Protein AF-0000000078681965 (afdb_homodimer)

Nearest PDB structures (foldseek):
  4avm-assembly1_A-2  TM=8.938E-01  e=7.110E-19  Homo sapiens
  2fic-assembly3_B  TM=9.681E-01  e=6.060E-16  Homo sapiens
  4atm-assembly1_A-2  TM=8.888E-01  e=4.213E-16  Homo sapiens
  2fic-assembly2_A  TM=9.671E-01  e=3.029E-15  Homo sapiens
  4i1q-assembly1_B  TM=8.632E-01  e=1.320E-15  Homo sapiens

InterPro domains:
  IPR003005 Amphiphysin [PTHR46514] (12-300)
  IPR004148 BAR domain [PF03114] (22-240)
  IPR004148 BAR domain [PS51021] (32-248)
  IPR004148 BAR domain [SM00721] (20-241)
  IPR027267 AH/BAR domain superfamily [G3DSA:1.20.1270.60] (13-249)
  IPR027267 AH/BAR domain superfamily [SSF103657] (34-245)

Solvent-accessible surface area (backbone atoms only — not comparable to full-atom values): 34224 Å² total; per-residue (Å²): 137,82,78,77,82,72,79,67,72,75,76,79,51,75,64,58,54,50,52,48,51,52,46,49,53,52,45,48,58,48,47,59,61,57,70,54,64,91,61,78,66,75,71,52,62,66,51,53,51,43,48,53,51,47,54,52,48,51,53,44,46,48,49,40,46,52,32,46,51,48,30,52,51,26,51,50,46,33,39,52,28,50,38,50,32,45,46,43,50,56,72,59,52,54,89,86,47,66,50,55,68,58,49,53,50,46,39,55,50,51,44,50,54,45,48,52,52,54,54,48,43,46,63,58,22,47,48,46,48,48,43,57,54,65,46,48,62,60,52,51,49,52,54,50,49,37,54,52,32,44,51,50,22,51,52,31,47,52,52,34,50,52,49,72,68,38,90,76,75,51,71,69,60,46,53,53,33,47,52,51,22,53,52,30,41,52,56,24,50,52,48,47,54,49,46,64,58,48,43,57,54,56,58,59,43,47,58,13,39,51,34,50,30,51,34,46,44,27,50,51,48,29,52,49,24,48,53,48,23,57,51,28,50,55,54,30,48,40,28,50,52,37,38,66,77,38,73,83,46,72,58,71,71,62,60,88,67,69,81,66,75,61,83,71,72,80,71,72,78,74,65,66,66,70,58,68,83,67,66,85,63,84,73,83,64,85,82,76,83,80,77,83,71,88,76,74,80,76,82,85,72,93,78,135,137,84,77,78,83,72,79,73,70,78,75,80,56,76,65,60,58,53,53,48,52,50,48,49,54,54,46,49,57,48,48,59,59,59,70,53,64,90,59,80,67,77,72,53,62,67,51,54,51,43,48,53,52,47,54,52,48,49,54,45,46,49,50,41,47,52,31,47,52,49,30,52,52,27,51,50,47,33,38,52,26,50,36,50,31,44,44,43,50,57,72,59,50,57,90,86,46,65,48,56,70,58,50,54,50,46,39,55,49,53,45,50,52,43,49,51,52,52,54,49,43,47,64,56,23,49,48,46,47,48,44,57,52,64,46,50,63,60,53,49,49,53,54,50,50,38,55,52,33,44,50,51,22,50,52,32,46,53,54,33,51,52,47,72,68,38,90,76,76,52,71,70,62,46,52,52,32,48,53,52,22,53,51,30,42,49,56,26,50,51,49,48,54,49,46,65,58,45,42,57,55,57,58,57,44,46,58,15,39,53,34,49,29,50,33,46,45,27,50,51,48,28,51,49,24,48,52,48,24,58,50,28,50,54,55,30,49,40,29,50,52,37,38,66,75,39,74,85,47,72,59,71,71,62,60,88,67,67,80,68,76,61,83,70,74,82,72,74,79,75,71,64,75,71,59,70,85,67,62,86,68,78,74,79,75,78,75,87,74,83,72,78,76,84,71,75,82,69,94,91,76,97,77,139

Foldseek 3Di:
DDPPPPPPPPPPDPVVVVVVVVVVVVVVVVVVVVPPPVPCPVPPVLVVVLVVLLVVLLVVLVVVLVVLVVVLVVLVVVLVVVLVVLVVCLVVDDPPFPCSVVSVVLSVVSSVLSVVLSVQLCVQANVLSVVLSVCSVVLVVLVVVLVVLVVQLVVLVVVLVCQVPDPDHDPVVNVVSVVSNVVSVVVNVVSVVVNSVVSVVSSVCSVVSVCRNVVSNVVSVVVSVVVVVVSVVSVVVSVVSRCVVPVPDDDDPPPPPPVPPPPPPPPPPCVPPVPDVPDPPPPPPDDDDDDDDPDDDDPDDDDD/DDDPPPPPPPPPDPVVVVVVVVVVVVVVVVVVVVPPPVPCPVPPVLVVVLVVLLVVLLVVLVVVLVVLVVVLVVLVVVLVVVLVVLVVCLVVDDPPFPCSVVSVVLSVVSSVLSVVLSVQLCVQANVLSVVLSVCSVVLVVLVVVLVVLVVQLVVLVVVLVCQVPDPDHDPVVNVVSVVSNVVSVVVNVVSVVVSSVVSVVSSVCSVVSVCRNVVSNVVSVVVSVVVVVVSVVSVVVSVVSRCVVPVPDDDDPPPPPPVPPPPPPPPPPCVPPVPDVPDPPVPPDPDDDDPDDPDDDDDDDDDD

Sequence (608 aa):
PLRPNMSDSPRRSSGDFAKKVQRQLSRGKEKVLQKLGKTVETRDSQFDHCLQQFLDQQTDGNRLYKDMRNYISAVRDMREASRRLLQSLFDAYDPGWVGEEDLGAIVEGEDLLWNDYEVKLLDQAVRTMESYVSQFPDVREKISKRGRKLVDYDSSRHHLEALQTAKKRDDVKIRKAEEEMNAAKCVYENINSELKEELPIFYDDRVGCYSSVFSSMSNLQNIFFKEMHTFTQDFQNVMKELQLQHPEKVFSVKGPHRYGSLKRRTLTSPRAWKTSFSEFHWSYNPRSSQRSSFRSPEKPGHSTPLRPNMSDSPRRSSGDFAKKVQRQLSRGKEKVLQKLGKTVETRDSQFDHCLQQFLDQQTDGNRLYKDMRNYISAVRDMREASRRLLQSLFDAYDPGWVGEEDLGAIVEGEDLLWNDYEVKLLDQAVRTMESYVSQFPDVREKISKRGRKLVDYDSSRHHLEALQTAKKRDDVKIRKAEEEMNAAKCVYENINSELKEELPIFYDDRVGCYSSVFSSMSNLQNIFFKEMHTFTQDFQNVMKELQLQHPEKVFSVKGPHRYGSLKRRTLTSPRAWKTSFSEFHWSYNPRSSQRSSFRSPEKPGHST

Radius of gyration: 47.15 Å; Cα contacts (8 Å, |Δi|>4): 386; chains: 2; bounding box: 94×149×107 Å

Organism: Tetraodon nigroviridis (NCBI:txid99883)

pLDDT: mean 75.45, std 30.0, range [18.5, 98.62]

Secondary structure (DSSP, 8-state):
-------------THHHHHHHHHHHHHHHHHHHHHS-S------HHHHHHHHHHHHHHHHHHHHHHHHHHHHHHHHHHHHHHHHHHHHHHHH--TTSTTHHHHHHHHHHHHHHHHHHHHHHIIIIIHHHHHHHTTHHHHHHHHHHHHHHHHHHHHHHHHHHHHHSSSS--HHHHHHHHHHHHHHHHHHHHHHHHHHHHHHHHHHHHHHHHHHHHHHHHHHHHHHHHHHHHHHHHHHHHHHHHHHH-TT-PPP---S--TT-S---------GGGGTTT--------------------------/-------------THHHHHHHHHHHHHHHHHHHHHS-S------HHHHHHHHHHHHHHHHHHHHHHHHHHHHHHHHHHHHHHHHHHHHHHHH--TTSTTHHHHHHHHHHHHHHHHHHHHHHIIIIIHHHHHHHTTHHHHHHHHHHHHHHHHHHHHHHHHHHHHHSSSS--HHHHHHHHHHHHHHHHHHHHHHHHHHHHHHHHHHHHHHHHHHHHHHHHHHHHHHHHHHHHHHHHHHHHHHHHHHH-TT-------S--TT-S---------GGGSSTT--------------------------

Structure (mmCIF, N/CA/C/O backbone):
data_AF-0000000078681965-model_v1
#
loop_
_entity.id
_entity.type
_entity.pdbx_description
1 polymer 'Bridging integrator 2a'
#
loop_
_atom_site.group_PDB
_atom_site.id
_atom_site.type_symbol
_atom_site.label_atom_id
_atom_site.label_alt_id
_atom_site.label_comp_id
_atom_site.label_asym_id
_atom_site.label_entity_id
_atom_site.label_seq_id
_atom_site.pdbx_PDB_ins_code
_atom_site.Cartn_x
_atom_site.Cartn_y
_atom_site.Cartn_z
_atom_site.occupancy
_atom_site.B_iso_or_equiv
_atom_site.auth_seq_id
_atom_site.auth_comp_id
_atom_site.auth_asym_id
_atom_site.auth_atom_id
_atom_site.pdbx_PDB_model_num
ATOM 1 N N . PRO A 1 1 ? 57.219 -12.266 40.938 1 25.48 1 PRO A N 1
ATOM 2 C CA . PRO A 1 1 ? 56.938 -10.828 40.969 1 25.48 1 PRO A CA 1
ATOM 3 C C . PRO A 1 1 ? 56.125 -10.344 39.781 1 25.48 1 PRO A C 1
ATOM 5 O O . PRO A 1 1 ? 56.531 -10.578 38.625 1 25.48 1 PRO A O 1
ATOM 8 N N . LEU A 1 2 ? 54.75 -10.344 39.906 1 24.33 2 LEU A N 1
ATOM 9 C CA . LEU A 1 2 ? 53.562 -10.312 39.094 1 24.33 2 LEU A CA 1
ATOM 10 C C . LEU A 1 2 ? 53.375 -8.953 38.438 1 24.33 2 LEU A C 1
ATOM 12 O O . LEU A 1 2 ? 53.469 -7.918 39.094 1 24.33 2 LEU A O 1
ATOM 16 N N . ARG A 1 3 ? 53.906 -8.859 37.156 1 30.25 3 ARG A N 1
ATOM 17 C CA . ARG A 1 3 ? 54.062 -7.668 36.344 1 30.25 3 ARG A CA 1
ATOM 18 C C . ARG A 1 3 ? 52.75 -6.914 36.188 1 30.25 3 ARG A C 1
ATOM 20 O O . ARG A 1 3 ? 51.75 -7.492 35.812 1 30.25 3 ARG A O 1
ATOM 27 N N . PRO A 1 4 ? 52.531 -5.867 37.094 1 30.7 4 PRO A N 1
ATOM 28 C CA . PRO A 1 4 ? 51.281 -5.133 37.25 1 30.7 4 PRO A CA 1
ATOM 29 C C . PRO A 1 4 ? 50.781 -4.484 35.938 1 30.7 4 PRO A C 1
ATOM 31 O O . PRO A 1 4 ? 51.594 -3.953 35.188 1 30.7 4 PRO A O 1
ATOM 34 N N . ASN A 1 5 ? 49.969 -5.219 35.219 1 31.27 5 ASN A N 1
ATOM 35 C CA . ASN A 1 5 ? 49.344 -4.848 33.938 1 31.27 5 ASN A CA 1
ATOM 36 C C . ASN A 1 5 ? 48.688 -3.467 34.031 1 31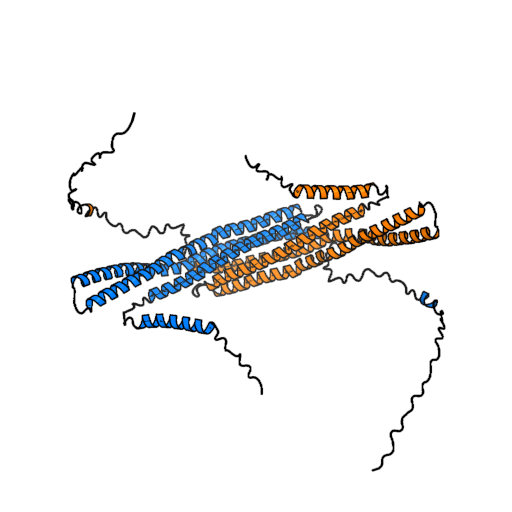.27 5 ASN A C 1
ATOM 38 O O . ASN A 1 5 ? 47.75 -3.256 34.812 1 31.27 5 ASN A O 1
ATOM 42 N N . MET A 1 6 ? 49.5 -2.42 33.844 1 29.38 6 MET A N 1
ATOM 43 C CA . MET A 1 6 ? 49.281 -0.983 34.031 1 29.38 6 MET A CA 1
ATOM 44 C C . MET A 1 6 ? 48.156 -0.486 33.125 1 29.38 6 MET A C 1
ATOM 46 O O . MET A 1 6 ? 47.812 0.702 33.156 1 29.38 6 MET A O 1
ATOM 50 N N . SER A 1 7 ? 47.75 -1.218 32.031 1 32.09 7 SER A N 1
ATOM 51 C CA . SER A 1 7 ? 47.344 -0.403 30.906 1 32.09 7 SER A CA 1
ATOM 52 C C . SER A 1 7 ? 45.938 0.152 31.125 1 32.09 7 SER A C 1
ATOM 54 O O . SER A 1 7 ? 44.969 -0.303 30.5 1 32.09 7 SER A O 1
ATOM 56 N N . ASP A 1 8 ? 45.438 0.248 32.344 1 28.81 8 ASP A N 1
ATOM 57 C CA . ASP A 1 8 ? 44.031 0.562 32.5 1 28.81 8 ASP A CA 1
ATOM 58 C C . ASP A 1 8 ? 43.75 2.023 32.156 1 28.81 8 ASP A C 1
ATOM 60 O O . ASP A 1 8 ? 43.562 2.857 33.031 1 28.81 8 ASP A O 1
ATOM 64 N N . SER A 1 9 ? 44.562 2.617 31.203 1 31.2 9 SER A N 1
ATOM 65 C CA . SER A 1 9 ? 44.281 4.051 31.156 1 31.2 9 SER A CA 1
ATOM 66 C C . SER A 1 9 ? 42.812 4.324 30.797 1 31.2 9 SER A C 1
ATOM 68 O O . SER A 1 9 ? 42.312 3.791 29.797 1 31.2 9 SER A O 1
ATOM 70 N N . PRO A 1 10 ? 42 4.707 31.812 1 31.67 10 PRO A N 1
ATOM 71 C CA . PRO A 1 10 ? 40.562 4.977 31.703 1 31.67 10 PRO A CA 1
ATOM 72 C C . PRO A 1 10 ? 40.219 5.926 30.562 1 31.67 10 PRO A C 1
ATOM 74 O O . PRO A 1 10 ? 40.875 6.953 30.391 1 31.67 10 PRO A O 1
ATOM 77 N N . ARG A 1 11 ? 39.906 5.344 29.359 1 32.06 11 ARG A N 1
ATOM 78 C CA . ARG A 1 11 ? 39.375 6.016 28.172 1 32.06 11 ARG A CA 1
ATOM 79 C C . ARG A 1 11 ? 38.312 7.039 28.562 1 32.06 11 ARG A C 1
ATOM 81 O O . ARG A 1 11 ? 37.219 6.668 29 1 32.06 11 ARG A O 1
ATOM 88 N N . ARG A 1 12 ? 38.844 8.148 29.234 1 32.44 12 ARG A N 1
ATOM 89 C CA . ARG A 1 12 ? 38 9.297 29.547 1 32.44 12 ARG A CA 1
ATOM 90 C C . ARG A 1 12 ? 37.094 9.656 28.359 1 32.44 12 ARG A C 1
ATOM 92 O O . ARG A 1 12 ? 37.594 10.078 27.312 1 32.44 12 ARG A O 1
ATOM 99 N N . SER A 1 13 ? 36.094 8.844 28.141 1 32.34 13 SER A N 1
ATOM 100 C CA . SER A 1 13 ? 35.188 8.859 27 1 32.34 13 SER A CA 1
ATOM 101 C C . SER A 1 13 ? 34.656 10.266 26.719 1 32.34 13 SER A C 1
ATOM 103 O O . SER A 1 13 ? 34.562 11.086 27.625 1 32.34 13 SER A O 1
ATOM 105 N N . SER A 1 14 ? 34.688 10.602 25.375 1 42.19 14 SER A N 1
ATOM 106 C CA . SER A 1 14 ? 34.25 11.773 24.641 1 42.19 14 SER A CA 1
ATOM 107 C C . SER A 1 14 ? 32.875 12.227 25.109 1 42.19 14 SER A C 1
ATOM 109 O O . SER A 1 14 ? 32.406 13.312 24.75 1 42.19 14 SER A O 1
ATOM 111 N N . GLY A 1 15 ? 32.25 11.344 25.906 1 39.66 15 GLY A N 1
ATOM 112 C CA . GLY A 1 15 ? 30.922 11.664 26.422 1 39.66 15 GLY A CA 1
ATOM 113 C C . GLY A 1 15 ? 30.953 12.711 27.516 1 39.66 15 GLY A C 1
ATOM 114 O O . GLY A 1 15 ? 29.953 13.391 27.766 1 39.66 15 GLY A O 1
ATOM 115 N N . ASP A 1 16 ? 32.094 12.641 28.344 1 41.84 16 ASP A N 1
ATOM 116 C CA . ASP A 1 16 ? 32.125 13.562 29.469 1 41.84 16 ASP A CA 1
ATOM 117 C C . ASP A 1 16 ? 32.406 14.992 29.016 1 41.84 16 ASP A C 1
ATOM 119 O O . ASP A 1 16 ? 31.953 15.945 29.641 1 41.84 16 ASP A O 1
ATOM 123 N N . PHE A 1 17 ? 33.188 15.039 27.922 1 43 17 PHE A N 1
ATOM 124 C CA . PHE A 1 17 ? 33.562 16.375 27.453 1 43 17 PHE A CA 1
ATOM 125 C C . PHE A 1 17 ? 32.344 17.062 26.844 1 43 17 PHE A C 1
ATOM 127 O O . PHE A 1 17 ? 32.156 18.266 27.047 1 43 17 PHE A O 1
ATOM 134 N N . ALA A 1 18 ? 31.453 16.312 26.172 1 42.94 18 ALA A N 1
ATOM 135 C CA . ALA A 1 18 ? 30.281 16.922 25.562 1 42.94 18 ALA A CA 1
ATOM 136 C C . ALA A 1 18 ? 29.266 17.359 26.609 1 42.94 18 ALA A C 1
ATOM 138 O O . ALA A 1 18 ? 28.641 18.422 26.5 1 42.94 18 ALA A O 1
ATOM 139 N N . LYS A 1 19 ? 29.234 16.625 27.625 1 44.34 19 LYS A N 1
ATOM 140 C CA . LYS A 1 19 ? 28.328 17.016 28.703 1 44.34 19 LYS A CA 1
ATOM 141 C C . LYS A 1 19 ? 28.828 18.266 29.406 1 44.34 19 LYS A C 1
ATOM 143 O O . LYS A 1 19 ? 28.031 19.125 29.797 1 44.34 19 LYS A O 1
ATOM 148 N N . LYS A 1 20 ? 30.188 18.375 29.438 1 40.75 20 LYS A N 1
ATOM 149 C CA . LYS A 1 20 ? 30.734 19.562 30.094 1 40.75 20 LYS A CA 1
ATOM 150 C C . LYS A 1 20 ? 30.547 20.812 29.219 1 40.75 20 LYS A C 1
ATOM 152 O O . LYS A 1 20 ? 30.219 21.891 29.719 1 40.75 20 LYS A O 1
ATOM 157 N N . VAL A 1 21 ? 30.812 20.422 27.891 1 44.56 21 VAL A N 1
ATOM 158 C CA . VAL A 1 21 ? 30.688 21.562 26.984 1 44.56 21 VAL A CA 1
ATOM 159 C C . VAL A 1 21 ? 29.219 22 26.906 1 44.56 21 VAL A C 1
ATOM 161 O O . VAL A 1 21 ? 28.922 23.188 26.875 1 44.56 21 VAL A O 1
ATOM 164 N N . GLN A 1 22 ? 28.297 21.031 27 1 41.53 22 GLN A N 1
ATOM 165 C CA . GLN A 1 22 ? 26.875 21.391 26.969 1 41.53 22 GLN A CA 1
ATOM 166 C C . GLN A 1 22 ? 26.453 22.094 28.25 1 41.53 22 GLN A C 1
ATOM 168 O O . GLN A 1 22 ? 25.672 23.047 28.219 1 41.53 22 GLN A O 1
ATOM 173 N N . ARG A 1 23 ? 27 21.719 29.359 1 44.41 23 ARG A N 1
ATOM 174 C CA . ARG A 1 23 ? 26.719 22.391 30.625 1 44.41 23 ARG A CA 1
ATOM 175 C C . ARG A 1 23 ? 27.375 23.766 30.656 1 44.41 23 ARG A C 1
ATOM 177 O O . ARG A 1 23 ? 26.781 24.719 31.172 1 44.41 23 ARG A O 1
ATOM 184 N N . GLN A 1 24 ? 28.609 23.828 30.109 1 39.84 24 GLN A N 1
ATOM 185 C CA . GLN A 1 24 ? 29.281 25.125 30.156 1 39.84 24 GLN A CA 1
ATOM 186 C C . GLN A 1 24 ? 28.594 26.141 29.234 1 39.84 24 GLN A C 1
ATOM 188 O O . GLN A 1 24 ? 28.484 27.312 29.578 1 39.84 24 GLN A O 1
ATOM 193 N N . LEU A 1 25 ? 28.125 25.578 28.031 1 42.25 25 LEU A N 1
ATOM 194 C CA . LEU A 1 25 ? 27.391 26.5 27.156 1 42.25 25 LEU A CA 1
ATOM 195 C C . LEU A 1 25 ? 26.047 26.859 27.75 1 42.25 25 LEU A C 1
ATOM 197 O O . LEU A 1 25 ? 25.594 28 27.641 1 42.25 25 LEU A O 1
ATOM 201 N N . SER A 1 26 ? 25.406 25.922 28.547 1 42.16 26 SER A N 1
ATOM 202 C CA . SER A 1 26 ? 24.172 26.234 29.25 1 42.16 26 SER A CA 1
ATOM 203 C C . SER A 1 26 ? 24.438 27.203 30.406 1 42.16 26 SER A C 1
ATOM 205 O O . SER A 1 26 ? 23.625 28.078 30.688 1 42.16 26 SER A O 1
ATOM 207 N N . ARG A 1 27 ? 25.562 27.047 31.062 1 39.94 27 ARG A N 1
ATOM 208 C CA . ARG A 1 27 ? 25.891 27.938 32.156 1 39.94 27 ARG A CA 1
ATOM 209 C C . ARG A 1 27 ? 26.297 29.328 31.656 1 39.94 27 ARG A C 1
ATOM 211 O O . ARG A 1 27 ? 26.016 30.328 32.312 1 39.94 27 ARG A O 1
ATOM 218 N N . GLY A 1 28 ? 27.031 29.344 30.578 1 37.34 28 GLY A N 1
ATOM 219 C CA . GLY A 1 28 ? 27.453 30.641 30.062 1 37.34 28 GLY A CA 1
ATOM 220 C C . GLY A 1 28 ? 26.297 31.5 29.578 1 37.34 28 GLY A C 1
ATOM 221 O O . GLY A 1 28 ? 26.297 32.719 29.75 1 37.34 28 GLY A O 1
ATOM 222 N N . LYS A 1 29 ? 25.281 30.844 28.844 1 37.91 29 LYS A N 1
ATOM 223 C CA . LYS A 1 29 ? 24.078 31.609 28.516 1 37.91 29 LYS A CA 1
ATOM 224 C C . LYS A 1 29 ? 23.328 32.031 29.766 1 37.91 29 LYS A C 1
ATOM 226 O O . LYS A 1 29 ? 22.781 33.125 29.828 1 37.91 29 LYS A O 1
ATOM 231 N N . GLU A 1 30 ? 23.359 31.25 30.812 1 38.62 30 GLU A N 1
ATOM 232 C CA . GLU A 1 30 ? 22.703 31.641 32.062 1 38.62 30 GLU A CA 1
ATOM 233 C C . GLU A 1 30 ? 23.453 32.781 32.719 1 38.62 30 GLU A C 1
ATOM 235 O O . GLU A 1 30 ? 22.828 33.688 33.281 1 38.62 30 GLU A O 1
ATOM 240 N N . LYS A 1 31 ? 24.781 32.75 32.75 1 36.09 31 LYS A N 1
ATOM 241 C CA . LYS A 1 31 ? 25.516 33.781 33.469 1 36.09 31 LYS A CA 1
ATOM 242 C C . LYS A 1 31 ? 25.422 35.125 32.75 1 36.09 31 LYS A C 1
ATOM 244 O O . LYS A 1 31 ? 25.312 36.188 33.375 1 36.09 31 LYS A O 1
ATOM 249 N N . VAL A 1 32 ? 25.609 35.125 31.391 1 37.16 32 VAL A N 1
ATOM 250 C CA . VAL A 1 32 ? 25.438 36.406 30.703 1 37.16 32 VAL A CA 1
ATOM 251 C C . VAL A 1 32 ? 24 36.906 30.906 1 37.16 32 VAL A C 1
ATOM 253 O O . VAL A 1 32 ? 23.781 38.094 31.078 1 37.16 32 VAL A O 1
ATOM 256 N N . LEU A 1 33 ? 22.969 36 30.953 1 36.25 33 LEU A N 1
ATOM 257 C CA . LEU A 1 33 ? 21.641 36.469 31.312 1 36.25 33 LEU A CA 1
ATOM 258 C C . LEU A 1 33 ? 21.594 36.906 32.781 1 36.25 33 LEU A C 1
ATOM 260 O O . LEU A 1 33 ? 20.844 37.844 33.125 1 36.25 33 LEU A O 1
ATOM 264 N N . GLN A 1 34 ? 22.375 36.406 33.656 1 38 34 GLN A N 1
ATOM 265 C CA . GLN A 1 34 ? 22.312 36.812 35.031 1 38 34 GLN A CA 1
ATOM 266 C C . GLN A 1 34 ? 22.938 38.188 35.25 1 38 34 GLN A C 1
ATOM 268 O O . GLN A 1 34 ? 22.469 38.969 36.062 1 38 34 GLN A O 1
ATOM 273 N N . LYS A 1 35 ? 24.125 38.531 34.844 1 36.38 35 LYS A N 1
ATOM 274 C CA . LYS A 1 35 ? 24.766 39.812 35.156 1 36.38 35 LYS A CA 1
ATOM 275 C C . LYS A 1 35 ? 24.094 40.938 34.375 1 36.38 35 LYS A C 1
ATOM 277 O O . LYS A 1 35 ? 24.469 42.125 34.531 1 36.38 35 LYS A O 1
ATOM 282 N N . LEU A 1 36 ? 23.625 40.844 33.125 1 35.41 36 LEU A N 1
ATOM 283 C CA . LEU A 1 36 ? 22.781 41.969 32.688 1 35.41 36 LEU A CA 1
ATOM 284 C C . LEU A 1 36 ? 21.688 42.219 33.719 1 35.41 36 LEU A C 1
ATOM 286 O O . LEU A 1 36 ? 21 41.312 34.156 1 35.41 36 LEU A O 1
ATOM 290 N N . GLY A 1 37 ? 21.75 43.406 34.5 1 33.81 37 GLY A N 1
ATOM 291 C CA . GLY A 1 37 ? 20.906 43.938 35.562 1 33.81 37 GLY A CA 1
ATOM 292 C C . GLY A 1 37 ? 19.469 43.469 35.5 1 33.81 37 GLY A C 1
ATOM 293 O O . GLY A 1 37 ? 19.047 42.906 34.469 1 33.81 37 GLY A O 1
ATOM 294 N N . LYS A 1 38 ? 18.641 43.594 36.688 1 39.06 38 LYS A N 1
ATOM 295 C CA . LYS A 1 38 ? 17.172 43.562 36.75 1 39.06 38 LYS A CA 1
ATOM 296 C C . LYS A 1 38 ? 16.562 44.125 35.5 1 39.06 38 LYS A C 1
ATOM 298 O O . LYS A 1 38 ? 16.125 45.281 35.469 1 39.06 38 LYS A O 1
ATOM 303 N N . THR A 1 39 ? 17.266 44.406 34.5 1 37.97 39 THR A N 1
ATOM 304 C CA . THR A 1 39 ? 16.469 44.938 33.406 1 37.97 39 THR A CA 1
ATOM 305 C C . THR A 1 39 ? 15.164 44.156 33.25 1 37.97 39 THR A C 1
ATOM 307 O O . THR A 1 39 ? 15.141 42.938 33.344 1 37.97 39 THR A O 1
ATOM 310 N N . VAL A 1 40 ? 13.961 44.75 33.531 1 39.66 40 VAL A N 1
ATOM 311 C CA . VAL A 1 40 ? 12.586 44.375 33.25 1 39.66 40 VAL A CA 1
ATOM 312 C C . VAL A 1 40 ? 12.555 43.469 32 1 39.66 40 VAL A C 1
ATOM 314 O O . VAL A 1 40 ? 12.766 43.938 30.891 1 39.66 40 VAL A O 1
ATOM 317 N N . GLU A 1 41 ? 13.383 42.656 31.844 1 45.34 41 GLU A N 1
ATOM 318 C CA . GLU A 1 41 ? 13.078 41.719 30.766 1 45.34 41 GLU A CA 1
ATOM 319 C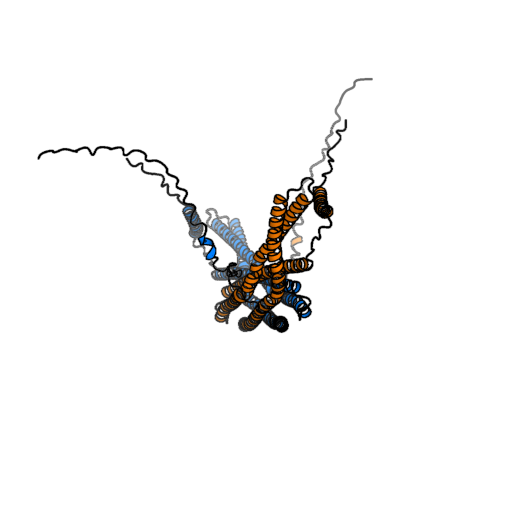 C . GLU A 1 41 ? 11.57 41.469 30.672 1 45.34 41 GLU A C 1
ATOM 321 O O . GLU A 1 41 ? 10.969 40.906 31.594 1 45.34 41 GLU A O 1
ATOM 326 N N . THR A 1 42 ? 10.75 42.406 30.312 1 48.41 42 THR A N 1
ATOM 327 C CA . THR A 1 42 ? 9.328 42.281 30.016 1 48.41 42 THR A CA 1
ATOM 328 C C . THR A 1 42 ? 9.031 40.875 29.438 1 48.41 42 THR A C 1
ATOM 330 O O . THR A 1 42 ? 9.422 40.594 28.297 1 48.41 42 THR A O 1
ATOM 333 N N . ARG A 1 43 ? 9.312 39.938 30.266 1 58.22 43 ARG A N 1
ATOM 334 C CA . ARG A 1 43 ? 8.836 38.625 29.859 1 58.22 43 ARG A CA 1
ATOM 335 C C . ARG A 1 43 ? 7.418 38.719 29.312 1 58.22 43 ARG A C 1
ATOM 337 O O . ARG A 1 43 ? 6.496 39.156 30 1 58.22 43 ARG A O 1
ATOM 344 N N . ASP A 1 44 ? 7.41 38.875 28.047 1 80.88 44 ASP A N 1
ATOM 345 C CA . ASP A 1 44 ? 6.098 38.781 27.406 1 80.88 44 ASP A CA 1
ATOM 346 C C . ASP A 1 44 ? 5.566 37.344 27.469 1 80.88 44 ASP A C 1
ATOM 348 O O . ASP A 1 44 ? 5.734 36.594 26.531 1 80.88 44 ASP A O 1
ATOM 352 N N . SER A 1 45 ? 5.152 36.875 28.703 1 84.75 45 SER A N 1
ATOM 353 C CA . SER A 1 45 ? 4.637 35.562 28.969 1 84.75 45 SER A CA 1
ATOM 354 C C . SER A 1 45 ? 3.596 35.156 27.922 1 84.75 45 SER A C 1
ATOM 356 O O . SER A 1 45 ? 3.508 33.969 27.547 1 84.75 45 SER A O 1
ATOM 358 N N . GLN A 1 46 ? 2.902 36.188 27.484 1 89.81 46 GLN A N 1
ATOM 359 C CA . GLN A 1 46 ? 1.892 35.906 26.469 1 89.81 46 GLN A CA 1
ATOM 360 C C . GLN A 1 46 ? 2.537 35.469 25.156 1 89.81 46 GLN A C 1
ATOM 362 O O . GLN A 1 46 ? 2.111 34.5 24.531 1 89.81 46 GLN A O 1
ATOM 367 N N . PHE A 1 47 ? 3.566 36.156 24.734 1 93.88 47 PHE A N 1
ATOM 368 C CA . PHE A 1 47 ? 4.242 35.812 23.484 1 93.88 47 PHE A CA 1
ATOM 369 C C . PHE A 1 47 ? 4.906 34.438 23.594 1 93.88 47 PHE A C 1
ATOM 371 O O . PHE A 1 47 ? 4.855 33.656 22.656 1 93.88 47 PHE A O 1
ATOM 378 N N . ASP A 1 48 ? 5.523 34.188 24.75 1 92.5 48 ASP A N 1
ATOM 379 C CA . ASP A 1 48 ? 6.195 32.906 24.938 1 92.5 48 ASP A CA 1
ATOM 380 C C . ASP A 1 48 ? 5.215 31.75 24.797 1 92.5 48 ASP A C 1
ATOM 382 O O . ASP A 1 48 ? 5.551 30.719 24.234 1 92.5 48 ASP A O 1
ATOM 386 N N . HIS A 1 49 ? 4.074 31.938 25.359 1 94.56 49 HIS A N 1
ATOM 387 C CA . HIS A 1 49 ? 3.039 30.922 25.25 1 94.56 49 HIS A CA 1
ATOM 388 C C . HIS A 1 49 ? 2.635 30.719 23.781 1 94.56 49 HIS A C 1
ATOM 390 O O . HIS A 1 49 ? 2.535 29.578 23.312 1 94.56 49 HIS A O 1
ATOM 396 N N . CYS A 1 50 ? 2.4 31.781 23.062 1 95.44 50 CYS A N 1
ATOM 397 C CA . CYS A 1 50 ? 2.043 31.719 21.641 1 95.44 50 CYS A CA 1
ATOM 398 C C . CYS A 1 50 ? 3.152 31.062 20.828 1 95.44 50 CYS A C 1
ATOM 400 O O . CYS A 1 50 ? 2.881 30.281 19.922 1 95.44 50 CYS A O 1
ATOM 402 N N . LEU A 1 51 ? 4.355 31.359 21.203 1 95.94 51 LEU A N 1
ATOM 403 C CA . LEU A 1 51 ? 5.504 30.797 20.516 1 95.94 51 LEU A CA 1
ATOM 404 C C . LEU A 1 51 ? 5.551 29.281 20.703 1 95.94 51 LEU A C 1
ATOM 406 O O . LEU A 1 51 ? 5.773 28.531 19.734 1 95.94 51 LEU A O 1
ATOM 410 N N . GLN A 1 52 ? 5.379 28.844 21.906 1 96.38 52 GLN A N 1
ATOM 411 C CA . GLN A 1 52 ? 5.367 27.406 22.172 1 96.38 52 GLN A CA 1
ATOM 412 C C . GLN A 1 52 ? 4.266 26.719 21.391 1 96.38 52 GLN A C 1
ATOM 414 O O . GLN A 1 52 ? 4.484 25.641 20.812 1 96.38 52 GLN A O 1
ATOM 419 N N . GLN A 1 53 ? 3.074 27.297 21.359 1 96.25 53 GLN A N 1
ATOM 420 C CA . GLN A 1 53 ? 1.966 26.75 20.578 1 96.25 53 GLN A CA 1
ATOM 421 C C . GLN A 1 53 ? 2.324 26.656 19.109 1 96.25 53 GLN A C 1
ATOM 423 O O . GLN A 1 53 ? 2.039 25.656 18.453 1 96.25 53 GLN A O 1
ATOM 428 N N . PHE A 1 54 ? 2.939 27.688 18.656 1 97.75 54 PHE A N 1
ATOM 429 C CA . PHE A 1 54 ? 3.342 27.719 17.25 1 97.75 54 PHE A CA 1
ATOM 430 C C . PHE A 1 54 ? 4.332 26.594 16.953 1 97.75 54 PHE A C 1
ATOM 432 O O . PHE A 1 54 ? 4.215 25.906 15.93 1 97.75 54 PHE A O 1
ATOM 439 N N . LEU A 1 55 ? 5.324 26.406 17.797 1 97.62 55 LEU A N 1
ATOM 440 C CA . LEU A 1 55 ? 6.336 25.375 17.562 1 97.62 55 LEU A CA 1
ATOM 441 C C . LEU A 1 55 ? 5.715 23.984 17.562 1 97.62 55 LEU A C 1
ATOM 443 O O . LEU A 1 55 ? 6.039 23.156 16.703 1 97.62 55 LEU A O 1
ATOM 447 N N . ASP A 1 56 ? 4.816 23.734 18.469 1 97.12 56 ASP A N 1
ATOM 448 C CA . ASP A 1 56 ? 4.102 22.469 18.5 1 97.12 56 ASP A CA 1
ATOM 449 C C . ASP A 1 56 ? 3.258 22.266 17.25 1 97.12 56 ASP A C 1
ATOM 451 O O . ASP A 1 56 ? 3.246 21.188 16.656 1 97.12 56 ASP A O 1
ATOM 455 N N . GLN A 1 57 ? 2.545 23.328 16.922 1 97.56 57 GLN A N 1
ATOM 456 C CA . GLN A 1 57 ? 1.701 23.312 15.734 1 97.56 57 GLN A CA 1
ATOM 457 C C . GLN A 1 57 ? 2.518 23 14.484 1 97.56 57 GLN A C 1
ATOM 459 O O . GLN A 1 57 ? 2.1 22.188 13.648 1 97.56 57 GLN A O 1
ATOM 464 N N . GLN A 1 58 ? 3.598 23.656 14.375 1 97.62 58 GLN A N 1
ATOM 465 C CA . GLN A 1 58 ? 4.473 23.453 13.219 1 97.62 58 GLN A CA 1
ATOM 466 C C . GLN A 1 58 ? 4.98 22.016 13.172 1 97.62 58 GLN A C 1
ATOM 468 O O . GLN A 1 58 ? 4.977 21.375 12.109 1 97.62 58 GLN A O 1
ATOM 473 N N . THR A 1 59 ? 5.43 21.484 14.281 1 98.12 59 THR A N 1
ATOM 474 C CA . THR A 1 59 ? 5.93 20.109 14.352 1 98.12 59 THR A CA 1
ATOM 475 C C . THR A 1 59 ? 4.844 19.125 13.969 1 98.12 59 THR A C 1
ATOM 477 O O . THR A 1 59 ? 5.062 18.25 13.125 1 98.12 59 THR A O 1
ATOM 480 N N . ASP A 1 60 ? 3.678 19.25 14.547 1 97.94 60 ASP A N 1
ATOM 481 C CA . ASP A 1 60 ? 2.561 18.359 14.266 1 97.94 60 ASP A CA 1
ATOM 482 C C . ASP A 1 60 ? 2.117 18.469 12.812 1 97.94 60 ASP A C 1
ATOM 484 O O . ASP A 1 60 ? 1.882 17.453 12.148 1 97.94 60 ASP A O 1
ATOM 488 N N . GLY A 1 61 ? 1.987 19.719 12.367 1 97.94 61 GLY A N 1
ATOM 489 C CA . GLY A 1 61 ? 1.572 19.938 10.992 1 97.94 61 GLY A CA 1
ATOM 490 C C . GLY A 1 61 ? 2.502 19.297 9.984 1 97.94 61 GLY A C 1
ATOM 491 O O . GLY A 1 61 ? 2.047 18.625 9.047 1 97.94 61 GLY A O 1
ATOM 492 N N . ASN A 1 62 ? 3.768 19.5 10.18 1 98.12 62 ASN A N 1
ATOM 493 C CA . ASN A 1 62 ? 4.75 18.906 9.273 1 98.12 62 ASN A CA 1
ATOM 494 C C . ASN A 1 62 ? 4.73 17.391 9.336 1 98.12 62 ASN A C 1
ATOM 496 O O . ASN A 1 62 ? 4.867 16.719 8.312 1 98.12 62 ASN A O 1
ATOM 500 N N . ARG A 1 63 ? 4.609 16.844 10.5 1 98.38 63 ARG A N 1
ATOM 501 C CA . ARG A 1 63 ? 4.52 15.406 10.664 1 98.38 63 ARG A CA 1
ATOM 502 C C . ARG A 1 63 ? 3.295 14.844 9.945 1 98.38 63 ARG A C 1
ATOM 504 O O . ARG A 1 63 ? 3.385 13.836 9.25 1 98.38 63 ARG A O 1
ATOM 511 N N . LEU A 1 64 ? 2.166 15.484 10.125 1 98.19 64 LEU A N 1
ATOM 512 C CA . LEU A 1 64 ? 0.93 15.07 9.469 1 98.19 64 LEU A CA 1
ATOM 513 C C . LEU A 1 64 ? 1.089 15.086 7.949 1 98.19 64 LEU A C 1
ATOM 515 O O . LEU A 1 64 ? 0.678 14.141 7.27 1 98.19 64 LEU A O 1
ATOM 519 N N . TYR A 1 65 ? 1.653 16.141 7.496 1 98.12 65 TYR A N 1
ATOM 520 C CA . TYR A 1 65 ? 1.857 16.266 6.055 1 98.12 65 TYR A CA 1
ATOM 521 C C . TYR A 1 65 ? 2.766 15.164 5.531 1 98.12 65 TYR A C 1
ATOM 523 O O . TYR A 1 65 ? 2.463 14.531 4.516 1 98.12 65 TYR A O 1
ATOM 531 N N . LYS A 1 66 ? 3.863 14.969 6.199 1 98.44 66 LYS A N 1
ATOM 532 C CA . LYS A 1 66 ? 4.797 13.906 5.816 1 98.44 66 LYS A CA 1
ATOM 533 C C . LYS A 1 66 ? 4.109 12.547 5.797 1 98.44 66 LYS A C 1
ATOM 535 O O . LYS A 1 66 ? 4.254 11.789 4.84 1 98.44 66 LYS A O 1
ATOM 540 N N . ASP A 1 67 ? 3.422 12.195 6.844 1 98.62 67 ASP A N 1
ATOM 541 C CA . ASP A 1 67 ? 2.752 10.898 6.949 1 98.62 67 ASP A CA 1
ATOM 542 C C . ASP A 1 67 ? 1.637 10.773 5.914 1 98.62 67 ASP A C 1
ATOM 544 O O . ASP A 1 67 ? 1.371 9.68 5.406 1 98.62 67 ASP A O 1
ATOM 548 N N . MET A 1 68 ? 0.964 11.836 5.602 1 98.31 68 MET A N 1
ATOM 549 C CA . MET A 1 68 ? -0.049 11.836 4.551 1 98.31 68 MET A CA 1
ATOM 550 C C . MET A 1 68 ? 0.571 11.508 3.195 1 98.31 68 MET A C 1
ATOM 552 O O . MET A 1 68 ? 0.025 10.703 2.436 1 98.31 68 MET A O 1
ATOM 556 N N . ARG A 1 69 ? 1.667 12.117 2.934 1 98.06 69 ARG A N 1
ATOM 557 C CA . ARG A 1 69 ? 2.363 11.828 1.684 1 98.06 69 ARG A CA 1
ATOM 558 C C . ARG A 1 69 ? 2.795 10.367 1.619 1 98.06 69 ARG A C 1
ATOM 560 O O . ARG A 1 69 ? 2.701 9.734 0.567 1 98.06 69 ARG A O 1
ATOM 567 N N . ASN A 1 70 ? 3.318 9.898 2.717 1 98.31 70 ASN A N 1
ATOM 568 C CA . ASN A 1 70 ? 3.684 8.484 2.791 1 98.31 70 ASN A CA 1
ATOM 569 C C . ASN A 1 70 ? 2.479 7.582 2.557 1 98.31 70 ASN A C 1
ATOM 571 O O . ASN A 1 70 ? 2.596 6.539 1.91 1 98.31 70 ASN A O 1
ATOM 575 N N . TYR A 1 71 ? 1.322 7.93 3.066 1 98.56 71 TYR A N 1
ATOM 576 C CA . TYR A 1 71 ? 0.089 7.18 2.859 1 98.56 71 TYR A CA 1
ATOM 577 C C . TYR A 1 71 ? -0.27 7.121 1.379 1 98.56 71 TYR A C 1
ATOM 579 O O . TYR A 1 71 ? -0.634 6.062 0.864 1 98.56 71 TYR A O 1
ATOM 587 N N . ILE A 1 72 ? -0.136 8.219 0.726 1 98.25 72 ILE A N 1
ATOM 588 C CA . ILE A 1 72 ? -0.455 8.266 -0.697 1 98.25 72 ILE A CA 1
ATOM 589 C C . ILE A 1 72 ? 0.511 7.367 -1.471 1 98.25 72 ILE A C 1
ATOM 591 O O . ILE A 1 72 ? 0.111 6.68 -2.41 1 98.25 72 ILE A O 1
ATOM 595 N N . SER A 1 73 ? 1.774 7.414 -1.118 1 97.94 73 SER A N 1
ATOM 596 C CA . SER A 1 73 ? 2.754 6.531 -1.746 1 97.94 73 SER A CA 1
ATOM 597 C C . SER A 1 73 ? 2.379 5.066 -1.557 1 97.94 73 SER A C 1
ATOM 599 O O . SER A 1 73 ? 2.504 4.262 -2.482 1 97.94 73 SER A O 1
ATOM 601 N N . ALA A 1 74 ? 1.955 4.711 -0.369 1 98.25 74 ALA A N 1
ATOM 602 C CA . ALA A 1 74 ? 1.521 3.346 -0.092 1 98.25 74 ALA A CA 1
ATOM 603 C C . ALA A 1 74 ? 0.31 2.973 -0.942 1 98.25 74 ALA A C 1
ATOM 605 O O . ALA A 1 74 ? 0.191 1.832 -1.397 1 98.25 74 ALA A O 1
ATOM 606 N N . VAL A 1 75 ? -0.61 3.912 -1.12 1 98.25 75 VAL A N 1
ATOM 607 C CA . VAL A 1 75 ? -1.769 3.699 -1.981 1 98.25 75 VAL A CA 1
ATOM 608 C C . VAL A 1 75 ? -1.306 3.365 -3.398 1 98.25 75 VAL A C 1
ATOM 610 O O . VAL A 1 75 ? -1.808 2.424 -4.016 1 98.25 75 VAL A O 1
ATOM 613 N N . ARG A 1 76 ? -0.352 4.086 -3.875 1 97.56 76 ARG A N 1
ATOM 614 C CA . ARG A 1 76 ? 0.185 3.857 -5.211 1 97.56 76 ARG A CA 1
ATOM 615 C C . ARG A 1 76 ? 0.823 2.477 -5.316 1 97.56 76 ARG A C 1
ATOM 617 O O . ARG A 1 76 ? 0.613 1.763 -6.301 1 97.56 76 ARG A O 1
ATOM 624 N N . ASP A 1 77 ? 1.609 2.154 -4.348 1 97.69 77 ASP A N 1
ATOM 625 C CA . ASP A 1 77 ? 2.262 0.849 -4.332 1 97.69 77 ASP A CA 1
ATOM 626 C C . ASP A 1 77 ? 1.232 -0.279 -4.309 1 97.69 77 ASP A C 1
ATOM 628 O O . ASP A 1 77 ? 1.408 -1.302 -4.973 1 97.69 77 ASP A O 1
ATOM 632 N N . MET A 1 78 ? 0.215 -0.103 -3.518 1 97.44 78 MET A N 1
ATOM 633 C CA . MET A 1 78 ? -0.855 -1.093 -3.438 1 97.44 78 MET A CA 1
ATOM 634 C C . MET A 1 78 ? -1.556 -1.247 -4.781 1 97.44 78 MET A C 1
ATOM 636 O O . MET A 1 78 ? -1.852 -2.365 -5.207 1 97.44 78 MET A O 1
ATOM 640 N N . ARG A 1 79 ? -1.84 -0.132 -5.414 1 97.38 79 ARG A N 1
ATOM 641 C CA . ARG A 1 79 ? -2.457 -0.141 -6.738 1 97.38 79 ARG A CA 1
ATOM 642 C C . ARG A 1 79 ? -1.623 -0.948 -7.727 1 97.38 79 ARG A C 1
ATOM 644 O O . ARG A 1 79 ? -2.145 -1.827 -8.414 1 97.38 79 ARG A O 1
ATOM 651 N N . GLU A 1 80 ? -0.344 -0.656 -7.77 1 97.56 80 GLU A N 1
ATOM 652 C CA . GLU A 1 80 ? 0.553 -1.326 -8.703 1 97.56 80 GLU A CA 1
ATOM 653 C C . GLU A 1 80 ? 0.639 -2.822 -8.414 1 97.56 80 GLU A C 1
ATOM 655 O O . GLU A 1 80 ? 0.567 -3.645 -9.328 1 97.56 80 GLU A O 1
ATOM 660 N N . ALA A 1 81 ? 0.817 -3.152 -7.152 1 98.19 81 ALA A N 1
ATOM 661 C CA . ALA A 1 81 ? 0.936 -4.555 -6.762 1 98.19 81 ALA A CA 1
ATOM 662 C C . ALA A 1 81 ? -0.341 -5.324 -7.086 1 98.19 81 ALA A C 1
ATOM 664 O O . ALA A 1 81 ? -0.284 -6.453 -7.582 1 98.19 81 ALA A O 1
ATOM 665 N N . SER A 1 82 ? -1.489 -4.742 -6.73 1 97.25 82 SER A N 1
ATOM 666 C CA . SER A 1 82 ? -2.773 -5.375 -7.012 1 97.25 82 SER A CA 1
ATOM 667 C C . SER A 1 82 ? -2.975 -5.582 -8.508 1 97.25 82 SER A C 1
ATOM 669 O O . SER A 1 82 ? -3.367 -6.664 -8.945 1 97.25 82 SER A O 1
ATOM 671 N N . ARG A 1 83 ? -2.695 -4.594 -9.273 1 96.94 83 ARG A N 1
ATOM 672 C CA . ARG A 1 83 ? -2.83 -4.672 -10.727 1 96.94 83 ARG A CA 1
ATOM 673 C C . ARG A 1 83 ? -1.939 -5.766 -11.305 1 96.94 83 ARG A C 1
ATOM 675 O O . ARG A 1 83 ? -2.379 -6.551 -12.148 1 96.94 83 ARG A O 1
ATOM 682 N N . ARG A 1 84 ? -0.697 -5.805 -10.906 1 97.81 84 ARG A N 1
ATOM 683 C CA . ARG A 1 84 ? 0.252 -6.797 -11.406 1 97.81 84 ARG A CA 1
ATOM 684 C C . ARG A 1 84 ? -0.214 -8.211 -11.086 1 97.81 84 ARG A C 1
ATOM 686 O O . ARG A 1 84 ? -0.114 -9.109 -11.922 1 97.81 84 ARG A O 1
ATOM 693 N N . LEU A 1 85 ? -0.668 -8.406 -9.883 1 98.25 85 LEU A N 1
ATOM 694 C CA . LEU A 1 85 ? -1.133 -9.727 -9.477 1 98.25 85 LEU A CA 1
ATOM 695 C C . LEU A 1 85 ? -2.312 -10.172 -10.336 1 98.25 85 LEU A C 1
ATOM 697 O O . LEU A 1 85 ? -2.32 -11.297 -10.844 1 98.25 85 LEU A O 1
ATOM 701 N N . LEU A 1 86 ? -3.271 -9.305 -10.523 1 97.25 86 LEU A N 1
ATOM 702 C CA . LEU A 1 86 ? -4.441 -9.656 -11.32 1 97.25 86 LEU A CA 1
ATOM 703 C C . LEU A 1 86 ? -4.055 -9.859 -12.781 1 97.25 86 LEU A C 1
ATOM 705 O O . LEU A 1 86 ? -4.602 -10.734 -13.453 1 97.25 86 LEU A O 1
ATOM 709 N N . GLN A 1 87 ? -3.119 -9.047 -13.258 1 97.31 87 GLN A N 1
ATOM 710 C CA . GLN A 1 87 ? -2.631 -9.227 -14.617 1 97.31 87 GLN A CA 1
ATOM 711 C C . GLN A 1 87 ? -1.946 -10.586 -14.781 1 97.31 87 GLN A C 1
ATOM 713 O O . GLN A 1 87 ? -2.115 -11.25 -15.805 1 97.31 87 GLN A O 1
ATOM 718 N N . SER A 1 88 ? -1.123 -10.945 -13.789 1 98.06 88 SER A N 1
ATOM 719 C CA . SER A 1 88 ? -0.471 -12.25 -13.828 1 98.06 88 SER A CA 1
ATOM 720 C C . SER A 1 88 ? -1.496 -13.375 -13.875 1 98.06 88 SER A C 1
ATOM 722 O O . SER A 1 88 ? -1.313 -14.359 -14.602 1 98.06 88 SER A O 1
ATOM 724 N N . LEU A 1 89 ? -2.57 -13.289 -13.078 1 97.69 89 LEU A N 1
ATOM 725 C CA . LEU A 1 89 ? -3.643 -14.281 -13.133 1 97.69 89 LEU A CA 1
ATOM 726 C C . LEU A 1 89 ? -4.289 -14.305 -14.508 1 97.69 89 LEU A C 1
ATOM 728 O O . LEU A 1 89 ? -4.535 -15.375 -15.07 1 97.69 89 LEU A O 1
ATOM 732 N N . PHE A 1 90 ? -4.535 -13.141 -15.055 1 97 90 PHE A N 1
ATOM 733 C CA . PHE A 1 90 ? -5.145 -13.031 -16.375 1 97 90 PHE A CA 1
ATOM 734 C C . PHE A 1 90 ? -4.273 -13.695 -17.422 1 97 90 PHE A C 1
ATOM 736 O O . PHE A 1 90 ? -4.777 -14.438 -18.281 1 97 90 PHE A O 1
ATOM 743 N N . ASP A 1 91 ? -2.982 -13.445 -17.312 1 96.69 91 ASP A N 1
ATOM 744 C CA . ASP A 1 91 ? -2.041 -14.008 -18.281 1 96.69 91 ASP A CA 1
ATOM 745 C C . ASP A 1 91 ? -1.983 -15.531 -18.156 1 96.69 91 ASP A C 1
ATOM 747 O O . ASP A 1 91 ? -1.751 -16.234 -19.141 1 96.69 91 ASP A O 1
ATOM 751 N N . ALA A 1 92 ? -2.168 -16.016 -16.969 1 96.81 92 ALA A N 1
ATOM 752 C CA . ALA A 1 92 ? -2.086 -17.453 -16.719 1 96.81 92 ALA A CA 1
ATOM 753 C C . ALA A 1 92 ? -3.428 -18.141 -16.969 1 96.81 92 ALA A C 1
ATOM 755 O O . ALA A 1 92 ? -3.52 -19.375 -16.953 1 96.81 92 ALA A O 1
ATOM 756 N N . TYR A 1 93 ? -4.441 -17.328 -17.156 1 95.56 93 TYR A N 1
ATOM 757 C CA . TYR A 1 93 ? -5.801 -17.844 -17.328 1 95.56 93 TYR A CA 1
ATOM 758 C C . TYR A 1 93 ? -5.941 -18.609 -18.641 1 95.56 93 TYR A C 1
ATOM 760 O O . TYR A 1 93 ? -5.582 -18.094 -19.703 1 95.56 93 TYR A O 1
ATOM 768 N N . ASP A 1 94 ? -6.434 -19.812 -18.625 1 93.69 94 ASP A N 1
ATOM 769 C CA . ASP A 1 94 ? -6.613 -20.625 -19.828 1 93.69 94 ASP A CA 1
ATOM 770 C C . ASP A 1 94 ? -7.812 -20.141 -20.641 1 93.69 94 ASP A C 1
ATOM 772 O O . ASP A 1 94 ? -8.875 -19.844 -20.078 1 93.69 94 ASP A O 1
ATOM 776 N N . PRO A 1 95 ? -7.656 -20 -21.953 1 90.06 95 PRO A N 1
ATOM 777 C CA . PRO A 1 95 ? -8.766 -19.562 -22.812 1 90.06 95 PRO A CA 1
ATOM 778 C C . PRO A 1 95 ? -10 -20.438 -22.672 1 90.06 95 PRO A C 1
ATOM 780 O O . PRO A 1 95 ? -11.117 -20 -22.953 1 90.06 95 PRO A O 1
ATOM 783 N N . GLY A 1 96 ? -9.891 -21.641 -22.25 1 91.69 96 GLY A N 1
ATOM 784 C CA . GLY A 1 96 ? -11.023 -22.547 -22.062 1 91.69 96 GLY A CA 1
ATOM 785 C C . GLY A 1 96 ? -11.727 -22.359 -20.734 1 91.69 96 GLY A C 1
ATOM 786 O O . GLY A 1 96 ? -12.789 -22.938 -20.516 1 91.69 96 GLY A O 1
ATOM 787 N N . TRP A 1 97 ? -11.156 -21.594 -19.891 1 94.12 97 TRP A N 1
ATOM 788 C CA . TRP A 1 97 ? -11.766 -21.359 -18.578 1 94.12 97 TRP A CA 1
ATOM 789 C C . TRP A 1 97 ? -12.852 -20.297 -18.672 1 94.12 97 TRP A C 1
ATOM 791 O O . TRP A 1 97 ? -12.688 -19.297 -19.375 1 94.12 97 TRP A O 1
ATOM 801 N N . VAL A 1 98 ? -13.906 -20.453 -17.969 1 94.69 98 VAL A N 1
ATOM 802 C CA . VAL A 1 98 ? -15.031 -19.516 -17.953 1 94.69 98 VAL A CA 1
ATOM 803 C C . VAL A 1 98 ? -14.625 -18.219 -17.266 1 94.69 98 VAL A C 1
ATOM 805 O O . VAL A 1 98 ? -13.891 -18.234 -16.281 1 94.69 98 VAL A O 1
ATOM 808 N N . GLY A 1 99 ? -15.117 -17.062 -17.828 1 93.75 99 GLY A N 1
ATOM 809 C CA . GLY A 1 99 ? -14.977 -15.781 -17.141 1 93.75 99 GLY A CA 1
ATOM 810 C C . GLY A 1 99 ? -13.734 -15.023 -17.547 1 93.75 99 GLY A C 1
ATOM 811 O O . GLY A 1 99 ? -13.328 -14.07 -16.875 1 93.75 99 GLY A O 1
ATOM 812 N N . GLU A 1 100 ? -13.055 -15.453 -18.547 1 93.12 100 GLU A N 1
ATOM 813 C CA . GLU A 1 100 ? -11.836 -14.789 -19 1 93.12 100 GLU A CA 1
ATOM 814 C C . GLU A 1 100 ? -12.086 -13.312 -19.297 1 93.12 100 GLU A C 1
ATOM 816 O O . GLU A 1 100 ? -11.32 -12.445 -18.859 1 93.12 100 GLU A O 1
ATOM 821 N N . GLU A 1 101 ? -13.117 -13.016 -20.031 1 92.94 101 GLU A N 1
ATOM 822 C CA . GLU A 1 101 ? -13.453 -11.633 -20.375 1 92.94 101 GLU A CA 1
ATOM 823 C C . GLU A 1 101 ? -13.781 -10.82 -19.141 1 92.94 101 GLU A C 1
ATOM 825 O O . GLU A 1 101 ? -13.352 -9.672 -19.016 1 92.94 101 GLU A O 1
ATOM 830 N N . ASP A 1 102 ? -14.523 -11.477 -18.25 1 94.88 102 ASP A N 1
ATOM 831 C CA . ASP A 1 102 ? -14.867 -10.812 -16.984 1 94.88 102 ASP A CA 1
ATOM 832 C C . ASP A 1 102 ? -13.617 -10.508 -16.172 1 94.88 102 ASP A C 1
ATOM 834 O O . ASP A 1 102 ? -13.516 -9.453 -15.547 1 94.88 102 ASP A O 1
ATOM 838 N N . LEU A 1 103 ? -12.664 -11.445 -16.156 1 94.75 103 LEU A N 1
ATOM 839 C CA . LEU A 1 103 ? -11.422 -11.242 -15.43 1 94.75 103 LEU A CA 1
ATOM 840 C C . LEU A 1 103 ? -10.648 -10.055 -16 1 94.75 103 LEU A C 1
ATOM 842 O O . LEU A 1 103 ? -10.086 -9.258 -15.25 1 94.75 103 LEU A O 1
ATOM 846 N N . GLY A 1 104 ? -10.586 -9.938 -17.312 1 94.5 104 GLY A N 1
ATOM 847 C CA . GLY A 1 104 ? -9.969 -8.781 -17.953 1 94.5 104 GLY A CA 1
ATOM 848 C C . GLY A 1 104 ? -10.586 -7.465 -17.516 1 94.5 104 GLY A C 1
ATOM 849 O O . GLY A 1 104 ? -9.875 -6.5 -17.234 1 94.5 104 GLY A O 1
ATOM 850 N N . ALA A 1 105 ? -11.883 -7.395 -17.422 1 94.94 105 ALA A N 1
ATOM 851 C CA . ALA A 1 105 ? -12.609 -6.207 -16.984 1 94.94 105 ALA A CA 1
ATOM 852 C C . ALA A 1 105 ? -12.305 -5.891 -15.523 1 94.94 105 ALA A C 1
ATOM 854 O O . ALA A 1 105 ? -12.227 -4.723 -15.141 1 94.94 105 ALA A O 1
ATOM 855 N N . ILE A 1 106 ? -12.109 -6.949 -14.797 1 94.62 106 ILE A N 1
ATOM 856 C CA . ILE A 1 106 ? -11.805 -6.797 -13.375 1 94.62 106 ILE A CA 1
ATOM 857 C C . ILE A 1 106 ? -10.422 -6.168 -13.211 1 94.62 106 ILE A C 1
ATOM 859 O O . ILE A 1 106 ? -10.234 -5.281 -12.375 1 94.62 106 ILE A O 1
ATOM 863 N N . VAL A 1 107 ? -9.43 -6.59 -14.023 1 94.5 107 VAL A N 1
ATOM 864 C CA . VAL A 1 107 ? -8.086 -6.027 -13.977 1 94.5 107 VAL A CA 1
ATOM 865 C C . VAL A 1 107 ? -8.141 -4.527 -14.242 1 94.5 107 VAL A C 1
ATOM 867 O O . VAL A 1 107 ? -7.598 -3.732 -13.477 1 94.5 107 VAL A O 1
ATOM 870 N N . GLU A 1 108 ? -8.859 -4.109 -15.227 1 95.12 108 GLU A N 1
ATOM 871 C CA . GLU A 1 108 ? -8.961 -2.703 -15.609 1 95.12 108 GLU A CA 1
ATOM 872 C C . GLU A 1 108 ? -9.781 -1.913 -14.594 1 95.12 108 GLU A C 1
ATOM 874 O O . GLU A 1 108 ? -9.43 -0.78 -14.25 1 95.12 108 GLU A O 1
ATOM 879 N N . GLY A 1 109 ? -10.828 -2.488 -14.102 1 95.25 109 GLY A N 1
ATOM 880 C CA . GLY A 1 109 ? -11.711 -1.825 -13.156 1 95.25 109 GLY A CA 1
ATOM 881 C C . GLY A 1 109 ? -11.047 -1.529 -11.828 1 95.25 109 GLY A C 1
ATOM 882 O O . GLY A 1 109 ? -11.211 -0.44 -11.273 1 95.25 109 GLY A O 1
ATOM 883 N N . GLU A 1 110 ? -10.352 -2.512 -11.359 1 95.06 110 GLU A N 1
ATOM 884 C CA . GLU A 1 110 ? -9.672 -2.311 -10.086 1 95.06 110 GLU A CA 1
ATOM 885 C C . GLU A 1 110 ? -8.641 -1.194 -10.18 1 95.06 110 GLU A C 1
ATOM 887 O O . GLU A 1 110 ? -8.539 -0.361 -9.273 1 95.06 110 GLU A O 1
ATOM 892 N N . ASP A 1 111 ? -7.891 -1.212 -11.25 1 95.75 111 ASP A N 1
ATOM 893 C CA . ASP A 1 111 ? -6.883 -0.178 -11.469 1 95.75 111 ASP A CA 1
ATOM 894 C C . ASP A 1 111 ? -7.516 1.21 -11.5 1 95.75 111 ASP A C 1
ATOM 896 O O . ASP A 1 111 ? -6.977 2.16 -10.93 1 95.75 111 ASP A O 1
ATOM 900 N N . LEU A 1 112 ? -8.641 1.349 -12.094 1 96.44 112 LEU A N 1
ATOM 901 C CA . LEU A 1 112 ? -9.344 2.619 -12.211 1 96.44 112 LEU A CA 1
ATOM 902 C C . LEU A 1 112 ? -9.812 3.111 -10.844 1 96.44 112 LEU A C 1
ATOM 904 O O . LEU A 1 112 ? -9.719 4.305 -10.547 1 96.44 112 LEU A O 1
ATOM 908 N N . LEU A 1 113 ? -10.289 2.205 -10.023 1 97.12 113 LEU A N 1
ATOM 909 C CA . LEU A 1 113 ? -10.766 2.57 -8.688 1 97.12 113 LEU A CA 1
ATOM 910 C C . LEU A 1 113 ? -9.617 3.086 -7.828 1 97.12 113 LEU A C 1
ATOM 912 O O . LEU A 1 113 ? -9.742 4.129 -7.18 1 97.12 113 LEU A O 1
ATOM 916 N N . TRP A 1 114 ? -8.492 2.408 -7.887 1 97.5 114 TRP A N 1
ATOM 917 C CA . TRP A 1 114 ? -7.32 2.828 -7.129 1 97.5 114 TRP A CA 1
ATOM 918 C C . TRP A 1 114 ? -6.801 4.172 -7.629 1 97.5 114 TRP A C 1
ATOM 920 O O . TRP A 1 114 ? -6.426 5.035 -6.832 1 97.5 114 TRP A O 1
ATOM 930 N N . ASN A 1 115 ? -6.758 4.309 -8.922 1 97.12 115 ASN A N 1
ATOM 931 C CA . ASN A 1 115 ? -6.289 5.555 -9.523 1 97.12 115 ASN A CA 1
ATOM 932 C C . ASN A 1 115 ? -7.168 6.734 -9.125 1 97.12 115 ASN A C 1
ATOM 934 O O . ASN A 1 115 ? -6.664 7.805 -8.781 1 97.12 115 ASN A O 1
ATOM 938 N N . ASP A 1 116 ? -8.414 6.578 -9.172 1 97.75 116 ASP A N 1
ATOM 939 C CA . ASP A 1 116 ? -9.359 7.621 -8.773 1 97.75 116 ASP A CA 1
ATOM 940 C C . ASP A 1 116 ? -9.164 8.016 -7.312 1 97.75 116 ASP A C 1
ATOM 942 O O . ASP A 1 116 ? -9.172 9.195 -6.977 1 97.75 116 ASP A O 1
ATOM 946 N N . TYR A 1 117 ? -9.07 7.051 -6.5 1 98.31 117 TYR A N 1
ATOM 947 C CA . TYR A 1 117 ? -8.836 7.273 -5.078 1 98.31 117 TYR A CA 1
ATOM 948 C C . TYR A 1 117 ? -7.562 8.086 -4.855 1 98.31 117 TYR A C 1
ATOM 950 O O . TYR A 1 117 ? -7.57 9.078 -4.121 1 98.31 117 TYR A O 1
ATOM 958 N N . GLU A 1 118 ? -6.492 7.691 -5.504 1 97.44 118 GLU A N 1
ATOM 959 C CA . GLU A 1 118 ? -5.203 8.367 -5.383 1 97.44 118 GLU A CA 1
ATOM 960 C C . GLU A 1 118 ? -5.309 9.828 -5.82 1 97.44 118 GLU A C 1
ATOM 962 O O . GLU A 1 118 ? -4.879 10.727 -5.094 1 97.44 118 GLU A O 1
ATOM 967 N N . VAL A 1 119 ? -5.879 10.078 -6.957 1 97.62 119 VAL A N 1
ATOM 968 C CA . VAL A 1 119 ? -5.973 11.406 -7.551 1 97.62 119 VAL A CA 1
ATOM 969 C C . VAL A 1 119 ? -6.816 12.312 -6.656 1 97.62 119 VAL A C 1
ATOM 971 O O . VAL A 1 119 ? -6.445 13.461 -6.398 1 97.62 119 VAL A O 1
ATOM 974 N N . LYS A 1 120 ? -7.883 11.812 -6.141 1 98.06 120 LYS A N 1
ATOM 975 C CA . LYS A 1 120 ? -8.781 12.617 -5.309 1 98.06 120 LYS A CA 1
ATOM 976 C C . LYS A 1 120 ? -8.148 12.914 -3.951 1 98.06 120 LYS A C 1
ATOM 978 O O . LYS A 1 120 ? -8.344 13.992 -3.393 1 98.06 120 LYS A O 1
ATOM 983 N N . LEU A 1 121 ? -7.426 11.961 -3.43 1 97.81 121 LEU A N 1
ATOM 984 C CA . LEU A 1 121 ? -6.715 12.203 -2.18 1 97.81 121 LEU A CA 1
ATOM 985 C C . LEU A 1 121 ? -5.707 13.336 -2.342 1 97.81 121 LEU A C 1
ATOM 987 O O . LEU A 1 121 ? -5.59 14.203 -1.466 1 97.81 121 LEU A O 1
ATOM 991 N N . LEU A 1 122 ? -4.992 13.32 -3.459 1 96.94 122 LEU A N 1
ATOM 992 C CA . LEU A 1 122 ? -4.012 14.367 -3.742 1 96.94 122 LEU A CA 1
ATOM 993 C C . LEU A 1 122 ? -4.688 15.727 -3.867 1 96.94 122 LEU A C 1
ATOM 995 O O . LEU A 1 122 ? -4.242 16.703 -3.258 1 96.94 122 LEU A O 1
ATOM 999 N N . ASP A 1 123 ? -5.758 15.758 -4.473 1 95.88 123 ASP A N 1
ATOM 1000 C CA . ASP A 1 123 ? -6.438 17 -4.793 1 95.88 123 ASP A CA 1
ATOM 1001 C C . ASP A 1 123 ? -7.188 17.547 -3.582 1 95.88 123 ASP A C 1
ATOM 1003 O O . ASP A 1 123 ? -7.184 18.766 -3.336 1 95.88 123 ASP A O 1
ATOM 1007 N N . GLN A 1 124 ? -7.812 16.656 -2.834 1 94.19 124 GLN A N 1
ATOM 1008 C CA . GLN A 1 124 ? -8.758 17.109 -1.821 1 94.19 124 GLN A CA 1
ATOM 1009 C C . GLN A 1 124 ? -8.109 17.141 -0.44 1 94.19 124 GLN A C 1
ATOM 1011 O O . GLN A 1 124 ? -8.555 17.891 0.437 1 94.19 124 GLN A O 1
ATOM 1016 N N . ALA A 1 125 ? -7.102 16.344 -0.242 1 95.44 125 ALA A N 1
ATOM 1017 C CA . ALA A 1 125 ? -6.539 16.281 1.104 1 95.44 125 ALA A CA 1
ATOM 1018 C C . ALA A 1 125 ? -5.105 16.797 1.126 1 95.44 125 ALA A C 1
ATOM 1020 O O . ALA A 1 125 ? -4.797 17.766 1.838 1 95.44 125 ALA A O 1
ATOM 1021 N N . VAL A 1 126 ? -4.27 16.344 0.261 1 96 126 VAL A N 1
ATOM 1022 C CA . VAL A 1 126 ? -2.844 16.656 0.293 1 96 126 VAL A CA 1
ATOM 1023 C C . VAL A 1 126 ? -2.631 18.141 -0.04 1 96 126 VAL A C 1
ATOM 1025 O O . VAL A 1 126 ? -1.843 18.828 0.617 1 96 126 VAL A O 1
ATOM 1028 N N . ARG A 1 127 ? -3.314 18.672 -1.007 1 94.56 127 ARG A N 1
ATOM 1029 C CA . ARG A 1 127 ? -3.168 20.078 -1.418 1 94.56 127 ARG A CA 1
ATOM 1030 C C . ARG A 1 127 ? -3.543 21.016 -0.284 1 94.56 127 ARG A C 1
ATOM 1032 O O . ARG A 1 127 ? -2.873 22.031 -0.07 1 94.56 127 ARG A O 1
ATOM 1039 N N . THR A 1 128 ? -4.598 20.703 0.389 1 94.75 128 THR A N 1
ATOM 1040 C CA . THR A 1 128 ? -5.031 21.516 1.521 1 94.75 128 THR A CA 1
ATOM 1041 C C . THR A 1 128 ? -3.979 21.5 2.625 1 94.75 128 THR A C 1
ATOM 1043 O O . THR A 1 128 ? -3.621 22.562 3.156 1 94.75 128 THR A O 1
ATOM 1046 N N . MET A 1 129 ? -3.488 20.312 2.93 1 96.12 129 MET A N 1
ATOM 1047 C CA . MET A 1 129 ? -2.455 20.203 3.955 1 96.12 129 MET A CA 1
ATOM 1048 C C . MET A 1 129 ? -1.186 20.922 3.529 1 96.12 129 MET A C 1
ATOM 1050 O O . MET A 1 129 ? -0.523 21.562 4.352 1 96.12 129 MET A O 1
ATOM 1054 N N . GLU A 1 130 ? -0.867 20.844 2.283 1 95.56 130 GLU A N 1
ATOM 1055 C CA . GLU A 1 130 ? 0.3 21.531 1.739 1 95.56 130 GLU A CA 1
ATOM 1056 C C . GLU A 1 130 ? 0.173 23.047 1.896 1 95.56 130 GLU A C 1
ATOM 1058 O O . GLU A 1 130 ? 1.128 23.719 2.295 1 95.56 130 GLU A O 1
ATOM 1063 N N . SER A 1 131 ? -0.968 23.578 1.542 1 94.94 131 SER A N 1
ATOM 1064 C CA . SER A 1 131 ? -1.233 25 1.696 1 94.94 131 SER A CA 1
ATOM 1065 C C . SER A 1 131 ? -1.073 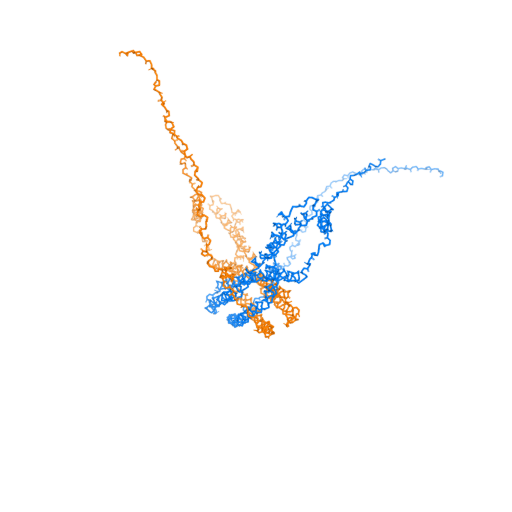25.438 3.148 1 94.94 131 SER A C 1
ATOM 1067 O O . SER A 1 131 ? -0.555 26.516 3.422 1 94.94 131 SER A O 1
ATOM 1069 N N . TYR A 1 132 ? -1.524 24.609 4.039 1 95.94 132 TYR A N 1
ATOM 1070 C CA . TYR A 1 132 ? -1.438 24.891 5.469 1 95.94 132 TYR A CA 1
ATOM 1071 C C . TYR A 1 132 ? 0.012 24.906 5.938 1 95.94 132 TYR A C 1
ATOM 1073 O O . TYR A 1 132 ? 0.463 25.859 6.559 1 95.94 132 TYR A O 1
ATOM 1081 N N . VAL A 1 133 ? 0.825 23.875 5.594 1 96.88 133 VAL A N 1
ATOM 1082 C CA . VAL A 1 133 ? 2.188 23.719 6.094 1 96.88 133 VAL A CA 1
ATOM 1083 C C . VAL A 1 133 ? 3.1 24.75 5.426 1 96.88 133 VAL A C 1
ATOM 1085 O O . VAL A 1 133 ? 4.102 25.172 6.008 1 96.88 133 VAL A O 1
ATOM 1088 N N . SER A 1 134 ? 2.744 25.266 4.25 1 96.38 134 SER A N 1
ATOM 1089 C CA . SER A 1 134 ? 3.557 26.219 3.502 1 96.38 134 SER A CA 1
ATOM 1090 C C . SER A 1 134 ? 3.559 27.594 4.172 1 96.38 134 SER A C 1
ATOM 109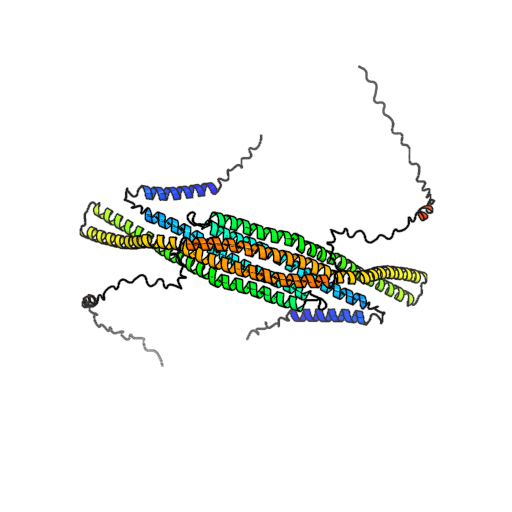2 O O . SER A 1 134 ? 4.375 28.453 3.838 1 96.38 134 SER A O 1
ATOM 1094 N N . GLN A 1 135 ? 2.684 27.797 5.137 1 95.94 135 GLN A N 1
ATOM 1095 C CA . GLN A 1 135 ? 2.59 29.062 5.836 1 95.94 135 GLN A CA 1
ATOM 1096 C C . GLN A 1 135 ? 3.625 29.156 6.953 1 95.94 135 GLN A C 1
ATOM 1098 O O . GLN A 1 135 ? 3.951 30.266 7.418 1 95.94 135 GLN A O 1
ATOM 1103 N N . PHE A 1 136 ? 4.125 28.016 7.434 1 97.38 136 PHE A N 1
ATOM 1104 C CA . PHE A 1 136 ? 4.949 27.984 8.641 1 97.38 136 PHE A CA 1
ATOM 1105 C C . PHE A 1 136 ? 6.25 28.75 8.422 1 97.38 136 PHE A C 1
ATOM 1107 O O . PHE A 1 136 ? 6.676 29.516 9.297 1 97.38 136 PHE A O 1
ATOM 1114 N N . PRO A 1 137 ? 6.902 28.641 7.242 1 97.06 137 PRO A N 1
ATOM 1115 C CA . PRO A 1 137 ? 8.156 29.359 7.051 1 97.06 137 PRO A CA 1
ATOM 1116 C C . PRO A 1 137 ? 7.988 30.875 7.148 1 97.06 137 PRO A C 1
ATOM 1118 O O . PRO A 1 137 ? 8.836 31.562 7.738 1 97.06 137 PRO A O 1
ATOM 1121 N N . ASP A 1 138 ? 6.918 31.453 6.645 1 96.31 138 ASP A N 1
ATOM 1122 C CA . ASP A 1 138 ? 6.672 32.906 6.707 1 96.31 138 ASP A CA 1
ATOM 1123 C C . ASP A 1 138 ? 6.48 33.375 8.148 1 96.31 138 ASP A C 1
ATOM 1125 O O . ASP A 1 138 ? 7.008 34.406 8.547 1 96.31 138 ASP A O 1
ATOM 1129 N N . VAL A 1 139 ? 5.707 32.594 8.836 1 96.94 139 VAL A N 1
ATOM 1130 C CA . VAL A 1 139 ? 5.465 32.938 10.234 1 96.94 139 VAL A CA 1
ATOM 1131 C C . VAL A 1 139 ? 6.77 32.844 11.023 1 96.94 139 VAL A C 1
ATOM 1133 O O . VAL A 1 139 ? 7.062 33.688 11.859 1 96.94 139 VAL A O 1
ATOM 1136 N N . ARG A 1 140 ? 7.504 31.812 10.773 1 97.12 140 ARG A N 1
ATOM 1137 C CA . ARG A 1 140 ? 8.789 31.625 11.438 1 97.12 140 ARG A CA 1
ATOM 1138 C C . ARG A 1 140 ? 9.719 32.812 11.164 1 97.12 140 ARG A C 1
ATOM 1140 O O . ARG A 1 140 ? 10.438 33.25 12.062 1 97.12 140 ARG A O 1
ATOM 1147 N N . GLU A 1 141 ? 9.688 33.312 9.914 1 97.5 141 GLU A N 1
ATOM 1148 C CA . GLU A 1 141 ? 10.508 34.469 9.547 1 97.5 141 GLU A CA 1
ATOM 1149 C C . GLU A 1 141 ? 10.086 35.719 10.32 1 97.5 141 GLU A C 1
ATOM 1151 O O . GLU A 1 141 ? 10.938 36.5 10.75 1 97.5 141 GLU A O 1
ATOM 1156 N N . LYS A 1 142 ? 8.82 35.906 10.469 1 97.62 142 LYS A N 1
ATOM 1157 C CA . LYS A 1 142 ? 8.312 37.031 11.242 1 97.62 142 LYS A CA 1
ATOM 1158 C C . LYS A 1 142 ? 8.758 36.938 12.703 1 97.62 142 LYS A C 1
ATOM 1160 O O . LYS A 1 142 ? 9.141 37.938 13.305 1 97.62 142 LYS A O 1
ATOM 1165 N N . ILE A 1 143 ? 8.719 35.719 13.273 1 97.75 143 ILE A N 1
ATOM 1166 C CA . ILE A 1 143 ? 9.141 35.469 14.648 1 97.75 143 ILE A CA 1
ATOM 1167 C C . ILE A 1 143 ? 10.633 35.781 14.789 1 97.75 143 ILE A C 1
ATOM 1169 O O . ILE A 1 143 ? 11.055 36.406 15.758 1 97.75 143 ILE A O 1
ATOM 1173 N N . SER A 1 144 ? 11.43 35.375 13.812 1 97.75 144 SER A N 1
ATOM 1174 C CA . SER A 1 144 ? 12.859 35.625 13.82 1 97.75 144 SER A CA 1
ATOM 1175 C C . SER A 1 144 ? 13.141 37.125 13.742 1 97.75 144 SER A C 1
ATOM 1177 O O . SER A 1 144 ? 14.039 37.625 14.422 1 97.75 144 SER A O 1
ATOM 1179 N N . LYS A 1 145 ? 12.391 37.812 12.883 1 98.19 145 LYS A N 1
ATOM 1180 C CA . LYS A 1 145 ? 12.523 39.25 12.766 1 98.19 145 LYS A CA 1
ATOM 1181 C C . LYS A 1 145 ? 12.242 39.938 14.102 1 98.19 145 LYS A C 1
ATOM 1183 O O . LYS A 1 145 ? 12.961 40.875 14.484 1 98.19 145 LYS A O 1
ATOM 1188 N N . ARG A 1 146 ? 11.195 39.469 14.727 1 97.12 146 ARG A N 1
ATOM 1189 C CA . ARG A 1 146 ? 10.898 40 16.062 1 97.12 146 ARG A CA 1
ATOM 1190 C C . ARG A 1 146 ? 12.109 39.875 16.984 1 97.12 146 ARG A C 1
ATOM 1192 O O . ARG A 1 146 ? 12.445 40.812 17.703 1 97.12 146 ARG A O 1
ATOM 1199 N N . GLY A 1 147 ? 12.711 38.688 17.016 1 95.81 147 GLY A N 1
ATOM 1200 C CA . GLY A 1 147 ? 13.891 38.438 17.844 1 95.81 147 GLY A CA 1
ATOM 1201 C C . GLY A 1 147 ? 15.031 39.406 17.531 1 95.81 147 GLY A C 1
ATOM 1202 O O . GLY A 1 147 ? 15.664 39.938 18.438 1 95.81 147 GLY A O 1
ATOM 1203 N N . ARG A 1 148 ? 15.25 39.656 16.297 1 97.56 148 ARG A N 1
ATOM 1204 C CA . ARG A 1 148 ? 16.312 40.562 15.875 1 97.56 148 ARG A CA 1
ATOM 1205 C C . ARG A 1 148 ? 16.016 42 16.312 1 97.56 148 ARG A C 1
ATOM 1207 O O . ARG A 1 148 ? 16.906 42.719 16.781 1 97.56 148 ARG A O 1
ATOM 1214 N N . LYS A 1 149 ? 14.797 42.344 16.109 1 97.75 149 LYS A N 1
ATOM 1215 C CA . LYS A 1 149 ? 14.43 43.719 16.453 1 97.75 149 LYS A CA 1
ATOM 1216 C C . LYS A 1 149 ? 14.445 43.938 17.969 1 97.75 149 LYS A C 1
ATOM 1218 O O . LYS A 1 149 ? 14.719 45.031 18.438 1 97.75 149 LYS A O 1
ATOM 1223 N N . LEU A 1 150 ? 14.141 42.875 18.672 1 95.5 150 LEU A N 1
ATOM 1224 C CA . LEU A 1 150 ? 14.273 42.938 20.125 1 95.5 150 LEU A CA 1
ATOM 1225 C C . LEU A 1 150 ? 15.727 43.188 20.516 1 95.5 150 LEU A C 1
ATOM 1227 O O . LEU A 1 150 ? 16 44 21.422 1 95.5 150 LEU A O 1
ATOM 1231 N N . VAL A 1 151 ? 16.625 42.5 19.922 1 96.31 151 VAL A N 1
ATOM 1232 C CA . VAL A 1 151 ? 18.047 42.688 20.188 1 96.31 151 VAL A CA 1
ATOM 1233 C C . VAL A 1 151 ? 18.453 44.125 19.859 1 96.31 151 VAL A C 1
ATOM 1235 O O . VAL A 1 151 ? 19.219 44.75 20.609 1 96.31 151 VAL A O 1
ATOM 1238 N N . ASP A 1 152 ? 17.938 44.688 18.719 1 96.94 152 ASP A N 1
ATOM 1239 C CA . ASP A 1 152 ? 18.203 46.062 18.344 1 96.94 152 ASP A CA 1
ATOM 1240 C C . ASP A 1 152 ? 17.703 47.031 19.422 1 96.94 152 ASP A C 1
ATOM 1242 O O . ASP A 1 152 ? 18.406 47.969 19.781 1 96.94 152 ASP A O 1
ATOM 1246 N N . TYR A 1 153 ? 16.547 46.781 19.859 1 96.75 153 TYR A N 1
ATOM 1247 C CA . TYR A 1 153 ? 15.945 47.594 20.906 1 96.75 153 TYR A CA 1
ATOM 1248 C C . TYR A 1 153 ? 16.766 47.531 22.188 1 96.75 153 TYR A C 1
ATOM 1250 O O . TYR A 1 153 ? 17.094 48.562 22.766 1 96.75 153 TYR A O 1
ATOM 1258 N N . ASP A 1 154 ? 17.203 46.375 22.594 1 95.31 154 ASP A N 1
ATOM 1259 C CA . ASP A 1 154 ? 18 46.188 23.797 1 95.31 154 ASP A CA 1
ATOM 1260 C C . ASP A 1 154 ? 19.359 46.875 23.672 1 95.31 154 ASP A C 1
ATOM 1262 O O . ASP A 1 154 ? 19.812 47.5 24.625 1 95.31 154 ASP A O 1
ATOM 1266 N N . SER A 1 155 ? 19.953 46.688 22.547 1 95.69 155 SER A N 1
ATOM 1267 C CA . SER A 1 155 ? 21.234 47.312 22.297 1 95.69 155 SER A CA 1
ATOM 1268 C C . SER A 1 155 ? 21.141 48.844 22.375 1 95.69 155 SER A C 1
ATOM 1270 O O . SER A 1 155 ? 22 49.469 22.984 1 95.69 155 SER A O 1
ATOM 1272 N N . SER A 1 156 ? 20.078 49.406 21.766 1 96.75 156 SER A N 1
ATOM 1273 C CA . SER A 1 156 ? 19.891 50.844 21.797 1 96.75 156 SER A CA 1
ATOM 1274 C C . SER A 1 156 ? 19.578 51.344 23.203 1 96.75 156 SER A C 1
ATOM 1276 O O . SER A 1 156 ? 20.016 52.438 23.594 1 96.75 156 SER A O 1
ATOM 1278 N N . ARG A 1 157 ? 18.844 50.562 23.891 1 95.62 157 ARG A N 1
ATOM 1279 C CA . ARG A 1 157 ? 18.531 50.875 25.281 1 95.62 157 ARG A CA 1
ATOM 1280 C C . ARG A 1 157 ? 19.797 50.906 26.125 1 95.62 157 ARG A C 1
ATOM 1282 O O . ARG A 1 157 ? 20 51.844 26.922 1 95.62 157 ARG A O 1
ATOM 1289 N N . HIS A 1 158 ? 20.672 49.938 26 1 95.56 158 HIS A N 1
ATOM 1290 C CA . HIS A 1 158 ? 21.938 49.875 26.734 1 95.56 158 HIS A CA 1
ATOM 1291 C C . HIS A 1 158 ? 22.844 51.031 26.344 1 95.56 158 HIS A C 1
ATOM 1293 O O . HIS A 1 158 ? 23.516 51.594 27.203 1 95.56 158 HIS A O 1
ATOM 1299 N N . HIS A 1 159 ? 22.891 51.406 25.047 1 95.69 159 HIS A N 1
ATOM 1300 C CA . HIS A 1 159 ? 23.688 52.5 24.562 1 95.69 159 HIS A CA 1
ATOM 1301 C C . HIS A 1 159 ? 23.234 53.812 25.203 1 95.69 159 HIS A C 1
ATOM 1303 O O . HIS A 1 159 ? 24.078 54.625 25.656 1 95.69 159 HIS A O 1
ATOM 1309 N N . LEU A 1 160 ? 21.938 54.062 25.266 1 96.44 160 LEU A N 1
ATOM 1310 C CA . LEU A 1 160 ? 21.375 55.25 25.891 1 96.44 160 LEU A CA 1
ATOM 1311 C C . LEU A 1 160 ? 21.734 55.312 27.375 1 96.44 160 LEU A C 1
ATOM 1313 O O . LEU A 1 160 ? 22.156 56.344 27.875 1 96.44 160 LEU A O 1
ATOM 1317 N N . GLU A 1 161 ? 21.562 54.156 28.031 1 95.25 161 GLU A N 1
ATOM 1318 C CA . GLU A 1 161 ? 21.891 54.062 29.453 1 95.25 161 GLU A CA 1
ATOM 1319 C C . GLU A 1 161 ? 23.359 54.375 29.703 1 95.25 161 GLU A C 1
ATOM 1321 O O . GLU A 1 161 ? 23.688 55.062 30.672 1 95.25 161 GLU A O 1
ATOM 1326 N N . ALA A 1 162 ? 24.219 53.875 28.828 1 94.81 162 ALA A N 1
ATOM 1327 C CA . ALA A 1 162 ? 25.656 54.125 28.969 1 94.81 162 ALA A CA 1
ATOM 1328 C C . ALA A 1 162 ? 25.984 55.594 28.828 1 94.81 162 ALA A C 1
ATOM 1330 O O . ALA A 1 162 ? 26.828 56.125 29.547 1 94.81 162 ALA A O 1
ATOM 1331 N N . LEU A 1 163 ? 25.297 56.375 27.953 1 94.88 163 LEU A N 1
ATOM 1332 C CA . LEU A 1 163 ? 25.531 57.781 27.734 1 94.88 163 LEU A CA 1
ATOM 1333 C C . LEU A 1 163 ? 25 58.625 28.891 1 94.88 163 LEU A C 1
ATOM 1335 O O . LEU A 1 163 ? 25.578 59.656 29.25 1 94.88 163 LEU A O 1
ATOM 1339 N N . GLN A 1 164 ? 23.922 58.156 29.484 1 94.38 164 GLN A N 1
ATOM 1340 C CA . GLN A 1 164 ? 23.281 58.875 30.578 1 94.38 164 GLN A CA 1
ATOM 1341 C C . GLN A 1 164 ? 24.094 58.75 31.875 1 94.38 164 GLN A C 1
ATOM 1343 O O . GLN A 1 164 ? 24.047 59.625 32.719 1 94.38 164 GLN A O 1
ATOM 1348 N N . THR A 1 165 ? 24.812 57.594 32 1 92.38 165 THR A N 1
ATOM 1349 C CA . THR A 1 165 ? 25.562 57.312 33.219 1 92.38 165 THR A CA 1
ATOM 1350 C C . THR A 1 165 ? 27.031 57.75 33.062 1 92.38 165 THR A C 1
ATOM 1352 O O . THR A 1 165 ? 27.812 57.625 34 1 92.38 165 THR A O 1
ATOM 1355 N N . ALA A 1 166 ? 27.344 58.219 31.859 1 89.31 166 ALA A N 1
ATOM 1356 C CA . ALA A 1 166 ? 28.719 58.625 31.609 1 89.31 166 ALA A CA 1
ATOM 1357 C C . ALA A 1 166 ? 29.094 59.812 32.469 1 89.31 166 ALA A C 1
ATOM 1359 O O . ALA A 1 166 ? 28.25 60.656 32.781 1 89.31 166 ALA A O 1
ATOM 1360 N N . LYS A 1 167 ? 30.391 60 32.812 1 91.69 167 LYS A N 1
ATOM 1361 C CA . LYS A 1 167 ? 30.906 61.094 33.656 1 91.69 167 LYS A CA 1
ATOM 1362 C C . LYS A 1 167 ? 30.75 62.438 32.938 1 91.69 167 LYS A C 1
ATOM 1364 O O . LYS A 1 167 ? 30.344 63.438 33.531 1 91.69 167 LYS A O 1
ATOM 1369 N N . LYS A 1 168 ? 31.125 62.625 31.672 1 91.31 168 LYS A N 1
ATOM 1370 C CA . LYS A 1 168 ? 30.906 63.812 30.828 1 91.31 168 LYS A CA 1
ATOM 1371 C C . LYS A 1 168 ? 29.609 63.688 30.047 1 91.31 168 LYS A C 1
ATOM 1373 O O . LYS A 1 168 ? 29.5 62.875 29.141 1 91.31 168 LYS A O 1
ATOM 1378 N N . ARG A 1 169 ? 28.703 64.562 30.453 1 87.38 169 ARG A N 1
ATOM 1379 C CA . ARG A 1 169 ? 27.391 64.5 29.828 1 87.38 169 ARG A CA 1
ATOM 1380 C C . ARG A 1 169 ? 27.359 65.312 28.547 1 87.38 169 ARG A C 1
ATOM 1382 O O . ARG A 1 169 ? 27.859 66.438 28.531 1 87.38 169 ARG A O 1
ATOM 1389 N N . ASP A 1 170 ? 26.969 64.688 27.438 1 91.06 170 ASP A N 1
ATOM 1390 C CA . ASP A 1 170 ? 26.75 65.375 26.141 1 91.06 170 ASP A CA 1
ATOM 1391 C C . ASP A 1 170 ? 25.281 65.312 25.75 1 91.06 170 ASP A C 1
ATOM 1393 O O . ASP A 1 170 ? 24.828 64.312 25.172 1 91.06 170 ASP A O 1
ATOM 1397 N N . ASP A 1 171 ? 24.609 66.375 25.906 1 92.31 171 ASP A N 1
ATOM 1398 C CA . ASP A 1 171 ? 23.172 66.438 25.766 1 92.31 171 ASP A CA 1
ATOM 1399 C C . ASP A 1 171 ? 22.75 66.188 24.312 1 92.31 171 ASP A C 1
ATOM 1401 O O . ASP A 1 171 ? 21.688 65.625 24.062 1 92.31 171 ASP A O 1
ATOM 1405 N N . VAL A 1 172 ? 23.5 66.5 23.359 1 93.88 172 VAL A N 1
ATOM 1406 C CA . VAL A 1 172 ? 23.203 66.312 21.953 1 93.88 172 VAL A CA 1
ATOM 1407 C C . VAL A 1 172 ? 23.281 64.812 21.625 1 93.88 172 VAL A C 1
ATOM 1409 O O . VAL A 1 172 ? 22.406 64.25 20.953 1 93.88 172 VAL A O 1
ATOM 1412 N N . LYS A 1 173 ? 24.281 64.062 22.156 1 94.56 173 LYS A N 1
ATOM 1413 C CA . LYS A 1 173 ? 24.453 62.625 21.922 1 94.56 173 LYS A CA 1
ATOM 1414 C C . LYS A 1 173 ? 23.344 61.844 22.609 1 94.56 173 LYS A C 1
ATOM 1416 O O . LYS A 1 173 ? 22.875 60.844 22.078 1 94.56 173 LYS A O 1
ATOM 1421 N N . ILE A 1 174 ? 22.938 62.25 23.766 1 96.62 174 ILE A N 1
ATOM 1422 C CA . ILE A 1 174 ? 21.906 61.594 24.531 1 96.62 174 ILE A CA 1
ATOM 1423 C C . ILE A 1 174 ? 20.562 61.688 23.828 1 96.62 174 ILE A C 1
ATOM 1425 O O . ILE A 1 174 ? 19.812 60.719 23.75 1 96.62 174 ILE A O 1
ATOM 1429 N N . ARG A 1 175 ? 20.344 62.938 23.281 1 96.38 175 ARG A N 1
ATOM 1430 C CA . ARG A 1 175 ? 19.094 63.156 22.562 1 96.38 175 ARG A CA 1
ATOM 1431 C C . ARG A 1 175 ? 19.031 62.281 21.312 1 96.38 175 ARG A C 1
ATOM 1433 O O . ARG A 1 175 ? 17.984 61.688 21.016 1 96.38 175 ARG A O 1
ATOM 1440 N N . LYS A 1 176 ? 20.141 62.156 20.625 1 96.81 176 LYS A N 1
ATOM 1441 C CA . LYS A 1 176 ? 20.203 61.281 19.438 1 96.81 176 LYS A CA 1
ATOM 1442 C C . LYS A 1 176 ? 20.016 59.812 19.812 1 96.81 176 LYS A C 1
ATOM 1444 O O . LYS A 1 176 ? 19.312 59.094 19.109 1 96.81 176 LYS A O 1
ATOM 1449 N N . ALA A 1 177 ? 20.594 59.375 20.859 1 96.69 177 ALA A N 1
ATOM 1450 C CA . ALA A 1 177 ? 20.469 58 21.328 1 96.69 177 ALA A CA 1
ATOM 1451 C C . ALA A 1 177 ? 19.031 57.688 21.75 1 96.69 177 ALA A C 1
ATOM 1453 O O . ALA A 1 177 ? 18.547 56.562 21.578 1 96.69 177 ALA A O 1
ATOM 1454 N N . GLU A 1 178 ? 18.406 58.656 22.344 1 97 178 GLU A N 1
ATOM 1455 C CA . GLU A 1 178 ? 17 58.5 22.75 1 97 178 GLU A CA 1
ATOM 1456 C C . GLU A 1 178 ? 16.094 58.344 21.531 1 97 178 GLU A C 1
ATOM 1458 O O . GLU A 1 178 ? 15.164 57.531 21.562 1 97 178 GLU A O 1
ATOM 1463 N N . GLU A 1 179 ? 16.406 59.125 20.547 1 97.5 179 GLU A N 1
ATOM 1464 C CA . GLU A 1 179 ? 15.633 59 19.312 1 97.5 179 GLU A CA 1
ATOM 1465 C C . GLU A 1 179 ? 15.82 57.625 18.672 1 97.5 179 GLU A C 1
ATOM 1467 O O . GLU A 1 179 ? 14.852 57.031 18.188 1 97.5 179 GLU A O 1
ATOM 1472 N N . GLU A 1 180 ? 17.031 57.156 18.688 1 97.06 180 GLU A N 1
ATOM 1473 C CA . GLU A 1 180 ? 17.328 55.844 18.125 1 97.06 180 GLU A CA 1
ATOM 1474 C C . GLU A 1 180 ? 16.656 54.719 18.922 1 97.06 180 GLU A C 1
ATOM 1476 O O . GLU A 1 180 ? 16.141 53.781 18.328 1 97.06 180 GLU A O 1
ATOM 1481 N N . MET A 1 181 ? 16.625 54.781 20.156 1 97.44 181 MET A N 1
ATOM 1482 C CA . MET A 1 181 ? 15.992 53.781 21.016 1 97.44 181 MET A CA 1
ATOM 1483 C C . MET A 1 181 ? 14.484 53.75 20.797 1 97.44 181 MET A C 1
ATOM 1485 O O . MET A 1 181 ? 13.891 52.688 20.688 1 97.44 181 MET A O 1
ATOM 1489 N N . ASN A 1 182 ? 13.906 55 20.734 1 97.62 182 ASN A N 1
ATOM 1490 C CA . ASN A 1 182 ? 12.469 55.094 20.516 1 97.62 182 ASN A CA 1
ATOM 1491 C C . ASN A 1 182 ? 12.078 54.5 19.156 1 97.62 182 ASN A C 1
ATOM 1493 O O . ASN A 1 182 ? 11.031 53.875 19.031 1 97.62 182 ASN A O 1
ATOM 1497 N N . ALA A 1 183 ? 12.906 54.719 18.203 1 97.69 183 ALA A N 1
ATOM 1498 C CA . ALA A 1 183 ? 12.648 54.156 16.891 1 97.69 183 ALA A CA 1
ATOM 1499 C C . ALA A 1 183 ? 12.734 52.625 16.922 1 97.69 183 ALA A C 1
ATOM 1501 O O . ALA A 1 183 ? 11.891 51.938 16.344 1 97.69 183 ALA A O 1
ATOM 1502 N N . ALA A 1 184 ? 13.75 52.125 17.547 1 97.44 184 ALA A N 1
ATOM 1503 C CA . ALA A 1 184 ? 13.914 50.656 17.672 1 97.44 184 ALA A CA 1
ATOM 1504 C C . ALA A 1 184 ? 12.773 50.031 18.469 1 97.44 184 ALA A C 1
ATOM 1506 O O . ALA A 1 184 ? 12.289 48.969 18.125 1 97.44 184 ALA A O 1
ATOM 1507 N N . LYS A 1 185 ? 12.367 50.719 19.5 1 96.88 185 LYS A N 1
ATOM 1508 C CA . LYS A 1 185 ? 11.25 50.281 20.328 1 96.88 185 LYS A CA 1
ATOM 1509 C C . LYS A 1 185 ? 9.961 50.188 19.5 1 96.88 185 LYS A C 1
ATOM 1511 O O . LYS A 1 185 ? 9.234 49.188 19.578 1 96.88 185 LYS A O 1
ATOM 1516 N N . CYS A 1 186 ? 9.773 51.25 18.797 1 97.62 186 CYS A N 1
ATOM 1517 C CA . CYS A 1 186 ? 8.562 51.312 17.984 1 97.62 186 CYS A CA 1
ATOM 1518 C C . CYS A 1 186 ? 8.508 50.156 16.984 1 97.62 186 CYS A C 1
ATOM 1520 O O . CYS A 1 186 ? 7.469 49.531 16.828 1 97.62 186 CYS A O 1
ATOM 1522 N N . VAL A 1 187 ? 9.586 49.844 16.297 1 97.81 187 VAL A N 1
ATOM 1523 C CA . VAL A 1 187 ? 9.633 48.781 15.312 1 97.81 187 VAL A CA 1
ATOM 1524 C C . VAL A 1 187 ? 9.375 47.438 15.992 1 97.81 187 VAL A C 1
ATOM 1526 O O . VAL A 1 187 ? 8.539 46.656 15.531 1 97.81 187 VAL A O 1
ATOM 1529 N N . TYR A 1 188 ? 10.031 47.188 17.125 1 97.12 188 TYR A N 1
ATOM 1530 C CA . TYR A 1 188 ? 9.867 45.938 17.859 1 97.12 188 TYR A CA 1
ATOM 1531 C C . TYR A 1 188 ? 8.43 45.781 18.344 1 97.12 188 TYR A C 1
ATOM 1533 O O . TYR A 1 188 ? 7.82 44.719 18.141 1 97.12 188 TYR A O 1
ATOM 1541 N N . GLU A 1 189 ? 7.879 46.844 18.906 1 96.06 189 GLU A N 1
ATOM 1542 C CA . GLU A 1 189 ? 6.543 46.75 19.5 1 96.06 189 GLU A CA 1
ATOM 1543 C C . GLU A 1 189 ? 5.484 46.5 18.422 1 96.06 189 GLU A C 1
ATOM 1545 O O . GLU A 1 189 ? 4.496 45.812 18.672 1 96.06 189 GLU A O 1
ATOM 1550 N N . ASN A 1 190 ? 5.742 47.125 17.312 1 96.94 190 ASN A N 1
ATOM 1551 C CA . ASN A 1 190 ? 4.809 46.906 16.219 1 96.94 190 ASN A CA 1
ATOM 1552 C C . ASN A 1 190 ? 4.789 45.438 15.781 1 96.94 190 ASN A C 1
ATOM 1554 O O . ASN A 1 190 ? 3.723 44.844 15.664 1 96.94 190 ASN A O 1
ATOM 1558 N N . ILE A 1 191 ? 5.957 44.844 15.602 1 96.88 191 ILE A N 1
ATOM 1559 C CA . ILE A 1 191 ? 6.059 43.438 15.18 1 96.88 191 ILE A CA 1
ATOM 1560 C C . ILE A 1 191 ? 5.523 42.531 16.281 1 96.88 191 ILE A C 1
ATOM 1562 O O . ILE A 1 191 ? 4.789 41.594 16 1 96.88 191 ILE A O 1
ATOM 1566 N N . ASN A 1 192 ? 5.852 42.875 17.484 1 95.88 192 ASN A N 1
ATOM 1567 C CA . ASN A 1 192 ? 5.43 42.094 18.656 1 95.88 192 ASN A CA 1
ATOM 1568 C C . ASN A 1 192 ? 3.912 42.062 18.797 1 95.88 192 ASN A C 1
ATOM 1570 O O . ASN A 1 192 ? 3.32 41.031 19.047 1 95.88 192 ASN A O 1
ATOM 1574 N N . SER A 1 193 ? 3.367 43.281 18.656 1 95.75 193 SER A N 1
ATOM 1575 C CA . SER A 1 193 ? 1.915 43.375 18.766 1 95.75 193 SER A CA 1
ATOM 1576 C C . SER A 1 193 ? 1.219 42.625 17.641 1 95.75 193 SER A C 1
ATOM 1578 O O . SER A 1 193 ? 0.204 41.969 17.859 1 95.75 193 SER A O 1
ATOM 1580 N N . GLU A 1 194 ? 1.744 42.656 16.469 1 96.38 194 GLU A N 1
ATOM 1581 C CA . GLU A 1 194 ? 1.19 41.938 15.328 1 96.38 194 GLU A CA 1
ATOM 1582 C C . GLU A 1 194 ? 1.237 40.438 15.555 1 96.38 194 GLU A C 1
ATOM 1584 O O . GLU A 1 194 ? 0.255 39.719 15.305 1 96.38 194 GLU A O 1
ATOM 1589 N N . LEU A 1 195 ? 2.342 39.969 16.031 1 97 195 LEU A N 1
ATOM 1590 C CA . LEU A 1 195 ? 2.521 38.531 16.25 1 97 195 LEU A CA 1
ATOM 1591 C C . LEU A 1 195 ? 1.592 38.031 17.359 1 97 195 LEU A C 1
ATOM 1593 O O . LEU A 1 195 ? 1.041 36.938 17.25 1 97 195 LEU A O 1
ATOM 1597 N N . LYS A 1 196 ? 1.395 38.812 18.391 1 95.5 196 LYS A N 1
ATOM 1598 C CA . LYS A 1 196 ? 0.53 38.438 19.5 1 95.5 196 LYS A CA 1
ATOM 1599 C C . LYS A 1 196 ? -0.927 38.344 19.062 1 95.5 196 LYS A C 1
ATOM 1601 O O . LYS A 1 196 ? -1.729 37.625 19.688 1 95.5 196 LYS A O 1
ATOM 1606 N N . GLU A 1 197 ? -1.238 39.031 17.953 1 95.06 197 GLU A N 1
ATOM 1607 C CA . GLU A 1 197 ? -2.574 38.969 17.375 1 95.06 197 GLU A CA 1
ATOM 1608 C C . GLU A 1 197 ? -2.68 37.812 16.391 1 95.06 197 GLU A C 1
ATOM 1610 O O . GLU A 1 197 ? -3.662 37.062 16.391 1 95.06 197 GLU A O 1
ATOM 1615 N N . GLU A 1 198 ? -1.695 37.562 15.602 1 95.38 198 GLU A N 1
ATOM 1616 C CA . GLU A 1 198 ? -1.73 36.625 14.469 1 95.38 198 GLU A CA 1
ATOM 1617 C C . GLU A 1 198 ? -1.508 35.188 14.922 1 95.38 198 GLU A C 1
ATOM 1619 O O . GLU A 1 198 ? -2.119 34.25 14.391 1 95.38 198 GLU A O 1
ATOM 1624 N N . LEU A 1 199 ? -0.633 35 15.914 1 97.12 199 LEU A N 1
ATOM 1625 C CA . LEU A 1 199 ? -0.207 33.625 16.281 1 97.12 199 LEU A CA 1
ATOM 1626 C C . LEU A 1 199 ? -1.369 32.844 16.859 1 97.12 199 LEU A C 1
ATOM 1628 O O . LEU A 1 199 ? -1.583 31.688 16.484 1 97.12 199 LEU A O 1
ATOM 1632 N N . PRO A 1 200 ? -2.146 33.438 17.75 1 95.31 200 PRO A N 1
ATOM 1633 C CA . PRO A 1 200 ? -3.291 32.656 18.266 1 95.31 200 PRO A CA 1
ATOM 1634 C C . PRO A 1 200 ? -4.305 32.312 17.172 1 95.31 200 PRO A C 1
ATOM 1636 O O . PRO A 1 200 ? -4.895 31.234 17.203 1 95.31 200 PRO A O 1
ATOM 1639 N N . ILE A 1 201 ? -4.527 33.219 16.234 1 93 201 ILE A N 1
ATOM 1640 C CA . ILE A 1 201 ? -5.445 32.969 15.125 1 93 201 ILE A CA 1
ATOM 1641 C C . ILE A 1 201 ? -4.926 31.812 14.273 1 93 201 ILE A C 1
ATOM 1643 O O . ILE A 1 201 ? -5.688 30.906 13.914 1 93 201 ILE A O 1
ATOM 1647 N N . PHE A 1 202 ? -3.658 31.906 14 1 94.12 202 PHE A N 1
ATOM 1648 C CA . PHE A 1 202 ? -3.025 30.844 13.227 1 94.12 202 PHE A CA 1
ATOM 1649 C C . PHE A 1 202 ? -3.113 29.5 13.953 1 94.12 202 PHE A C 1
ATOM 1651 O O . PHE A 1 202 ? -3.379 28.469 13.336 1 94.12 202 PHE A O 1
ATOM 1658 N N . TYR A 1 203 ? -2.9 29.516 15.211 1 94.94 203 TYR A N 1
ATOM 1659 C CA . TYR A 1 203 ? -2.998 28.297 16.016 1 94.94 203 TYR A CA 1
ATOM 1660 C C . TYR A 1 203 ? -4.402 27.703 15.945 1 94.94 203 TYR A C 1
ATOM 1662 O O . TYR A 1 203 ? -4.562 26.484 15.797 1 94.94 203 TYR A O 1
ATOM 1670 N N . ASP A 1 204 ? -5.371 28.531 15.984 1 91.94 204 ASP A N 1
ATOM 1671 C CA . ASP A 1 204 ? -6.762 28.094 15.984 1 91.94 204 ASP A CA 1
ATOM 1672 C C . ASP A 1 204 ? -7.18 27.578 14.609 1 91.94 204 ASP A C 1
ATOM 1674 O O . ASP A 1 204 ? -8.18 26.875 14.484 1 91.94 204 ASP A O 1
ATOM 1678 N N . ASP A 1 205 ? -6.441 27.953 13.578 1 90.19 205 ASP A N 1
ATOM 1679 C CA . ASP A 1 205 ? -6.711 27.469 12.227 1 90.19 205 ASP A CA 1
ATOM 1680 C C . ASP A 1 205 ? -6.469 25.969 12.117 1 90.19 205 ASP A C 1
ATOM 1682 O O . ASP A 1 205 ? -6.918 25.328 11.164 1 90.19 205 ASP A O 1
ATOM 1686 N N . ARG A 1 206 ? -5.75 25.359 13.102 1 93.12 206 ARG A N 1
ATOM 1687 C CA . ARG A 1 206 ? -5.414 23.953 13.07 1 93.12 206 ARG A CA 1
ATOM 1688 C C . ARG A 1 206 ? -6.672 23.094 12.961 1 93.12 206 ARG A C 1
ATOM 1690 O O . ARG A 1 206 ? -6.73 22.172 12.141 1 93.12 206 ARG A O 1
ATOM 1697 N N . VAL A 1 207 ? -7.609 23.484 13.797 1 93.5 207 VAL A N 1
ATOM 1698 C CA . VAL A 1 207 ? -8.797 22.641 13.898 1 93.5 207 VAL A CA 1
ATOM 1699 C C . VAL A 1 207 ? -9.547 22.641 12.57 1 93.5 207 VAL A C 1
ATOM 1701 O O . VAL A 1 207 ? -10.008 21.594 12.109 1 93.5 207 VAL A O 1
ATOM 1704 N N . GLY A 1 208 ? -9.688 23.812 11.961 1 93.31 208 GLY A N 1
ATOM 1705 C CA . GLY A 1 208 ? -10.344 23.906 10.664 1 93.31 208 GLY A CA 1
ATOM 1706 C C . GLY A 1 208 ? -9.625 23.125 9.578 1 93.31 208 GLY A C 1
ATOM 1707 O O . GLY A 1 208 ? -10.25 22.438 8.781 1 93.31 208 GLY A O 1
ATOM 1708 N N . CYS A 1 209 ? -8.367 23.25 9.578 1 94.81 209 CYS A N 1
ATOM 1709 C CA . CYS A 1 209 ? -7.566 22.547 8.578 1 94.81 209 CYS A CA 1
ATOM 1710 C C . CYS A 1 209 ? -7.664 21.047 8.766 1 94.81 209 CYS A C 1
ATOM 1712 O O . CYS A 1 209 ? -8.023 20.312 7.832 1 94.81 209 CYS A O 1
ATOM 1714 N N . TYR A 1 210 ? -7.363 20.562 10.008 1 96 210 TYR A N 1
ATOM 1715 C CA . TYR A 1 210 ? -7.352 19.125 10.273 1 96 210 TYR A CA 1
ATOM 1716 C C . TYR A 1 210 ? -8.727 18.516 10.023 1 96 210 TYR A C 1
ATOM 1718 O O . TYR A 1 210 ? -8.836 17.453 9.406 1 96 210 TYR A O 1
ATOM 1726 N N . SER A 1 211 ? -9.75 19.172 10.523 1 94.19 211 SER A N 1
ATOM 1727 C CA . SER A 1 211 ? -11.102 18.641 10.336 1 94.19 211 SER A CA 1
ATOM 1728 C C . SER A 1 211 ? -11.469 18.578 8.859 1 94.19 211 SER A C 1
ATOM 1730 O O . SER A 1 211 ? -12.07 17.594 8.406 1 94.19 211 SER A O 1
ATOM 1732 N N . SER A 1 212 ? -11.117 19.562 8.086 1 94.31 212 SER A N 1
ATOM 1733 C CA . SER A 1 212 ? -11.422 19.594 6.656 1 94.31 212 SER A CA 1
ATOM 1734 C C . SER A 1 212 ? -10.664 18.5 5.91 1 94.31 212 SER A C 1
ATOM 1736 O O . SER A 1 212 ? -11.25 17.75 5.121 1 94.31 212 SER A O 1
ATOM 1738 N N . VAL A 1 213 ? -9.406 18.422 6.137 1 96.62 213 VAL A N 1
ATOM 1739 C CA . VAL A 1 213 ? -8.539 17.469 5.457 1 96.62 213 VAL A CA 1
ATOM 1740 C C . VAL A 1 213 ? -9 16.047 5.762 1 96.62 213 VAL A C 1
ATOM 1742 O O . VAL A 1 213 ? -9.219 15.25 4.844 1 96.62 213 VAL A O 1
ATOM 1745 N N . PHE A 1 214 ? -9.203 15.734 6.988 1 97.19 214 PHE A N 1
ATOM 1746 C CA . PHE A 1 214 ? -9.484 14.352 7.371 1 97.19 214 PHE A CA 1
ATOM 1747 C C . PHE A 1 214 ? -10.953 14.016 7.137 1 97.19 214 PHE A C 1
ATOM 1749 O O . PHE A 1 214 ? -11.305 12.844 6.992 1 97.19 214 PHE A O 1
ATOM 1756 N N . SER A 1 215 ? -11.812 15.016 7.109 1 95.12 215 SER A N 1
ATOM 1757 C CA . SER A 1 215 ? -13.172 14.781 6.645 1 95.12 215 SER A CA 1
ATOM 1758 C C . SER A 1 215 ? -13.188 14.383 5.172 1 95.12 215 SER A C 1
ATOM 1760 O O . SER A 1 215 ? -13.875 13.438 4.785 1 95.12 215 SER A O 1
ATOM 1762 N N . SER A 1 216 ? -12.469 15.117 4.402 1 95.69 216 SER A N 1
ATOM 1763 C CA . SER A 1 216 ? -12.359 14.773 2.986 1 95.69 216 SER A CA 1
ATOM 1764 C C . SER A 1 216 ? -11.766 13.383 2.799 1 95.69 216 SER A C 1
ATOM 1766 O O . SER A 1 216 ? -12.273 12.586 2.012 1 95.69 216 SER A O 1
ATOM 1768 N N . MET A 1 217 ? -10.727 13.102 3.494 1 96.75 217 MET A N 1
ATOM 1769 C CA . MET A 1 217 ? -10.055 11.805 3.393 1 96.75 217 MET A CA 1
ATOM 1770 C C . MET A 1 217 ? -10.992 10.68 3.797 1 96.75 217 MET A C 1
ATOM 1772 O O . MET A 1 217 ? -11.086 9.664 3.105 1 96.75 217 MET A O 1
ATOM 1776 N N . SER A 1 218 ? -11.672 10.859 4.934 1 96.19 218 SER A N 1
ATOM 1777 C CA . SER A 1 218 ? -12.57 9.82 5.422 1 96.19 218 SER A CA 1
ATOM 1778 C C . SER A 1 218 ? -13.719 9.586 4.449 1 96.19 218 SER A C 1
ATOM 1780 O O . SER A 1 218 ? -14.164 8.453 4.262 1 96.19 218 SER A O 1
ATOM 1782 N N . ASN A 1 219 ? -14.18 10.641 3.875 1 96.56 219 ASN A N 1
ATOM 1783 C CA . ASN A 1 219 ? -15.227 10.516 2.867 1 96.56 219 ASN A CA 1
ATOM 1784 C C . ASN A 1 219 ? -14.742 9.727 1.654 1 96.56 219 ASN A C 1
ATOM 1786 O O . ASN A 1 219 ? -15.43 8.828 1.178 1 96.56 219 ASN A O 1
ATOM 1790 N N . LEU A 1 220 ? -13.578 10.039 1.168 1 97.62 220 LEU A N 1
ATOM 1791 C CA . LEU A 1 220 ? -13 9.344 0.026 1 97.62 220 LEU A CA 1
ATOM 1792 C C . LEU A 1 220 ? -12.742 7.875 0.355 1 97.62 220 LEU A C 1
ATOM 1794 O O . LEU A 1 220 ? -12.984 6.996 -0.477 1 97.62 220 LEU A O 1
ATOM 1798 N N . GLN A 1 221 ? -12.219 7.625 1.552 1 97.31 221 GLN A N 1
ATOM 1799 C CA . GLN A 1 221 ? -12.016 6.25 1.999 1 97.31 221 GLN A CA 1
ATOM 1800 C C . GLN A 1 221 ? -13.328 5.469 2 1 97.31 221 GLN A C 1
ATOM 1802 O O . GLN A 1 221 ? -13.375 4.336 1.519 1 97.31 221 GLN A O 1
ATOM 1807 N N . ASN A 1 222 ? -14.297 6.109 2.566 1 96.06 222 ASN A N 1
ATOM 1808 C CA . ASN A 1 222 ? -15.602 5.469 2.648 1 96.06 222 ASN A CA 1
ATOM 1809 C C . ASN A 1 222 ? -16.125 5.066 1.271 1 96.06 222 ASN A C 1
ATOM 1811 O O . ASN A 1 222 ? -16.547 3.926 1.07 1 96.06 222 ASN A O 1
ATOM 1815 N N . ILE A 1 223 ? -16.047 5.902 0.324 1 97.06 223 ILE A N 1
ATOM 1816 C CA . ILE A 1 223 ? -16.5 5.648 -1.042 1 97.06 223 ILE A CA 1
ATOM 1817 C C . ILE A 1 223 ? -15.641 4.547 -1.667 1 97.06 223 ILE A C 1
ATOM 1819 O O . ILE A 1 223 ? -16.172 3.617 -2.285 1 97.06 223 ILE A O 1
ATOM 1823 N N . PHE A 1 224 ? -14.398 4.637 -1.488 1 98.06 224 PHE A N 1
ATOM 1824 C CA . PHE A 1 224 ? -13.453 3.697 -2.072 1 98.06 224 PHE A CA 1
ATOM 1825 C C . PHE A 1 224 ? -13.711 2.283 -1.567 1 98.06 224 PHE A C 1
ATOM 1827 O O . PHE A 1 224 ? -13.812 1.344 -2.359 1 98.06 224 PHE A O 1
ATOM 1834 N N . PHE A 1 225 ? -13.812 2.119 -0.317 1 97.19 225 PHE A N 1
ATOM 1835 C CA . PHE A 1 225 ? -13.984 0.789 0.256 1 97.19 225 PHE A CA 1
ATOM 1836 C C . PHE A 1 225 ? -15.336 0.204 -0.119 1 97.19 225 PHE A C 1
ATOM 1838 O O . PHE A 1 225 ? -15.461 -1.004 -0.328 1 97.19 225 PHE A O 1
ATOM 1845 N N . LYS A 1 226 ? -16.312 1.038 -0.191 1 96.56 226 LYS A N 1
ATOM 1846 C CA . LYS A 1 226 ? -17.625 0.586 -0.65 1 96.56 226 LYS A CA 1
ATOM 1847 C C . LYS A 1 226 ? -17.547 0.054 -2.078 1 96.56 226 LYS A C 1
ATOM 1849 O O . LYS A 1 226 ? -18.062 -1.032 -2.367 1 96.56 226 LYS A O 1
ATOM 1854 N N . GLU A 1 227 ? -16.938 0.845 -2.951 1 96.94 227 GLU A N 1
ATOM 1855 C CA . GLU A 1 227 ? -16.812 0.446 -4.352 1 96.94 227 GLU A CA 1
ATOM 1856 C C . GLU A 1 227 ? -15.945 -0.803 -4.496 1 96.94 227 GLU A C 1
ATOM 1858 O O . GLU A 1 227 ? -16.25 -1.687 -5.297 1 96.94 227 GLU A O 1
ATOM 1863 N N . MET A 1 228 ? -14.875 -0.9 -3.707 1 96.56 228 MET A N 1
ATOM 1864 C CA . MET A 1 228 ? -14 -2.064 -3.756 1 96.56 228 MET A CA 1
ATOM 1865 C C . MET A 1 228 ? -14.727 -3.316 -3.277 1 96.56 228 MET A C 1
ATOM 1867 O O . MET A 1 228 ? -14.516 -4.406 -3.816 1 96.56 228 MET A O 1
ATOM 1871 N N . HIS A 1 229 ? -15.562 -3.129 -2.295 1 95.94 229 HIS A N 1
ATOM 1872 C CA . HIS A 1 229 ? -16.359 -4.25 -1.822 1 95.94 229 HIS A CA 1
ATOM 1873 C C . HIS A 1 229 ? -17.266 -4.797 -2.93 1 95.94 229 HIS A C 1
ATOM 1875 O O . HIS A 1 229 ? -17.312 -6.008 -3.156 1 95.94 229 HIS A O 1
ATOM 1881 N N . THR A 1 230 ? -17.891 -3.902 -3.613 1 94.25 230 THR A N 1
ATOM 1882 C CA . THR A 1 230 ? -18.75 -4.297 -4.723 1 94.25 230 THR A CA 1
ATOM 1883 C C . THR A 1 230 ? -17.938 -4.98 -5.82 1 94.25 230 THR A C 1
ATOM 1885 O O . THR A 1 230 ? -18.359 -6.016 -6.348 1 94.25 230 THR A O 1
ATOM 1888 N N . PHE A 1 231 ? -16.844 -4.398 -6.074 1 92.88 231 PHE A N 1
ATOM 1889 C CA . PHE A 1 231 ? -15.969 -4.902 -7.121 1 92.88 231 PHE A CA 1
ATOM 1890 C C . PHE A 1 231 ? -15.469 -6.305 -6.781 1 92.88 231 PHE A C 1
ATOM 1892 O O . PHE A 1 231 ? -15.406 -7.176 -7.656 1 92.88 231 PHE A O 1
ATOM 1899 N N . THR A 1 232 ? -15.078 -6.52 -5.57 1 93.75 232 THR A N 1
ATOM 1900 C CA . THR A 1 232 ? -14.516 -7.801 -5.156 1 93.75 232 THR A CA 1
ATOM 1901 C C . THR A 1 232 ? -15.57 -8.906 -5.242 1 93.75 232 THR A C 1
ATOM 1903 O O . THR A 1 232 ? -15.234 -10.078 -5.441 1 93.75 232 THR A O 1
ATOM 1906 N N . GLN A 1 233 ? -16.844 -8.539 -5.141 1 95.12 233 GLN A N 1
ATOM 1907 C CA . GLN A 1 233 ? -17.906 -9.516 -5.332 1 95.12 233 GLN A CA 1
ATOM 1908 C C . GLN A 1 233 ? -17.906 -10.062 -6.754 1 95.12 233 GLN A C 1
ATOM 1910 O O . GLN A 1 233 ? -18.125 -11.258 -6.965 1 95.12 233 GLN A O 1
ATOM 1915 N N . ASP A 1 234 ? -17.641 -9.203 -7.703 1 94.81 234 ASP A N 1
ATOM 1916 C CA . ASP A 1 234 ? -17.531 -9.633 -9.094 1 94.81 234 ASP A CA 1
ATOM 1917 C C . ASP A 1 234 ? -16.375 -10.602 -9.273 1 94.81 234 ASP A C 1
ATOM 1919 O O . ASP A 1 234 ? -16.5 -11.617 -9.961 1 94.81 234 ASP A O 1
ATOM 1923 N N . PHE A 1 235 ? -15.281 -10.281 -8.719 1 95.38 235 PHE A N 1
ATOM 1924 C CA . PHE A 1 235 ? -14.109 -11.141 -8.781 1 95.38 235 PHE A CA 1
ATOM 1925 C C . PHE A 1 235 ? -14.391 -12.492 -8.141 1 95.38 235 PHE A C 1
ATOM 1927 O O . PHE A 1 235 ? -14.055 -13.531 -8.711 1 95.38 235 PHE A O 1
ATOM 1934 N N . GLN A 1 236 ? -15.016 -12.445 -7.004 1 95.69 236 GLN A N 1
ATOM 1935 C CA . GLN A 1 236 ? -15.383 -13.672 -6.312 1 95.69 236 GLN A CA 1
ATOM 1936 C C . GLN A 1 236 ? -16.297 -14.539 -7.18 1 95.69 236 GLN A C 1
ATOM 1938 O O . GLN A 1 236 ? -16.156 -15.766 -7.211 1 95.69 236 GLN A O 1
ATOM 1943 N N . ASN A 1 237 ? -17.203 -13.938 -7.863 1 95.94 237 ASN A N 1
ATOM 1944 C CA . ASN A 1 237 ? -18.125 -14.656 -8.742 1 95.94 237 ASN A CA 1
ATOM 1945 C C . ASN A 1 237 ? -17.375 -15.352 -9.875 1 95.94 237 ASN A C 1
ATOM 1947 O O . ASN A 1 237 ? -17.688 -16.484 -10.234 1 95.94 237 ASN A O 1
ATOM 1951 N N . VAL A 1 238 ? -16.406 -14.688 -10.445 1 95.31 238 VAL A N 1
ATOM 1952 C CA . VAL A 1 238 ? -15.602 -15.273 -11.516 1 95.31 238 VAL A CA 1
ATOM 1953 C C . VAL A 1 238 ? -14.898 -16.531 -11 1 95.31 238 VAL A C 1
ATOM 1955 O O . VAL A 1 238 ? -14.883 -17.562 -11.68 1 95.31 238 VAL A O 1
ATOM 1958 N N . MET A 1 239 ? -14.312 -16.484 -9.828 1 94.69 239 MET A N 1
ATOM 1959 C CA . MET A 1 239 ? -13.594 -17.625 -9.266 1 94.69 239 MET A CA 1
ATOM 1960 C C . MET A 1 239 ? -14.555 -18.75 -8.922 1 94.69 239 MET A C 1
ATOM 1962 O O . MET A 1 239 ? -14.234 -19.922 -9.117 1 94.69 239 MET A O 1
ATOM 1966 N N . LYS A 1 240 ? -15.75 -18.375 -8.414 1 93.81 240 LYS A N 1
ATOM 1967 C CA . LYS A 1 240 ? -16.766 -19.391 -8.117 1 93.81 240 LYS A CA 1
ATOM 1968 C C . LYS A 1 240 ? -17.203 -20.109 -9.383 1 93.81 240 LYS A C 1
ATOM 1970 O O . LYS A 1 240 ? -17.359 -21.344 -9.375 1 93.81 240 LYS A O 1
ATOM 1975 N N . GLU A 1 241 ? -17.438 -19.375 -10.414 1 95.38 241 GLU A N 1
ATOM 1976 C CA . GLU A 1 241 ? -17.828 -19.984 -11.688 1 95.38 241 GLU A CA 1
ATOM 1977 C C . GLU A 1 241 ? -16.734 -20.906 -12.211 1 95.38 241 GLU A C 1
ATOM 1979 O O . GLU A 1 241 ? -17.016 -21.969 -12.773 1 95.38 241 GLU A O 1
ATOM 1984 N N . LEU A 1 242 ? -15.508 -20.5 -12.055 1 94.12 242 LEU A N 1
ATOM 1985 C CA . LEU A 1 242 ? -14.383 -21.328 -12.484 1 94.12 242 LEU A CA 1
ATOM 1986 C C . LEU A 1 242 ? -14.344 -22.625 -11.695 1 94.12 242 LEU A C 1
ATOM 1988 O O . LEU A 1 242 ? -14.133 -23.703 -12.266 1 94.12 242 LEU A O 1
ATOM 1992 N N . GLN A 1 243 ? -14.531 -22.594 -10.43 1 93 243 GLN A N 1
ATOM 1993 C CA . GLN A 1 243 ? -14.555 -23.797 -9.602 1 93 243 GLN A CA 1
ATOM 1994 C C . GLN A 1 243 ? -15.703 -24.719 -10 1 93 243 GLN A C 1
ATOM 1996 O O . GLN A 1 243 ? -15.539 -25.938 -10.031 1 93 243 GLN A O 1
ATOM 2001 N N . LEU A 1 244 ? -16.844 -24.109 -10.312 1 93.06 244 LEU A N 1
ATOM 2002 C CA . LEU A 1 244 ? -18.016 -24.891 -10.711 1 93.06 244 LEU A CA 1
ATOM 2003 C C . LEU A 1 244 ? -17.781 -25.578 -12.047 1 93.06 244 LEU A C 1
ATOM 2005 O O . LEU A 1 244 ? -18.312 -26.656 -12.289 1 93.06 244 LEU A O 1
ATOM 2009 N N . GLN A 1 245 ? -16.953 -24.969 -12.93 1 92.88 245 GLN A N 1
ATOM 2010 C CA . GLN A 1 245 ? -16.594 -25.578 -14.211 1 92.88 245 GLN A CA 1
ATOM 2011 C C . GLN A 1 245 ? -15.727 -26.812 -14.023 1 92.88 245 GLN A C 1
ATOM 2013 O O . GLN A 1 245 ? -15.727 -27.719 -14.852 1 92.88 245 GLN A O 1
ATOM 2018 N N . HIS A 1 246 ? -14.977 -26.797 -12.867 1 89.94 246 HIS A N 1
ATOM 2019 C CA . HIS A 1 246 ? -14.047 -27.891 -12.609 1 89.94 246 HIS A CA 1
ATOM 2020 C C . HIS A 1 246 ? -14.227 -28.453 -11.203 1 89.94 246 HIS A C 1
ATOM 2022 O O . HIS A 1 246 ? -13.281 -28.453 -10.406 1 89.94 246 HIS A O 1
ATOM 2028 N N . PRO A 1 247 ? -15.336 -28.984 -10.875 1 84.44 247 PRO A N 1
ATOM 2029 C CA . PRO A 1 247 ? -15.648 -29.406 -9.508 1 84.44 247 PRO A CA 1
ATOM 2030 C C . PRO A 1 247 ? -14.719 -30.5 -9 1 84.44 247 PRO A C 1
ATOM 2032 O O . PRO A 1 247 ? -14.523 -30.641 -7.793 1 84.44 247 PRO A O 1
ATOM 2035 N N . GLU A 1 248 ? -14.07 -31.219 -9.891 1 82.94 248 GLU A N 1
ATOM 2036 C CA . GLU A 1 248 ? -13.227 -32.344 -9.508 1 82.94 248 GLU A CA 1
ATOM 2037 C C . GLU A 1 248 ? -11.797 -31.891 -9.211 1 82.94 248 GLU A C 1
ATOM 2039 O O . GLU A 1 248 ? -11 -32.656 -8.68 1 82.94 248 GLU A O 1
ATOM 2044 N N . LYS A 1 249 ? -11.516 -30.672 -9.531 1 78.44 249 LYS A N 1
ATOM 2045 C CA . LYS A 1 249 ? -10.141 -30.203 -9.414 1 78.44 249 LYS A CA 1
ATOM 2046 C C . LYS A 1 249 ? -9.938 -29.406 -8.125 1 78.44 249 LYS A C 1
ATOM 2048 O O . LYS A 1 249 ? -10.109 -28.188 -8.109 1 78.44 249 LYS A O 1
ATOM 2053 N N . VAL A 1 250 ? -9.758 -30.156 -7.02 1 73.44 250 VAL A N 1
ATOM 2054 C CA . VAL A 1 250 ? -9.484 -29.531 -5.73 1 73.44 250 VAL A CA 1
ATOM 2055 C C . VAL A 1 250 ? -7.992 -29.641 -5.414 1 73.44 250 VAL A C 1
ATOM 2057 O O . VAL A 1 250 ? -7.371 -30.672 -5.656 1 73.44 250 VAL A O 1
ATOM 2060 N N . PHE A 1 251 ? -7.363 -28.484 -5.223 1 73.94 251 PHE A N 1
ATOM 2061 C CA . PHE A 1 251 ? -5.934 -28.5 -4.93 1 73.94 251 PHE A CA 1
ATOM 2062 C C . PHE A 1 251 ? -5.688 -28.812 -3.461 1 73.94 251 PHE A C 1
ATOM 2064 O O . PHE A 1 251 ? -6.301 -28.219 -2.578 1 73.94 251 PHE A O 1
ATOM 2071 N N . SER A 1 252 ? -5.051 -29.906 -3.18 1 70.25 252 SER A N 1
ATOM 2072 C CA . SER A 1 252 ? -4.668 -30.266 -1.817 1 70.25 252 SER A CA 1
ATOM 2073 C C . SER A 1 252 ? -3.23 -29.859 -1.518 1 70.25 252 SER A C 1
ATOM 2075 O O . SER A 1 252 ? -2.338 -30.047 -2.346 1 70.25 252 SER A O 1
ATOM 2077 N N . VAL A 1 253 ? -3.047 -28.922 -0.531 1 67.12 253 VAL A N 1
ATOM 2078 C CA . VAL A 1 253 ? -1.714 -28.516 -0.098 1 67.12 253 VAL A CA 1
ATOM 2079 C C . VAL A 1 253 ? -0.889 -29.75 0.262 1 67.12 253 VAL A C 1
ATOM 2081 O O . VAL A 1 253 ? -1.326 -30.594 1.058 1 67.12 253 VAL A O 1
ATOM 2084 N N . LYS A 1 254 ? -0.002 -30.156 -0.68 1 58.97 254 LYS A N 1
ATOM 2085 C CA . LYS A 1 254 ? 0.867 -31.297 -0.407 1 58.97 254 LYS A CA 1
ATOM 2086 C C . LYS A 1 254 ? 1.83 -31 0.736 1 58.97 254 LYS A C 1
ATOM 2088 O O . LYS A 1 254 ? 2.422 -29.922 0.787 1 58.97 254 LYS A O 1
ATOM 2093 N N . GLY A 1 255 ? 1.472 -31.219 2.002 1 48.88 255 GLY A N 1
ATOM 2094 C CA . GLY A 1 255 ? 2.471 -31.125 3.053 1 48.88 255 GLY A CA 1
ATOM 2095 C C . GLY A 1 255 ? 3.869 -31.469 2.582 1 48.88 255 GLY A C 1
ATOM 2096 O O . GLY A 1 255 ? 4.051 -31.938 1.458 1 48.88 255 GLY A O 1
ATOM 2097 N N . PRO A 1 256 ? 4.922 -31 3.215 1 41.94 256 PRO A N 1
ATOM 2098 C CA . PRO A 1 256 ? 6.266 -31.438 2.832 1 41.94 256 PRO A CA 1
ATOM 2099 C C . PRO A 1 256 ? 6.301 -32.875 2.334 1 41.94 256 PRO A C 1
ATOM 2101 O O . PRO A 1 256 ? 6 -33.812 3.092 1 41.94 256 PRO A O 1
ATOM 2104 N N . HIS A 1 257 ? 5.824 -33.219 1.307 1 37.88 257 HIS A N 1
ATOM 2105 C CA . HIS A 1 257 ? 6.07 -34.562 0.837 1 37.88 257 HIS A CA 1
ATOM 2106 C C . HIS A 1 257 ? 7.543 -34.938 0.96 1 37.88 257 HIS A C 1
ATOM 2108 O O . HIS A 1 257 ? 8.414 -34.125 0.6 1 37.88 257 HIS A O 1
ATOM 2114 N N . ARG A 1 258 ? 7.973 -35.719 1.869 1 35.22 258 ARG A N 1
ATOM 2115 C CA . ARG A 1 258 ? 9.133 -36.594 1.687 1 35.22 258 ARG A CA 1
ATOM 2116 C C . ARG A 1 258 ? 9.102 -37.25 0.318 1 35.22 258 ARG A C 1
ATOM 2118 O O . ARG A 1 258 ? 8.125 -37.906 -0.035 1 35.22 258 ARG A O 1
ATOM 2125 N N . TYR A 1 259 ? 9.516 -36.656 -0.8 1 33.91 259 TYR A N 1
ATOM 2126 C CA . TYR A 1 259 ? 9.797 -37.375 -2.043 1 33.91 259 TYR A CA 1
ATOM 2127 C C . TYR A 1 259 ? 9.938 -38.875 -1.797 1 33.91 259 TYR A C 1
ATOM 2129 O O . TYR A 1 259 ? 10.375 -39.594 -2.676 1 33.91 259 TYR A O 1
ATOM 2137 N N . GLY A 1 260 ? 9.992 -39.344 -0.612 1 32.06 260 GLY A N 1
ATOM 2138 C CA . GLY A 1 260 ? 10.414 -40.719 -0.59 1 32.06 260 GLY A CA 1
ATOM 2139 C C . GLY A 1 260 ? 9.43 -41.656 -1.271 1 32.06 260 GLY A C 1
ATOM 2140 O O . GLY A 1 260 ? 9.75 -42.812 -1.529 1 32.06 260 GLY A O 1
ATOM 2141 N N . SER A 1 261 ? 8.07 -41.469 -1.121 1 32.62 261 SER A N 1
ATOM 2142 C CA . SER A 1 261 ? 7.391 -42.75 -1.362 1 32.62 261 SER A CA 1
ATOM 2143 C C . SER A 1 261 ? 7.102 -42.938 -2.846 1 32.62 261 SER A C 1
ATOM 2145 O O . SER A 1 261 ? 6.137 -42.406 -3.375 1 32.62 261 SER A O 1
ATOM 2147 N N . LEU A 1 262 ? 7.969 -42.625 -3.926 1 32.84 262 LEU A N 1
ATOM 2148 C CA . LEU A 1 262 ? 7.824 -43.5 -5.078 1 32.84 262 LEU A CA 1
ATOM 2149 C C . LEU A 1 262 ? 7.355 -44.875 -4.641 1 32.84 262 LEU A C 1
ATOM 2151 O O . LEU A 1 262 ? 7.852 -45.438 -3.654 1 32.84 262 LEU A O 1
ATOM 2155 N N . LYS A 1 263 ? 6.105 -45.25 -4.922 1 33.09 263 LYS A N 1
ATOM 2156 C CA . LYS A 1 263 ? 5.641 -46.625 -4.711 1 33.09 263 LYS A CA 1
ATOM 2157 C C . LYS A 1 263 ? 6.77 -47.625 -4.934 1 33.09 263 LYS A C 1
ATOM 2159 O O . LYS A 1 263 ? 7.309 -47.75 -6.039 1 33.09 263 LYS A O 1
ATOM 2164 N N . ARG A 1 264 ? 7.668 -47.906 -3.967 1 33.38 264 ARG A N 1
ATOM 2165 C CA . ARG A 1 264 ? 8.445 -49.156 -3.912 1 33.38 264 ARG A CA 1
ATOM 2166 C C . ARG A 1 264 ? 7.594 -50.344 -4.301 1 33.38 264 ARG A C 1
ATOM 2168 O O . ARG A 1 264 ? 6.594 -50.656 -3.643 1 33.38 264 ARG A O 1
ATOM 2175 N N . ARG A 1 265 ? 7.391 -50.656 -5.551 1 31.94 265 ARG A N 1
ATOM 2176 C CA . ARG A 1 265 ? 7.027 -52.031 -5.859 1 31.94 265 ARG A CA 1
ATOM 2177 C C . ARG A 1 265 ? 7.676 -53 -4.879 1 31.94 265 ARG A C 1
ATOM 2179 O O . ARG A 1 265 ? 8.875 -52.906 -4.617 1 31.94 265 ARG A O 1
ATOM 2186 N N . THR A 1 266 ? 6.887 -53.688 -3.908 1 28.16 266 THR A N 1
ATOM 2187 C CA . THR A 1 266 ? 7.207 -54.812 -3.049 1 28.16 266 THR A CA 1
ATOM 2188 C C . THR A 1 266 ? 8.102 -55.812 -3.779 1 28.16 266 THR A C 1
ATOM 2190 O O . THR A 1 266 ? 7.668 -56.438 -4.746 1 28.16 266 THR A O 1
ATOM 2193 N N . LEU A 1 267 ? 9.297 -55.469 -4.098 1 26.38 267 LEU A N 1
ATOM 2194 C CA . LEU A 1 267 ? 10.219 -56.531 -4.445 1 26.38 267 LEU A CA 1
ATOM 2195 C C . LEU A 1 267 ? 10.086 -57.688 -3.463 1 26.38 267 LEU A C 1
ATOM 2197 O O . LEU A 1 267 ? 10.125 -57.5 -2.246 1 26.38 267 LEU A O 1
ATOM 2201 N N . THR A 1 268 ? 9.258 -58.781 -3.713 1 26.42 268 THR A N 1
ATOM 2202 C CA . THR A 1 268 ? 9.242 -60.094 -3.084 1 26.42 268 THR A CA 1
ATOM 2203 C C . THR A 1 268 ? 10.633 -60.469 -2.588 1 26.42 268 THR A C 1
ATOM 2205 O O . THR A 1 268 ? 11.641 -60 -3.123 1 26.42 268 THR A O 1
ATOM 2208 N N . SER A 1 269 ? 10.727 -60.844 -1.23 1 25.84 269 SER A N 1
ATOM 2209 C CA . SER A 1 269 ? 11.867 -61.312 -0.453 1 25.84 269 SER A CA 1
ATOM 2210 C C . SER A 1 269 ? 12.703 -62.312 -1.252 1 25.84 269 SER A C 1
ATOM 2212 O O . SER A 1 269 ? 12.18 -63.312 -1.732 1 25.84 269 SER A O 1
ATOM 2214 N N . PRO A 1 270 ? 13.5 -61.781 -2.16 1 25.58 270 PRO A N 1
ATOM 2215 C CA . PRO A 1 270 ? 14.344 -62.812 -2.734 1 25.58 270 PRO A CA 1
ATOM 2216 C C . PRO A 1 270 ? 15.031 -63.688 -1.669 1 25.58 270 PRO A C 1
ATOM 2218 O O . PRO A 1 270 ? 15.898 -63.188 -0.946 1 25.58 270 PRO A O 1
ATOM 2221 N N . ARG A 1 271 ? 14.211 -64.25 -0.576 1 29.67 271 ARG A N 1
ATOM 2222 C CA . ARG A 1 271 ? 14.812 -65.312 0.271 1 29.6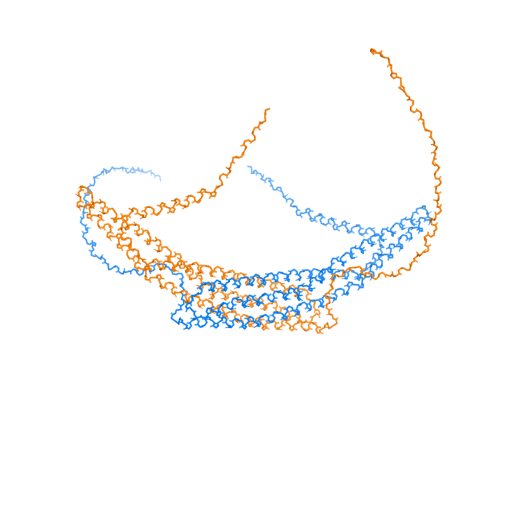7 271 ARG A CA 1
ATOM 2223 C C . ARG A 1 271 ? 15.781 -66.188 -0.529 1 29.67 271 ARG A C 1
ATOM 2225 O O . ARG A 1 271 ? 16.609 -66.875 0.047 1 29.67 271 ARG A O 1
ATOM 2232 N N . ALA A 1 272 ? 15.336 -66.438 -1.759 1 26.14 272 ALA A N 1
ATOM 2233 C CA . ALA A 1 272 ? 15.883 -67.688 -2.164 1 26.14 272 ALA A CA 1
ATOM 2234 C C . ALA A 1 272 ? 17.406 -67.625 -2.297 1 26.14 272 ALA A C 1
ATOM 2236 O O . ALA A 1 272 ? 18.078 -68.688 -2.279 1 26.14 272 ALA A O 1
ATOM 2237 N N . TRP A 1 273 ? 17.875 -66.438 -2.785 1 19.64 273 TRP A N 1
ATOM 2238 C CA . TRP A 1 273 ? 19.141 -66.875 -3.373 1 19.64 273 TRP A CA 1
ATOM 2239 C C . TRP A 1 273 ? 20.219 -67 -2.312 1 19.64 273 TRP A C 1
ATOM 2241 O O . TRP A 1 273 ? 21.406 -67.062 -2.639 1 19.64 273 TRP A O 1
ATOM 2251 N N . LYS A 1 274 ? 19.812 -66.438 -0.975 1 28.28 274 LYS A N 1
ATOM 2252 C CA . LYS A 1 274 ? 20.984 -66.5 -0.114 1 28.28 274 LYS A CA 1
ATOM 2253 C C . LYS A 1 274 ? 21.562 -67.938 -0.15 1 28.28 274 LYS A C 1
ATOM 2255 O O . LYS A 1 274 ? 22.516 -68.25 0.58 1 28.28 274 LYS A O 1
ATOM 2260 N N . THR A 1 275 ? 20.672 -68.875 -0.467 1 22.41 275 THR A N 1
ATOM 2261 C CA . THR A 1 275 ? 21.234 -70.188 -0.043 1 22.41 275 THR A CA 1
ATOM 2262 C C . THR A 1 275 ? 22.625 -70.375 -0.644 1 22.41 275 THR A C 1
ATOM 2264 O O . THR A 1 275 ? 23.453 -71.062 -0.097 1 22.41 275 THR A O 1
ATOM 2267 N N . SER A 1 276 ? 22.75 -70.125 -1.95 1 21.08 276 SER A N 1
ATOM 2268 C CA . SER A 1 276 ? 23.703 -71.062 -2.459 1 21.08 276 SER A CA 1
ATOM 2269 C C . SER A 1 276 ? 25.141 -70.688 -2.062 1 21.08 276 SER A C 1
ATOM 2271 O O . SER A 1 276 ? 26.062 -71.5 -2.293 1 21.08 276 SER A O 1
ATOM 2273 N N . PHE A 1 277 ? 25.438 -69.312 -1.993 1 22.67 277 PHE A N 1
ATOM 2274 C CA . PHE A 1 277 ? 26.891 -69.25 -2.051 1 22.67 277 PHE A CA 1
ATOM 2275 C C . PHE A 1 277 ? 27.516 -69.625 -0.716 1 22.67 277 PHE A C 1
ATOM 2277 O O . PHE A 1 277 ? 27.641 -68.812 0.189 1 22.67 277 PHE A O 1
ATOM 2284 N N . SER A 1 278 ? 26.828 -70.562 0.136 1 23.5 278 SER A N 1
ATOM 2285 C CA . SER A 1 278 ? 27.422 -71.188 1.327 1 23.5 278 SER A CA 1
ATOM 2286 C C . SER A 1 278 ? 28.922 -71.312 1.178 1 23.5 278 SER A C 1
ATOM 2288 O O . SER A 1 278 ? 29.672 -71.062 2.117 1 23.5 278 SER A O 1
ATOM 2290 N N . GLU A 1 279 ? 29.406 -72.188 0.302 1 22.16 279 GLU A N 1
ATOM 2291 C CA . GLU A 1 279 ? 30.438 -73.188 0.614 1 22.16 279 GLU A CA 1
ATOM 2292 C C . GLU A 1 279 ? 31.828 -72.562 0.502 1 22.16 279 GLU A C 1
ATOM 2294 O O . GLU A 1 279 ? 32.844 -73.25 0.707 1 22.16 279 GLU A O 1
ATOM 2299 N N . PHE A 1 280 ? 32.031 -71.438 -0.275 1 22.97 280 PHE A N 1
ATOM 2300 C CA . PHE A 1 280 ? 33.438 -71.562 -0.614 1 22.97 280 PHE A CA 1
ATOM 2301 C C . PHE A 1 280 ? 34.312 -71.312 0.602 1 22.97 280 PHE A C 1
ATOM 2303 O O . PHE A 1 280 ? 34.344 -70.188 1.124 1 22.97 280 PHE A O 1
ATOM 2310 N N . HIS A 1 281 ? 34.594 -72.312 1.484 1 23.8 281 HIS A N 1
ATOM 2311 C CA . HIS A 1 281 ? 35.531 -72.562 2.568 1 23.8 281 HIS A CA 1
ATOM 2312 C C . HIS A 1 281 ? 36.938 -72.125 2.197 1 23.8 281 HIS A C 1
ATOM 2314 O O . HIS A 1 281 ? 37.875 -72.375 2.951 1 23.8 281 HIS A O 1
ATOM 2320 N N . TRP A 1 282 ? 37.25 -71 1.592 1 20.62 282 TRP A N 1
ATOM 2321 C CA . TRP A 1 282 ? 38.719 -71.062 1.357 1 20.62 282 TRP A CA 1
ATOM 2322 C C . TRP A 1 282 ? 39.469 -71.125 2.674 1 20.62 282 TRP A C 1
ATOM 2324 O O . TRP A 1 282 ? 39.125 -70.5 3.65 1 20.62 282 TRP A O 1
ATOM 2334 N N . SER A 1 283 ? 40.188 -72.25 2.98 1 21.64 283 SER A N 1
ATOM 2335 C CA . SER A 1 283 ? 41.125 -72.875 3.904 1 21.64 283 SER A CA 1
ATOM 2336 C C . SER A 1 283 ? 42.344 -72.062 4.102 1 21.64 283 SER A C 1
ATOM 2338 O O . SER A 1 283 ? 43.469 -72.562 4.082 1 21.64 283 SER A O 1
ATOM 2340 N N . TYR A 1 284 ? 42.406 -70.688 3.928 1 20.45 284 TYR A N 1
ATOM 2341 C CA . TYR A 1 284 ? 43.781 -70.25 4.012 1 20.45 284 TYR A CA 1
ATOM 2342 C C . TYR A 1 284 ? 44.344 -70.5 5.41 1 20.45 284 TYR A C 1
ATOM 2344 O O . TYR A 1 284 ? 43.75 -70.125 6.406 1 20.45 284 TYR A O 1
ATOM 2352 N N . ASN A 1 285 ? 45.344 -71.375 5.574 1 20.45 285 ASN A N 1
ATOM 2353 C CA . ASN A 1 285 ? 46.219 -72.062 6.523 1 20.45 285 ASN A CA 1
ATOM 2354 C C . ASN A 1 285 ? 47.156 -71.062 7.219 1 20.45 285 ASN A C 1
ATOM 2356 O O . ASN A 1 285 ? 48.031 -71.438 7.988 1 20.45 285 ASN A O 1
ATOM 2360 N N . PRO A 1 286 ? 46.906 -69.75 7.184 1 22.14 286 PRO A N 1
ATOM 2361 C CA . PRO A 1 286 ? 48.281 -69.312 7.5 1 22.14 286 PRO A CA 1
ATOM 2362 C C . PRO A 1 286 ? 48.781 -69.812 8.844 1 22.14 286 PRO A C 1
ATOM 2364 O O . PRO A 1 286 ? 47.969 -70.188 9.711 1 22.14 286 PRO A O 1
ATOM 2367 N N . ARG A 1 287 ? 50.062 -70 8.977 1 21.61 287 ARG A N 1
ATOM 2368 C CA . ARG A 1 287 ? 51.156 -70.625 9.734 1 21.61 287 ARG A CA 1
ATOM 2369 C C . ARG A 1 287 ? 51.219 -70.062 11.148 1 21.61 287 ARG A C 1
ATOM 2371 O O . ARG A 1 287 ? 50.719 -68.938 11.414 1 21.61 287 ARG A O 1
ATOM 2378 N N . SER A 1 288 ? 51.906 -70.75 12.102 1 20.05 288 SER A N 1
ATOM 2379 C CA . SER A 1 288 ? 52.156 -71.188 13.469 1 20.05 288 SER A CA 1
ATOM 2380 C C . SER A 1 288 ? 52.938 -70.188 14.258 1 20.05 288 SER A C 1
ATOM 2382 O O . SER A 1 288 ? 53.219 -70.375 15.445 1 20.05 288 SER A O 1
ATOM 2384 N N . SER A 1 289 ? 53.188 -68.875 13.812 1 20.33 289 SER A N 1
ATOM 2385 C CA . SER A 1 289 ? 54.469 -68.562 14.461 1 20.33 289 SER A CA 1
ATOM 2386 C C . SER A 1 289 ? 54.344 -68.688 15.977 1 20.33 289 SER A C 1
ATOM 2388 O O . SER A 1 289 ? 53.25 -68.562 16.531 1 20.33 289 SER A O 1
ATOM 2390 N N . GLN A 1 290 ? 55.562 -68.562 16.672 1 19.38 290 GLN A N 1
ATOM 2391 C CA . GLN A 1 290 ? 56.375 -69 17.797 1 19.38 290 GLN A CA 1
ATOM 2392 C C . GLN A 1 290 ? 55.969 -68.312 19.094 1 19.38 290 GLN A C 1
ATOM 2394 O O . GLN A 1 290 ? 55.594 -67.125 19.047 1 19.38 290 GLN A O 1
ATOM 2399 N N . ARG A 1 291 ? 55.781 -69 20.188 1 22.44 291 ARG A N 1
ATOM 2400 C CA . ARG A 1 291 ? 55.438 -69.188 21.594 1 22.44 291 ARG A CA 1
ATOM 2401 C C . ARG A 1 291 ? 56.344 -68.312 22.469 1 22.44 291 ARG A C 1
ATOM 2403 O O . ARG A 1 291 ? 56.25 -68.375 23.703 1 22.44 291 ARG A O 1
ATOM 2410 N N . SER A 1 292 ? 57.094 -67.188 21.984 1 20.92 292 SER A N 1
ATOM 2411 C CA . SER A 1 292 ? 58.188 -67.062 22.922 1 20.92 292 SER A CA 1
ATOM 2412 C C . SER A 1 292 ? 57.688 -66.812 24.344 1 20.92 292 SER A C 1
ATOM 2414 O O . SER A 1 292 ? 56.625 -66.188 24.516 1 20.92 292 SER A O 1
ATOM 2416 N N . SER A 1 293 ? 58.375 -67.375 25.406 1 20.62 293 SER A N 1
ATOM 2417 C CA . SER A 1 293 ?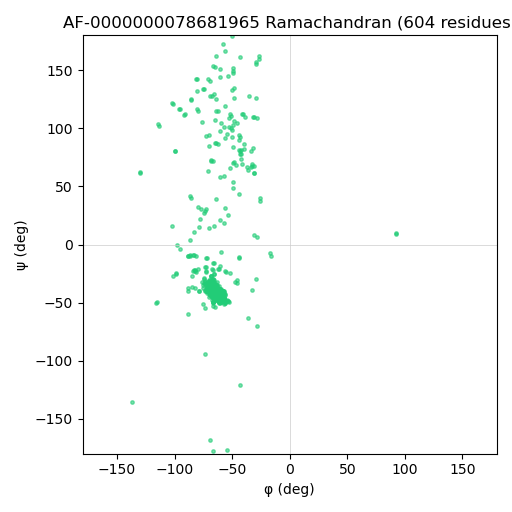 58.531 -67.812 26.781 1 20.62 293 SER A CA 1
ATOM 2418 C C . SER A 1 293 ? 58.625 -66.625 27.75 1 20.62 293 SER A C 1
ATOM 2420 O O . SER A 1 293 ? 58.688 -66.875 28.969 1 20.62 293 SER A O 1
ATOM 2422 N N . PHE A 1 294 ? 58.281 -65.375 27.359 1 22.23 294 PHE A N 1
ATOM 2423 C CA . PHE A 1 294 ? 59.094 -64.562 28.281 1 22.23 294 PHE A CA 1
ATOM 2424 C C . PHE A 1 294 ? 58.625 -64.75 29.703 1 22.23 294 PHE A C 1
ATOM 2426 O O . PHE A 1 294 ? 57.406 -64.75 29.984 1 22.23 294 PHE A O 1
ATOM 2433 N N . ARG A 1 295 ? 59.594 -65.062 30.641 1 21.91 295 ARG A N 1
ATOM 2434 C CA . ARG A 1 295 ? 59.938 -65.5 31.984 1 21.91 295 ARG A CA 1
ATOM 2435 C C . ARG A 1 295 ? 59.469 -64.5 33 1 21.91 295 ARG A C 1
ATOM 2437 O O . ARG A 1 295 ? 59.562 -63.281 32.781 1 21.91 295 ARG A O 1
ATOM 2444 N N . SER A 1 296 ? 58.688 -64.875 34 1 21.81 296 SER A N 1
ATOM 2445 C CA . SER A 1 296 ? 58 -64.375 35.188 1 21.81 296 SER A CA 1
ATOM 2446 C C . SER A 1 296 ? 59 -63.812 36.188 1 21.81 296 SER A C 1
ATOM 2448 O O . SER A 1 296 ? 58.625 -63.344 37.281 1 21.81 296 SER A O 1
ATOM 2450 N N . PRO A 1 297 ? 59.875 -62.812 35.938 1 21.48 297 PRO A N 1
ATOM 2451 C CA . PRO A 1 297 ? 60.812 -62.75 37.062 1 21.48 297 PRO A CA 1
ATOM 2452 C C . PRO A 1 297 ? 60.094 -62.625 38.406 1 21.48 297 PRO A C 1
ATOM 2454 O O . PRO A 1 297 ? 58.938 -62.219 38.469 1 21.48 297 PRO A O 1
ATOM 2457 N N . GLU A 1 298 ? 60.688 -63.281 39.469 1 21.5 298 GLU A N 1
ATOM 2458 C CA . GLU A 1 298 ? 60.625 -63.656 40.875 1 21.5 298 GLU A CA 1
ATOM 2459 C C . GLU A 1 298 ? 60.688 -62.406 41.781 1 21.5 298 GLU A C 1
ATOM 2461 O O . GLU A 1 298 ? 61.719 -61.719 41.781 1 21.5 298 GLU A O 1
ATOM 2466 N N . LYS A 1 299 ? 60.062 -61.219 41.5 1 25.3 299 LYS A N 1
ATOM 2467 C CA . LYS A 1 299 ? 60.5 -60.312 42.562 1 25.3 299 LYS A CA 1
ATOM 2468 C C . LYS A 1 299 ? 60.344 -61 43.938 1 25.3 299 LYS A C 1
ATOM 2470 O O . LYS A 1 299 ? 59.344 -61.594 44.25 1 25.3 299 LYS A O 1
ATOM 2475 N N . PRO A 1 300 ? 61.5 -61.031 44.75 1 22.83 300 PRO A N 1
ATOM 2476 C CA . PRO A 1 300 ? 62.031 -61.562 46 1 22.83 300 PRO A CA 1
ATOM 2477 C C . PRO A 1 300 ? 61.125 -61.312 47.188 1 22.83 300 PRO A C 1
ATOM 2479 O O . PRO A 1 300 ? 60.219 -60.469 47.094 1 22.83 300 PRO A O 1
ATOM 2482 N N . GLY A 1 301 ? 61.625 -61.844 48.469 1 22.86 301 GLY A N 1
ATOM 2483 C CA . GLY A 1 301 ? 61.625 -62.312 49.812 1 22.86 301 GLY A CA 1
ATOM 2484 C C . GLY A 1 301 ? 61.594 -61.219 50.844 1 22.86 301 GLY A C 1
ATOM 2485 O O . GLY A 1 301 ? 61.594 -61.469 52.062 1 22.86 301 GLY A O 1
ATOM 2486 N N . HIS A 1 302 ? 62 -59.906 50.562 1 24.55 302 HIS A N 1
ATOM 2487 C CA . HIS A 1 302 ? 62.531 -59.469 51.844 1 24.55 302 HIS A CA 1
ATOM 2488 C C . HIS A 1 302 ? 61.5 -59.594 52.969 1 24.55 302 HIS A C 1
ATOM 2490 O O . HIS A 1 302 ? 60.281 -59.594 52.688 1 24.55 302 HIS A O 1
ATOM 2496 N N . SER A 1 303 ? 62.031 -59.469 54.281 1 24.91 303 SER A N 1
ATOM 2497 C CA . SER A 1 303 ? 62.188 -59.656 55.719 1 24.91 303 SER A CA 1
ATOM 2498 C C . SER A 1 303 ? 61.094 -58.875 56.469 1 24.91 303 SER A C 1
ATOM 2500 O O . SER A 1 303 ? 60.438 -59.406 57.375 1 24.91 303 SER A O 1
ATOM 2502 N N . THR A 1 304 ? 61.281 -57.562 56.969 1 26.12 304 THR A N 1
ATOM 2503 C CA . THR A 1 304 ? 60.844 -57.312 58.344 1 26.12 304 THR A CA 1
ATOM 2504 C C . THR A 1 304 ? 59.312 -57.188 58.406 1 26.12 304 THR A C 1
ATOM 2506 O O . THR A 1 304 ? 58.688 -56.625 57.5 1 26.12 304 THR A O 1
ATOM 2509 N N . PRO B 1 1 ? 56.969 17.844 -42 1 25.61 1 PRO B N 1
ATOM 2510 C CA . PRO B 1 1 ? 56.5 16.484 -42.281 1 25.61 1 PRO B CA 1
ATOM 2511 C C . PRO B 1 1 ? 55.469 15.984 -41.281 1 25.61 1 PRO B C 1
ATOM 2513 O O . PRO B 1 1 ? 55.656 16.109 -40.094 1 25.61 1 PRO B O 1
ATOM 2516 N N . LEU B 1 2 ? 54.125 16.016 -41.719 1 24.19 2 LEU B N 1
ATOM 2517 C CA . LEU B 1 2 ? 52.781 16 -41.156 1 24.19 2 LEU B CA 1
ATOM 2518 C C . LEU B 1 2 ? 52.438 14.633 -40.625 1 24.19 2 LEU B C 1
ATOM 2520 O O . LEU B 1 2 ? 52.562 13.625 -41.312 1 24.19 2 LEU B O 1
ATOM 2524 N N . ARG B 1 3 ? 52.688 14.406 -39.281 1 30.48 3 ARG B N 1
ATOM 2525 C CA . ARG B 1 3 ? 52.688 13.156 -38.531 1 30.48 3 ARG B CA 1
ATOM 2526 C C . ARG B 1 3 ? 51.312 12.508 -38.594 1 30.48 3 ARG B C 1
ATOM 2528 O O . ARG B 1 3 ? 50.281 13.141 -38.25 1 30.48 3 ARG B O 1
ATOM 2535 N N . PRO B 1 4 ? 51.094 11.5 -39.531 1 30.47 4 PRO B N 1
ATOM 2536 C CA . PRO B 1 4 ? 49.812 10.898 -39.906 1 30.47 4 PRO B CA 1
ATOM 2537 C C . PRO B 1 4 ? 49.062 10.281 -38.719 1 30.47 4 PRO B C 1
ATOM 2539 O O . PRO B 1 4 ? 49.719 9.766 -37.781 1 30.47 4 PRO B O 1
ATOM 2542 N N . ASN B 1 5 ? 48.062 10.977 -38.188 1 31.12 5 ASN B N 1
ATOM 2543 C CA . ASN B 1 5 ? 47.125 10.68 -37.094 1 31.12 5 ASN B CA 1
ATOM 2544 C C . ASN B 1 5 ? 46.438 9.336 -37.281 1 31.12 5 ASN B C 1
ATOM 2546 O O . ASN B 1 5 ? 45.625 9.188 -38.188 1 31.12 5 ASN B O 1
ATOM 2550 N N . MET B 1 6 ? 47.188 8.211 -37.219 1 29.56 6 MET B N 1
ATOM 2551 C CA . MET B 1 6 ? 46.875 6.832 -37.562 1 29.56 6 MET B CA 1
ATOM 2552 C C . MET B 1 6 ? 45.719 6.301 -36.75 1 29.56 6 MET B C 1
ATOM 2554 O O . MET B 1 6 ? 45.406 5.117 -36.812 1 29.56 6 MET B O 1
ATOM 2558 N N . SER B 1 7 ? 45.125 7.02 -35.688 1 31.03 7 SER B N 1
ATOM 2559 C CA . SER B 1 7 ? 44.594 6.227 -34.594 1 31.03 7 SER B CA 1
ATOM 2560 C C . SER B 1 7 ? 43.25 5.633 -34.938 1 31.03 7 SER B C 1
ATOM 2562 O O . SER B 1 7 ? 42.406 5.383 -34.062 1 31.03 7 SER B O 1
ATOM 2564 N N . ASP B 1 8 ? 42.812 5.602 -36.219 1 28.58 8 ASP B N 1
ATOM 2565 C CA . ASP B 1 8 ? 41.406 5.297 -36.406 1 28.58 8 ASP B CA 1
ATOM 2566 C C . ASP B 1 8 ? 41.125 3.812 -36.156 1 28.58 8 ASP B C 1
ATOM 2568 O O . ASP B 1 8 ? 40.938 3.059 -37.125 1 28.58 8 ASP B O 1
ATOM 2572 N N . SER B 1 9 ? 41.844 3.068 -35.312 1 31.05 9 SER B N 1
ATOM 2573 C CA . SER B 1 9 ? 41.594 1.64 -35.469 1 31.05 9 SER B CA 1
ATOM 2574 C C . SER B 1 9 ? 40.156 1.306 -35.094 1 31.05 9 SER B C 1
ATOM 2576 O O . SER B 1 9 ? 39.656 1.752 -34.062 1 31.05 9 SER B O 1
ATOM 2578 N N . PRO B 1 10 ? 39.281 0.988 -36.125 1 32.31 10 PRO B N 1
ATOM 2579 C CA . PRO B 1 10 ? 37.844 0.679 -36 1 32.31 10 PRO B CA 1
ATOM 2580 C C . PRO B 1 10 ? 37.562 -0.374 -34.938 1 32.31 10 PRO B C 1
ATOM 2582 O O . PRO B 1 10 ? 38.25 -1.395 -34.875 1 32.31 10 PRO B O 1
ATOM 2585 N N . ARG B 1 11 ? 37.156 0.051 -33.719 1 32.03 11 ARG B N 1
ATOM 2586 C CA . ARG B 1 11 ? 36.688 -0.723 -32.562 1 32.03 11 ARG B CA 1
ATOM 2587 C C . ARG B 1 11 ? 35.656 -1.765 -33 1 32.03 11 ARG B C 1
ATOM 2589 O O . ARG B 1 11 ? 34.531 -1.419 -33.344 1 32.03 11 ARG B O 1
ATOM 2596 N N . ARG B 1 12 ? 36.188 -2.803 -33.781 1 32.34 12 ARG B N 1
ATOM 2597 C CA . ARG B 1 12 ? 35.375 -3.965 -34.156 1 32.34 12 ARG B CA 1
ATOM 2598 C C . ARG B 1 12 ? 34.562 -4.461 -32.938 1 32.34 12 ARG B C 1
ATOM 2600 O O . ARG B 1 12 ? 35.125 -4.871 -31.938 1 32.34 12 ARG B O 1
ATOM 2607 N N . SER B 1 13 ? 33.438 -3.775 -32.688 1 32.19 13 SER B N 1
ATOM 2608 C CA . SER B 1 13 ? 32.562 -3.914 -31.531 1 32.19 13 SER B CA 1
ATOM 2609 C C . SER B 1 13 ? 32.188 -5.375 -31.297 1 32.19 13 SER B C 1
ATOM 2611 O O . SER B 1 13 ? 32.125 -6.172 -32.219 1 32.19 13 SER B O 1
ATOM 2613 N N . SER B 1 14 ? 32.312 -5.809 -30 1 42.03 14 SER B N 1
ATOM 2614 C CA . SER B 1 14 ? 32.031 -7.047 -29.281 1 42.03 14 SER B CA 1
ATOM 2615 C C . SER B 1 14 ? 30.688 -7.621 -29.672 1 42.03 14 SER B C 1
ATOM 2617 O O . SER B 1 14 ? 30.359 -8.75 -29.312 1 42.03 14 SER B O 1
ATOM 2619 N N . GLY B 1 15 ? 29.891 -6.809 -30.422 1 41.34 15 GLY B N 1
ATOM 2620 C CA . GLY B 1 15 ? 28.562 -7.254 -30.828 1 41.34 15 GLY B CA 1
ATOM 2621 C C . GLY B 1 15 ? 28.594 -8.273 -31.953 1 41.34 15 GLY B C 1
ATOM 2622 O O . GLY B 1 15 ? 27.672 -9.078 -32.094 1 41.34 15 GLY B O 1
ATOM 2623 N N . ASP B 1 16 ? 29.547 -8.062 -32.906 1 43.5 16 ASP B N 1
ATOM 2624 C CA . ASP B 1 16 ? 29.547 -8.938 -34.094 1 43.5 16 ASP B CA 1
ATOM 2625 C C . ASP B 1 16 ? 30.016 -10.344 -33.719 1 43.5 16 ASP B C 1
ATOM 2627 O O . ASP B 1 16 ? 29.609 -11.32 -34.375 1 43.5 16 ASP B O 1
ATOM 2631 N N . PHE B 1 17 ? 30.969 -10.344 -32.75 1 42.72 17 PHE B N 1
ATOM 2632 C CA . PHE B 1 17 ? 31.531 -11.641 -32.375 1 42.72 17 PHE B CA 1
ATOM 2633 C C . PHE B 1 17 ? 30.484 -12.516 -31.703 1 42.72 17 PHE B C 1
ATOM 2635 O O . PHE B 1 17 ? 30.422 -13.719 -31.953 1 42.72 17 PHE B O 1
ATOM 2642 N N . ALA B 1 18 ? 29.594 -11.898 -30.875 1 43.84 18 ALA B N 1
ATOM 2643 C CA . ALA B 1 18 ? 28.609 -12.695 -30.141 1 43.84 18 ALA B CA 1
ATOM 2644 C C . ALA B 1 18 ? 27.547 -13.242 -31.062 1 43.84 18 ALA B C 1
ATOM 2646 O O . ALA B 1 18 ? 27.109 -14.391 -30.906 1 43.84 18 ALA B O 1
ATOM 2647 N N . LYS B 1 19 ? 27.172 -12.578 -32.125 1 45.12 19 LYS B N 1
ATOM 2648 C CA . LYS B 1 19 ? 26.188 -13.07 -33.094 1 45.12 19 LYS B CA 1
ATOM 2649 C C . LYS B 1 19 ? 26.781 -14.211 -33.906 1 45.12 19 LYS B C 1
ATOM 2651 O O . LYS B 1 19 ? 26.078 -15.172 -34.25 1 45.12 19 LYS B O 1
ATOM 2656 N N . LYS B 1 20 ? 28.094 -14.133 -34.156 1 39.5 20 LYS B N 1
ATOM 2657 C CA . LYS B 1 20 ? 28.703 -15.203 -34.938 1 39.5 20 LYS B CA 1
ATOM 2658 C C . LYS B 1 20 ? 28.828 -16.484 -34.125 1 39.5 20 LYS B C 1
ATOM 2660 O O . LYS B 1 20 ? 28.594 -17.578 -34.656 1 39.5 20 LYS B O 1
ATOM 2665 N N . VAL B 1 21 ? 29.203 -16.125 -32.844 1 43.31 21 VAL B N 1
ATOM 2666 C CA . VAL B 1 21 ? 29.344 -17.297 -32 1 43.31 21 VAL B CA 1
ATOM 2667 C C . VAL B 1 21 ? 27.969 -17.938 -31.781 1 43.31 21 VAL B C 1
ATOM 2669 O O . VAL B 1 21 ? 27.844 -19.156 -31.75 1 43.31 21 VAL B O 1
ATOM 2672 N N . GLN B 1 22 ? 26.891 -17.109 -31.734 1 41.56 22 GLN B N 1
ATOM 2673 C CA . GLN B 1 22 ? 25.562 -17.656 -31.547 1 41.56 22 GLN B CA 1
ATOM 2674 C C . GLN B 1 22 ? 25.094 -18.391 -32.812 1 41.56 22 GLN B C 1
ATOM 2676 O O . GLN B 1 22 ? 24.453 -19.438 -32.719 1 41.56 22 GLN B O 1
ATOM 2681 N N . ARG B 1 23 ? 25.406 -17.891 -33.969 1 45.28 23 ARG B N 1
ATOM 2682 C CA . ARG B 1 23 ? 25.031 -18.562 -35.219 1 45.28 23 ARG B CA 1
ATOM 2683 C C . ARG B 1 23 ? 25.844 -19.844 -35.406 1 45.28 23 ARG B C 1
ATOM 2685 O O . ARG B 1 23 ? 25.328 -20.859 -35.875 1 45.28 23 ARG B O 1
ATOM 2692 N N . GLN B 1 24 ? 27.172 -19.75 -35.062 1 39.59 24 GLN B N 1
ATOM 2693 C CA . GLN B 1 24 ? 28 -20.938 -35.281 1 39.59 24 GLN B CA 1
ATOM 2694 C C . GLN B 1 24 ? 27.609 -22.062 -34.312 1 39.59 24 GLN B C 1
ATOM 2696 O O . GLN B 1 24 ? 27.609 -23.234 -34.656 1 39.59 24 GLN B O 1
ATOM 2701 N N . LEU B 1 25 ? 27.234 -21.594 -33 1 41.66 25 LEU B N 1
ATOM 2702 C CA . LEU B 1 25 ? 26.781 -22.625 -32.062 1 41.66 25 LEU B CA 1
ATOM 2703 C C . LEU B 1 25 ? 25.406 -23.172 -32.5 1 41.66 25 LEU B C 1
ATOM 2705 O O . LEU B 1 25 ? 25.141 -24.375 -32.375 1 41.66 25 LEU B O 1
ATOM 2709 N N . SER B 1 26 ? 24.531 -22.312 -33.156 1 42.75 26 SER B N 1
ATOM 2710 C CA . SER B 1 26 ? 23.25 -22.812 -33.688 1 42.75 26 SER B CA 1
ATOM 2711 C C . SER B 1 26 ? 23.469 -23.719 -34.875 1 42.75 26 SER B C 1
ATOM 2713 O O . SER B 1 26 ? 22.766 -24.703 -35.062 1 42.75 26 SER B O 1
ATOM 2715 N N . ARG B 1 27 ? 24.438 -23.406 -35.719 1 40.53 27 ARG B N 1
ATOM 2716 C CA . ARG B 1 27 ? 24.719 -24.219 -36.875 1 40.53 27 ARG B CA 1
ATOM 2717 C C . ARG B 1 27 ? 25.375 -25.531 -36.5 1 40.53 27 ARG B C 1
ATOM 2719 O O . ARG B 1 27 ? 25.141 -26.578 -37.125 1 40.53 27 ARG B O 1
ATOM 2726 N N . GLY B 1 28 ? 26.281 -25.453 -35.531 1 37.44 28 GLY B N 1
ATOM 2727 C CA . GLY B 1 28 ? 26.969 -26.672 -35.125 1 37.44 28 GLY B CA 1
ATOM 2728 C C . GLY B 1 28 ? 26.047 -27.703 -34.5 1 37.44 28 GLY B C 1
ATOM 2729 O O . GLY B 1 28 ? 26.219 -28.906 -34.688 1 37.44 28 GLY B O 1
ATOM 2730 N N . LYS B 1 29 ? 25.062 -27.219 -33.625 1 38.44 29 LYS B N 1
ATOM 2731 C CA . LYS B 1 29 ? 24.062 -28.156 -33.125 1 38.44 29 LYS B CA 1
ATOM 2732 C C . LYS B 1 29 ? 23.188 -28.688 -34.25 1 38.44 29 LYS B C 1
ATOM 2734 O O . LYS B 1 29 ? 22.812 -29.859 -34.25 1 38.44 29 LYS B O 1
ATOM 2739 N N . GLU B 1 30 ? 22.906 -27.938 -35.25 1 39.12 30 GLU B N 1
ATOM 2740 C CA . GLU B 1 30 ? 22.125 -28.422 -36.375 1 39.12 30 GLU B CA 1
ATOM 2741 C C . GLU B 1 30 ? 22.906 -29.438 -37.188 1 39.12 30 GLU B C 1
ATOM 2743 O O . GLU B 1 30 ? 22.344 -30.453 -37.625 1 39.12 30 GLU B O 1
ATOM 2748 N N . LYS B 1 31 ? 24.188 -29.219 -37.469 1 36.59 31 LYS B N 1
ATOM 2749 C CA . LYS B 1 31 ? 24.938 -30.125 -38.312 1 36.59 31 LYS B CA 1
ATOM 2750 C C . LYS B 1 31 ? 25.188 -31.469 -37.625 1 36.59 31 LYS B C 1
ATOM 2752 O O . LYS B 1 31 ? 25.125 -32.531 -38.25 1 36.59 31 LYS B O 1
ATOM 2757 N N . VAL B 1 32 ? 25.578 -31.422 -36.281 1 37.81 32 VAL B N 1
ATOM 2758 C CA . VAL B 1 32 ? 25.719 -32.719 -35.625 1 37.81 32 VAL B CA 1
ATOM 2759 C C . VAL B 1 32 ? 24.359 -33.438 -35.594 1 37.81 32 VAL B C 1
ATOM 2761 O O . VAL B 1 32 ? 24.281 -34.656 -35.75 1 37.81 32 VAL B O 1
ATOM 2764 N N . LEU B 1 33 ? 23.203 -32.688 -35.438 1 36.44 33 LEU B N 1
ATOM 2765 C CA . LEU B 1 33 ? 21.906 -33.344 -35.594 1 36.44 33 LEU B CA 1
ATOM 2766 C C . LEU B 1 33 ? 21.703 -33.812 -37.031 1 36.44 33 LEU B C 1
ATOM 2768 O O . LEU B 1 33 ? 21.047 -34.812 -37.281 1 36.44 33 LEU B O 1
ATOM 2772 N N . GLN B 1 34 ? 22.219 -33.188 -38.031 1 38.19 34 GLN B N 1
ATOM 2773 C CA . GLN B 1 34 ? 21.984 -33.594 -39.406 1 38.19 34 GLN B CA 1
ATOM 2774 C C . GLN B 1 34 ? 22.766 -34.875 -39.719 1 38.19 34 GLN B C 1
ATOM 2776 O O . GLN B 1 34 ? 22.297 -35.719 -40.469 1 38.19 34 GLN B O 1
ATOM 2781 N N . LYS B 1 35 ? 24.047 -35.031 -39.562 1 36.38 35 LYS B N 1
ATOM 2782 C CA . LYS B 1 35 ? 24.812 -36.188 -40 1 36.38 35 LYS B CA 1
ATOM 2783 C C . LYS B 1 35 ? 24.5 -37.406 -39.125 1 36.38 35 LYS B C 1
ATOM 2785 O O . LYS B 1 35 ? 25.016 -38.5 -39.344 1 36.38 35 LYS B O 1
ATOM 2790 N N . LEU B 1 36 ? 24.266 -37.344 -37.781 1 35.53 36 LEU B N 1
ATOM 2791 C CA . LEU B 1 36 ? 23.719 -38.562 -37.219 1 35.53 36 LEU B CA 1
ATOM 2792 C C . LEU B 1 36 ? 22.5 -39.031 -37.969 1 35.53 36 LEU B C 1
ATOM 2794 O O . LEU B 1 36 ? 21.609 -38.25 -38.281 1 35.53 36 LEU B O 1
ATOM 2798 N N . GLY B 1 37 ? 22.609 -40.25 -38.719 1 33.84 37 GLY B N 1
ATOM 2799 C CA . GLY B 1 37 ? 21.656 -40.938 -39.594 1 33.84 37 GLY B CA 1
ATOM 2800 C C . GLY B 1 37 ? 20.219 -40.656 -39.25 1 33.84 37 GLY B C 1
ATOM 2801 O O . GLY B 1 37 ? 19.922 -40.125 -38.156 1 33.84 37 GLY B O 1
ATOM 2802 N N . LYS B 1 38 ? 19.203 -40.875 -40.25 1 39.31 38 LYS B N 1
ATOM 2803 C CA . LYS B 1 38 ? 17.766 -41.094 -40.031 1 39.31 38 LYS B CA 1
ATOM 2804 C C . LYS B 1 38 ? 17.5 -41.75 -38.688 1 39.31 38 LYS B C 1
ATOM 2806 O O . LYS B 1 38 ? 17.312 -42.969 -38.625 1 39.31 38 LYS B O 1
ATOM 2811 N N . THR B 1 39 ? 18.406 -41.938 -37.875 1 37.97 39 THR B N 1
ATOM 2812 C CA . THR B 1 39 ? 17.953 -42.594 -36.656 1 37.97 39 THR B CA 1
ATOM 2813 C C . THR B 1 39 ? 16.594 -42.031 -36.219 1 37.97 39 THR B C 1
ATOM 2815 O O . THR B 1 39 ? 16.344 -40.844 -36.281 1 37.97 39 THR B O 1
ATOM 2818 N N . VAL B 1 40 ? 15.477 -42.875 -36.281 1 39.62 40 VAL B N 1
ATOM 2819 C CA . VAL B 1 40 ? 14.141 -42.719 -35.719 1 39.62 40 VAL B CA 1
ATOM 2820 C C . VAL B 1 40 ? 14.188 -41.812 -34.5 1 39.62 40 VAL B C 1
ATOM 2822 O O . VAL B 1 40 ? 14.688 -42.219 -33.438 1 39.62 40 VAL B O 1
ATOM 2825 N N . GLU B 1 41 ? 14.898 -40.875 -34.469 1 45.31 41 GLU B N 1
ATOM 2826 C CA . GLU B 1 41 ? 14.625 -39.969 -33.344 1 45.31 41 GLU B CA 1
ATOM 2827 C C . GLU B 1 41 ? 13.148 -40 -32.969 1 45.31 41 GLU B C 1
ATOM 2829 O O . GLU B 1 41 ? 12.281 -39.625 -33.75 1 45.31 41 GLU B O 1
ATOM 2834 N N . THR B 1 42 ? 12.594 -41.094 -32.438 1 48.66 42 THR B N 1
ATOM 2835 C CA . THR B 1 42 ? 11.25 -41.219 -31.875 1 48.66 42 THR B CA 1
ATOM 2836 C C . THR B 1 42 ? 10.797 -39.875 -31.25 1 48.66 42 THR B C 1
ATOM 2838 O O . THR B 1 42 ? 11.328 -39.469 -30.219 1 48.66 42 THR B O 1
ATOM 2841 N N . ARG B 1 43 ? 10.734 -38.938 -32.125 1 58.38 43 ARG B N 1
ATOM 2842 C CA . ARG B 1 43 ? 10.094 -37.719 -31.641 1 58.38 43 ARG B CA 1
ATOM 2843 C C . ARG B 1 43 ? 8.828 -38.031 -30.844 1 58.38 43 ARG B C 1
ATOM 2845 O O . ARG B 1 43 ? 7.906 -38.688 -31.375 1 58.38 43 ARG B O 1
ATOM 2852 N N . ASP B 1 44 ? 9.094 -38.188 -29.609 1 80.44 44 ASP B N 1
ATOM 2853 C CA . ASP B 1 44 ? 7.918 -38.312 -28.734 1 80.44 44 ASP B CA 1
ATOM 2854 C C . ASP B 1 44 ? 7.137 -37 -28.688 1 80.44 44 ASP B C 1
ATOM 2856 O O . ASP B 1 44 ? 7.336 -36.188 -27.766 1 80.44 44 ASP B O 1
ATOM 2860 N N . SER B 1 45 ? 6.426 -36.656 -29.812 1 84.56 45 SER B N 1
ATOM 2861 C CA . SER B 1 45 ? 5.637 -35.438 -29.953 1 84.56 45 SER B CA 1
ATOM 2862 C C . SER B 1 45 ? 4.75 -35.219 -28.734 1 84.56 45 SER B C 1
ATOM 2864 O O . SER B 1 45 ? 4.523 -34.062 -28.344 1 84.56 45 SER B O 1
ATOM 2866 N N . GLN B 1 46 ? 4.352 -36.344 -28.188 1 89.69 46 GLN B N 1
ATOM 2867 C CA . GLN B 1 46 ? 3.512 -36.219 -27 1 89.69 46 GLN B CA 1
ATOM 2868 C C . GLN B 1 46 ? 4.305 -35.656 -25.828 1 89.69 46 GLN B C 1
ATOM 2870 O O . GLN B 1 46 ? 3.83 -34.75 -25.125 1 89.69 46 GLN B O 1
ATOM 2875 N N . PHE B 1 47 ? 5.504 -36.156 -25.625 1 93.81 47 PHE B N 1
ATOM 2876 C CA . PHE B 1 47 ? 6.324 -35.656 -24.531 1 93.81 47 PHE B CA 1
ATOM 2877 C C . PHE B 1 47 ? 6.695 -34.188 -24.734 1 93.81 47 PHE B C 1
ATOM 2879 O O . PHE B 1 47 ? 6.676 -33.406 -23.781 1 93.81 47 PHE B O 1
ATOM 2886 N N . ASP B 1 48 ? 7.031 -33.844 -25.953 1 92.38 48 ASP B N 1
ATOM 2887 C CA . ASP B 1 48 ? 7.41 -32.469 -26.266 1 92.38 48 ASP B CA 1
ATOM 2888 C C . ASP B 1 48 ? 6.277 -31.516 -25.922 1 92.38 48 ASP B C 1
ATOM 2890 O O . ASP B 1 48 ? 6.523 -30.422 -25.406 1 92.38 48 ASP B O 1
ATOM 2894 N N . HIS B 1 49 ? 5.113 -31.906 -26.266 1 94.5 49 HIS B N 1
ATOM 2895 C CA . HIS B 1 49 ? 3.951 -31.094 -25.938 1 94.5 49 HIS B CA 1
ATOM 2896 C C . HIS B 1 49 ? 3.795 -30.938 -24.438 1 94.5 49 HIS B C 1
ATOM 2898 O O . HIS B 1 49 ? 3.582 -29.828 -23.938 1 94.5 49 HIS B O 1
ATOM 2904 N N . CYS B 1 50 ? 3.895 -32 -23.688 1 95.38 50 CYS B N 1
ATOM 2905 C CA . CYS B 1 50 ? 3.801 -31.984 -22.234 1 95.38 50 CYS B CA 1
ATOM 2906 C C . CYS B 1 50 ? 4.902 -31.125 -21.625 1 95.38 50 CYS B C 1
ATOM 2908 O O . CYS B 1 50 ? 4.668 -30.391 -20.672 1 95.38 50 CYS B O 1
ATOM 2910 N N . LEU B 1 51 ? 6.043 -31.219 -22.234 1 96 51 LEU B N 1
ATOM 2911 C CA . LEU B 1 51 ? 7.176 -30.438 -21.75 1 96 51 LEU B CA 1
ATOM 2912 C C . LEU B 1 51 ? 6.914 -28.938 -21.922 1 96 51 LEU B C 1
ATOM 2914 O O . LEU B 1 51 ? 7.168 -28.156 -21 1 96 51 LEU B O 1
ATOM 2918 N N . GLN B 1 52 ? 6.453 -28.562 -23.062 1 96.31 52 GLN B N 1
ATOM 2919 C CA . GLN B 1 52 ? 6.133 -27.172 -23.297 1 96.31 52 GLN B CA 1
ATOM 2920 C C . GLN B 1 52 ? 5.082 -26.656 -22.312 1 96.31 52 GLN B C 1
ATOM 2922 O O . GLN B 1 52 ? 5.207 -25.562 -21.781 1 96.31 52 GLN B O 1
ATOM 2927 N N . GLN B 1 53 ? 4.047 -27.453 -22.078 1 96.19 53 GLN B N 1
ATOM 2928 C CA . GLN B 1 53 ? 3.021 -27.109 -21.094 1 96.19 53 GLN B CA 1
ATOM 2929 C C . GLN B 1 53 ? 3.625 -26.922 -19.703 1 96.19 53 GLN B C 1
ATOM 2931 O O . GLN B 1 53 ? 3.285 -25.969 -19 1 96.19 53 GLN B O 1
ATOM 2936 N N . PHE B 1 54 ? 4.496 -27.797 -19.391 1 97.69 54 PHE B N 1
ATOM 2937 C CA . PHE B 1 54 ? 5.148 -27.719 -18.094 1 97.69 54 PHE B CA 1
ATOM 2938 C C . PHE B 1 54 ? 5.957 -26.438 -17.953 1 97.69 54 PHE B C 1
ATOM 2940 O O . PHE B 1 54 ? 5.906 -25.766 -16.922 1 97.69 54 PHE B O 1
ATOM 2947 N N . LEU B 1 55 ? 6.711 -26.094 -18.969 1 97.62 55 LEU B N 1
ATOM 2948 C CA . LEU B 1 55 ? 7.547 -24.891 -18.922 1 97.62 55 LEU B CA 1
ATOM 2949 C C . LEU B 1 55 ? 6.691 -23.641 -18.781 1 97.62 55 LEU B C 1
ATOM 2951 O O . LEU B 1 55 ? 7.016 -22.75 -17.984 1 97.62 55 LEU B O 1
ATOM 2955 N N . ASP B 1 56 ? 5.613 -23.578 -19.5 1 97.12 56 ASP B N 1
ATOM 2956 C CA . ASP B 1 56 ? 4.684 -22.453 -19.375 1 97.12 56 ASP B CA 1
ATOM 2957 C C . ASP B 1 56 ? 4.066 -22.406 -17.984 1 97.12 56 ASP B C 1
ATOM 2959 O O . ASP B 1 56 ? 3.963 -21.328 -17.391 1 97.12 56 ASP B O 1
ATOM 2963 N N . GLN B 1 57 ? 3.637 -23.562 -17.547 1 97.56 57 GLN B N 1
ATOM 2964 C CA . GLN B 1 57 ? 3.041 -23.672 -16.219 1 97.56 57 GLN B CA 1
ATOM 2965 C C . GLN B 1 57 ? 4 -23.188 -15.141 1 97.56 57 GLN B C 1
ATOM 2967 O O . GLN B 1 57 ? 3.604 -22.453 -14.234 1 97.56 57 GLN B O 1
ATOM 2972 N N . GLN B 1 58 ? 5.188 -23.641 -15.25 1 97.62 58 GLN B N 1
ATOM 2973 C CA . GLN B 1 58 ? 6.203 -23.25 -14.281 1 97.62 58 GLN B CA 1
ATOM 2974 C C . GLN B 1 58 ? 6.441 -21.734 -14.305 1 97.62 58 GLN B C 1
ATOM 2976 O O . GLN B 1 58 ? 6.516 -21.109 -13.25 1 97.62 58 GLN B O 1
ATOM 2981 N N . THR B 1 59 ? 6.57 -21.172 -15.469 1 98.12 59 THR B N 1
ATOM 2982 C CA . THR B 1 59 ? 6.789 -19.734 -15.617 1 98.12 59 THR B CA 1
ATOM 2983 C C . THR B 1 59 ? 5.629 -18.953 -15.016 1 98.12 59 THR B C 1
ATOM 2985 O O . THR B 1 59 ? 5.84 -18.031 -14.219 1 98.12 59 THR B O 1
ATOM 2988 N N . ASP B 1 60 ? 4.414 -19.297 -15.359 1 98 60 ASP B N 1
ATOM 2989 C CA . ASP B 1 60 ? 3.225 -18.625 -14.867 1 98 60 ASP B CA 1
ATOM 2990 C C . ASP B 1 60 ? 3.086 -18.781 -13.359 1 98 60 ASP B C 1
ATOM 2992 O O . ASP B 1 60 ? 2.795 -17.812 -12.648 1 98 60 ASP B O 1
ATOM 2996 N N . GLY B 1 61 ? 3.281 -20.016 -12.922 1 97.94 61 GLY B N 1
ATOM 2997 C CA . GLY B 1 61 ? 3.174 -20.281 -11.492 1 97.94 61 GLY B CA 1
ATOM 2998 C C . GLY B 1 61 ? 4.141 -19.469 -10.664 1 97.94 61 GLY B C 1
ATOM 2999 O O . GLY B 1 61 ? 3.754 -18.875 -9.656 1 97.94 61 GLY B O 1
ATOM 3000 N N . ASN B 1 62 ? 5.363 -19.438 -11.102 1 98.12 62 ASN B N 1
ATOM 3001 C CA . ASN B 1 62 ? 6.371 -18.672 -10.383 1 98.12 62 ASN B CA 1
ATOM 3002 C C . ASN B 1 62 ? 6.066 -17.172 -10.414 1 98.12 62 ASN B C 1
ATOM 3004 O O . ASN B 1 62 ? 6.27 -16.469 -9.422 1 98.12 62 ASN B O 1
ATOM 3008 N N . ARG B 1 63 ? 5.633 -16.688 -11.523 1 98.38 63 ARG B N 1
ATOM 3009 C CA . ARG B 1 63 ? 5.254 -15.289 -11.648 1 98.38 63 ARG B CA 1
ATOM 3010 C C . ARG B 1 63 ? 4.102 -14.953 -10.703 1 98.38 63 ARG B C 1
ATOM 3012 O O . ARG B 1 63 ? 4.133 -13.922 -10.023 1 98.38 63 ARG B O 1
ATOM 3019 N N . LEU B 1 64 ? 3.092 -15.781 -10.672 1 98.19 64 LEU B N 1
ATOM 3020 C CA . LEU B 1 64 ? 1.945 -15.586 -9.789 1 98.19 64 LEU B CA 1
ATOM 3021 C C . LEU B 1 64 ? 2.383 -15.547 -8.328 1 98.19 64 LEU B C 1
ATOM 3023 O O . LEU B 1 64 ? 1.943 -14.688 -7.57 1 98.19 64 LEU B O 1
ATOM 3027 N N . TYR B 1 65 ? 3.209 -16.469 -8.016 1 98.12 65 TYR B N 1
ATOM 3028 C CA . TYR B 1 65 ? 3.699 -16.531 -6.641 1 98.12 65 TYR B CA 1
ATOM 3029 C C . TYR B 1 65 ? 4.469 -15.266 -6.277 1 98.12 65 TYR B C 1
ATOM 3031 O O . TYR B 1 65 ? 4.254 -14.688 -5.211 1 98.12 65 TYR B O 1
ATOM 3039 N N . LYS B 1 66 ? 5.363 -14.891 -7.129 1 98.44 66 LYS B N 1
ATOM 3040 C CA . LYS B 1 66 ? 6.145 -13.672 -6.91 1 98.44 66 LYS B CA 1
ATOM 3041 C C . LYS B 1 66 ? 5.238 -12.461 -6.742 1 98.44 66 LYS B C 1
ATOM 3043 O O . LYS B 1 66 ? 5.418 -11.664 -5.816 1 98.44 66 LYS B O 1
ATOM 3048 N N . ASP B 1 67 ? 4.32 -12.25 -7.633 1 98.62 67 ASP B N 1
ATOM 3049 C CA . ASP B 1 67 ? 3.416 -11.109 -7.594 1 98.62 67 ASP B CA 1
ATOM 3050 C C . ASP B 1 67 ? 2.51 -11.164 -6.363 1 98.62 67 ASP B C 1
ATOM 3052 O O . ASP B 1 67 ? 2.148 -10.133 -5.805 1 98.62 67 ASP B O 1
ATOM 3056 N N . MET B 1 68 ? 2.119 -12.328 -5.949 1 98.31 68 MET B N 1
ATOM 3057 C CA . MET B 1 68 ? 1.337 -12.492 -4.727 1 98.31 68 MET B CA 1
ATOM 3058 C C . MET B 1 68 ? 2.129 -12.031 -3.508 1 98.31 68 MET B C 1
ATOM 3060 O O . MET B 1 68 ? 1.596 -11.336 -2.645 1 98.31 68 MET B O 1
ATOM 3064 N N . ARG B 1 69 ? 3.342 -12.43 -3.469 1 98.06 69 ARG B N 1
ATOM 3065 C CA . ARG B 1 69 ? 4.195 -12 -2.365 1 98.06 69 ARG B CA 1
ATOM 3066 C C . ARG B 1 69 ? 4.359 -10.477 -2.357 1 98.06 69 ARG B C 1
ATOM 3068 O O . ARG B 1 69 ? 4.348 -9.852 -1.295 1 98.06 69 ARG B O 1
ATOM 3075 N N . ASN B 1 70 ? 4.57 -9.945 -3.523 1 98.31 70 ASN B N 1
ATOM 3076 C CA . ASN B 1 70 ? 4.652 -8.492 -3.641 1 98.31 70 ASN B CA 1
ATOM 3077 C C . ASN B 1 70 ? 3.367 -7.816 -3.17 1 98.31 70 ASN B C 1
ATOM 3079 O O . ASN B 1 70 ? 3.41 -6.758 -2.543 1 98.31 70 ASN B O 1
ATOM 3083 N N . TYR B 1 71 ? 2.227 -8.383 -3.455 1 98.56 71 TYR B N 1
ATOM 3084 C CA . TYR B 1 71 ? 0.937 -7.871 -3.008 1 98.56 71 TYR B CA 1
ATOM 3085 C C . TYR B 1 71 ? 0.855 -7.852 -1.486 1 98.56 71 TYR B C 1
ATOM 3087 O O . TYR B 1 71 ? 0.405 -6.867 -0.895 1 98.56 71 TYR B O 1
ATOM 3095 N N . ILE B 1 72 ? 1.313 -8.883 -0.883 1 98.25 72 ILE B N 1
ATOM 3096 C CA . ILE B 1 72 ? 1.28 -8.961 0.574 1 98.25 72 ILE B CA 1
ATOM 3097 C C . ILE B 1 72 ? 2.193 -7.895 1.168 1 98.25 72 ILE B C 1
ATOM 3099 O O . ILE B 1 72 ? 1.858 -7.277 2.182 1 98.25 72 ILE B O 1
ATOM 3103 N N . SER B 1 73 ? 3.344 -7.707 0.576 1 97.94 73 SER B N 1
ATOM 3104 C CA . SER B 1 73 ? 4.246 -6.652 1.023 1 97.94 73 SER B CA 1
ATOM 3105 C C . SER B 1 73 ? 3.582 -5.281 0.932 1 97.94 73 SER B C 1
ATOM 3107 O O . SER B 1 73 ? 3.73 -4.453 1.832 1 97.94 73 SER B O 1
ATOM 3109 N N . ALA B 1 74 ? 2.885 -5.035 -0.151 1 98.25 74 ALA B N 1
ATOM 3110 C CA . ALA B 1 74 ? 2.162 -3.775 -0.321 1 98.25 74 ALA B CA 1
ATOM 3111 C C . ALA B 1 74 ? 1.084 -3.615 0.746 1 98.25 74 ALA B C 1
ATOM 3113 O O . ALA B 1 74 ? 0.844 -2.508 1.233 1 98.25 74 ALA B O 1
ATOM 3114 N N . VAL B 1 75 ? 0.401 -4.711 1.086 1 98.31 75 VAL B N 1
ATOM 3115 C CA . VAL B 1 75 ? -0.595 -4.703 2.152 1 98.31 75 VAL B CA 1
ATOM 3116 C C . VAL B 1 75 ? 0.056 -4.262 3.463 1 98.31 75 VAL B C 1
ATOM 3118 O O . VAL B 1 75 ? -0.486 -3.42 4.18 1 98.31 75 VAL B O 1
ATOM 3121 N N . ARG B 1 76 ? 1.201 -4.777 3.738 1 97.56 76 ARG B N 1
ATOM 3122 C CA . ARG B 1 76 ? 1.929 -4.434 4.957 1 97.56 76 ARG B CA 1
ATOM 3123 C C . ARG B 1 76 ? 2.312 -2.957 4.965 1 97.56 76 ARG B C 1
ATOM 3125 O O . ARG B 1 76 ? 2.16 -2.279 5.984 1 97.56 76 ARG B O 1
ATOM 3132 N N . ASP B 1 77 ? 2.824 -2.51 3.867 1 97.69 77 ASP B N 1
ATOM 3133 C CA . ASP B 1 77 ? 3.213 -1.107 3.75 1 97.69 77 ASP B CA 1
ATOM 3134 C C . ASP B 1 77 ? 2.01 -0.187 3.936 1 97.69 77 ASP B C 1
ATOM 3136 O O . ASP B 1 77 ? 2.117 0.864 4.57 1 97.69 77 ASP B O 1
ATOM 3140 N N . MET B 1 78 ? 0.913 -0.569 3.359 1 97.44 78 MET B N 1
ATOM 3141 C CA . MET B 1 78 ? -0.317 0.205 3.494 1 97.44 78 MET B CA 1
ATOM 3142 C C . MET B 1 78 ? -0.773 0.252 4.949 1 97.44 78 MET B C 1
ATOM 3144 O O . MET B 1 78 ? -1.185 1.304 5.441 1 97.44 78 MET B O 1
ATOM 3148 N N . ARG B 1 79 ? -0.724 -0.885 5.605 1 97.44 79 ARG B N 1
ATOM 3149 C CA . ARG B 1 79 ? -1.076 -0.967 7.02 1 97.44 79 ARG B CA 1
ATOM 3150 C C . ARG B 1 79 ? -0.236 -0.003 7.852 1 97.44 79 ARG B C 1
ATOM 3152 O O . ARG B 1 79 ? -0.774 0.775 8.641 1 97.44 79 ARG B O 1
ATOM 3159 N N . GLU B 1 80 ? 1.067 -0.048 7.645 1 97.62 80 GLU B N 1
ATOM 3160 C CA . GLU B 1 80 ? 1.985 0.791 8.406 1 97.62 80 GLU B CA 1
ATOM 3161 C C . GLU B 1 80 ? 1.742 2.271 8.133 1 97.62 80 GLU B C 1
ATOM 3163 O O . GLU B 1 80 ? 1.693 3.082 9.055 1 97.62 80 GLU B O 1
ATOM 3168 N N . ALA B 1 81 ? 1.617 2.604 6.859 1 98.25 81 ALA B N 1
ATOM 3169 C CA . ALA B 1 81 ? 1.403 3.996 6.477 1 98.25 81 ALA B CA 1
ATOM 3170 C C . ALA B 1 81 ? 0.09 4.527 7.043 1 98.25 81 ALA B C 1
ATOM 3172 O O . ALA B 1 81 ? 0.031 5.656 7.539 1 98.25 81 ALA B O 1
ATOM 3173 N N . SER B 1 82 ? -0.977 3.732 6.906 1 97.25 82 SER B N 1
ATOM 3174 C CA . SER B 1 82 ? -2.281 4.125 7.43 1 97.25 82 SER B CA 1
ATOM 3175 C C . SER B 1 82 ? -2.234 4.316 8.945 1 97.25 82 SER B C 1
ATOM 3177 O O . SER B 1 82 ? -2.73 5.32 9.461 1 97.25 82 SER B O 1
ATOM 3179 N N . ARG B 1 83 ? -1.638 3.406 9.625 1 97 83 ARG B N 1
ATOM 3180 C CA . ARG B 1 83 ? -1.513 3.482 11.078 1 97 83 ARG B CA 1
ATOM 3181 C C . ARG B 1 83 ? -0.747 4.734 11.5 1 97 83 ARG B C 1
ATOM 3183 O O . ARG B 1 83 ? -1.156 5.438 12.422 1 97 83 ARG B O 1
ATOM 3190 N N . ARG B 1 84 ? 0.368 5 10.875 1 97.88 84 ARG B N 1
ATOM 3191 C CA . ARG B 1 84 ? 1.199 6.152 11.211 1 97.88 84 ARG B CA 1
ATOM 3192 C C . ARG B 1 84 ? 0.432 7.457 11.008 1 97.88 84 ARG B C 1
ATOM 3194 O O . ARG B 1 84 ? 0.522 8.367 11.828 1 97.88 84 ARG B O 1
ATOM 3201 N N . LEU B 1 85 ? -0.268 7.539 9.906 1 98.31 85 LEU B N 1
ATOM 3202 C CA . LEU B 1 85 ? -1.035 8.742 9.609 1 98.31 85 LEU B CA 1
ATOM 3203 C C . LEU B 1 85 ? -2.096 8.992 10.68 1 98.31 85 LEU B C 1
ATOM 3205 O O . LEU B 1 85 ? -2.215 10.102 11.203 1 98.31 85 LEU B O 1
ATOM 3209 N N . LEU B 1 86 ? -2.828 7.961 11.039 1 97.31 86 LEU B N 1
ATOM 3210 C CA . LEU B 1 86 ? -3.871 8.102 12.047 1 97.31 86 LEU B CA 1
ATOM 3211 C C . LEU B 1 86 ? -3.266 8.406 13.414 1 97.31 86 LEU B C 1
ATOM 3213 O O . LEU B 1 86 ? -3.832 9.172 14.195 1 97.31 86 LEU B O 1
ATOM 3217 N N . GLN B 1 87 ? -2.123 7.785 13.688 1 97.38 87 GLN B N 1
ATOM 3218 C CA . GLN B 1 87 ? -1.431 8.07 14.938 1 97.38 87 GLN B CA 1
ATOM 3219 C C . GLN B 1 87 ? -0.986 9.531 15 1 97.38 87 GLN B C 1
ATOM 3221 O O . GLN B 1 87 ? -1.08 10.172 16.047 1 97.38 87 GLN B O 1
ATOM 3226 N N . SER B 1 88 ? -0.449 10.016 13.875 1 98.12 88 SER B N 1
ATOM 3227 C CA . SER B 1 88 ? -0.051 11.414 13.812 1 98.12 88 SER B CA 1
ATOM 3228 C C . SER B 1 88 ? -1.238 12.344 14.078 1 98.12 88 SER B C 1
ATOM 3230 O O . SER B 1 88 ? -1.105 13.352 14.766 1 98.12 88 SER B O 1
ATOM 3232 N N . LEU B 1 89 ? -2.4 12.039 13.492 1 97.75 89 LEU B N 1
ATOM 3233 C CA . LEU B 1 89 ? -3.607 12.812 13.758 1 97.75 89 LEU B CA 1
ATOM 3234 C C . LEU B 1 89 ? -3.98 12.742 15.234 1 97.75 89 LEU B C 1
ATOM 3236 O O . LEU B 1 89 ? -4.312 13.766 15.844 1 97.75 89 LEU B O 1
ATOM 3240 N N . PHE B 1 90 ? -3.895 11.555 15.789 1 97.19 90 PHE B N 1
ATOM 3241 C CA . PHE B 1 90 ? -4.219 11.359 17.203 1 97.19 90 PHE B CA 1
ATOM 3242 C C . PHE B 1 90 ? -3.303 12.188 18.094 1 97.19 90 PHE B C 1
ATOM 3244 O O . PHE B 1 90 ? -3.764 12.836 19.031 1 97.19 90 PHE B O 1
ATOM 3251 N N . ASP B 1 91 ? -2.031 12.188 17.734 1 96.81 91 ASP B N 1
ATOM 3252 C CA . ASP B 1 91 ? -1.047 12.93 18.516 1 96.81 91 ASP B CA 1
ATOM 3253 C C . ASP B 1 91 ? -1.292 14.438 18.406 1 96.81 91 ASP B C 1
ATOM 3255 O O . ASP B 1 91 ? -1.013 15.18 19.359 1 96.81 91 ASP B O 1
ATOM 3259 N N . ALA B 1 92 ? -1.787 14.859 17.281 1 96.81 92 ALA B N 1
ATOM 3260 C CA . ALA B 1 92 ? -2.018 16.281 17.047 1 96.81 92 ALA B CA 1
ATOM 3261 C C . ALA B 1 92 ? -3.389 16.703 17.562 1 96.81 92 ALA B C 1
ATOM 3263 O O . ALA B 1 92 ? -3.703 17.906 17.594 1 96.81 92 ALA B O 1
ATOM 3264 N N . TYR B 1 93 ? -4.191 15.734 17.938 1 95.62 93 TYR B N 1
ATOM 3265 C CA . TYR B 1 93 ? -5.566 15.992 18.344 1 95.62 93 TYR B CA 1
ATOM 3266 C C . TYR B 1 93 ? -5.598 16.734 19.672 1 95.62 93 TYR B C 1
ATOM 3268 O O . TYR B 1 93 ? -4.953 16.328 20.641 1 95.62 93 TYR B O 1
ATOM 3276 N N . ASP B 1 94 ? -6.293 17.844 19.766 1 93.81 94 ASP B N 1
ATOM 3277 C CA . ASP B 1 94 ? -6.391 18.625 20.984 1 93.81 94 ASP B CA 1
ATOM 3278 C C . ASP B 1 94 ? -7.305 17.953 22 1 93.81 94 ASP B C 1
ATOM 3280 O O . ASP B 1 94 ? -8.375 17.453 21.656 1 93.81 94 ASP B O 1
ATOM 3284 N N . PRO B 1 95 ? -6.883 17.875 23.266 1 90.25 95 PRO B N 1
ATOM 3285 C CA . PRO B 1 95 ? -7.711 17.25 24.312 1 90.25 95 PRO B CA 1
ATOM 3286 C C . PRO B 1 95 ? -9.094 17.891 24.422 1 90.25 95 PRO B C 1
ATOM 3288 O O . PRO B 1 95 ? -10.039 17.25 24.891 1 90.25 95 PRO B O 1
ATOM 3291 N N . GLY B 1 96 ? -9.281 19.078 24 1 91.88 96 GLY B N 1
ATOM 3292 C CA . GLY B 1 96 ? -10.57 19.75 24.047 1 91.88 96 GLY B CA 1
ATOM 3293 C C . GLY B 1 96 ? -11.469 19.422 22.875 1 91.88 96 GLY B C 1
ATOM 3294 O O . GLY B 1 96 ? -12.641 19.781 22.844 1 91.88 96 GLY B O 1
ATOM 3295 N N . TRP B 1 97 ? -10.938 18.75 21.906 1 94.25 97 TRP B N 1
ATOM 3296 C CA . TRP B 1 97 ? -11.727 18.375 20.734 1 94.25 97 TRP B CA 1
ATOM 3297 C C . TRP B 1 97 ? -12.562 17.141 21.016 1 94.25 97 TRP B C 1
ATOM 3299 O O . TRP B 1 97 ? -12.094 16.203 21.656 1 94.25 97 TRP B O 1
ATOM 3309 N N . VAL B 1 98 ? -13.742 17.094 20.516 1 95 98 VAL B N 1
ATOM 3310 C CA . VAL B 1 98 ? -14.656 15.969 20.719 1 95 98 VAL B CA 1
ATOM 3311 C C . VAL B 1 98 ? -14.156 14.75 19.938 1 95 98 VAL B C 1
ATOM 3313 O O . VAL B 1 98 ? -13.641 14.891 18.828 1 95 98 VAL B O 1
ATOM 3316 N N . GLY B 1 99 ? -14.328 13.523 20.562 1 94.06 99 GLY B N 1
ATOM 3317 C CA . GLY B 1 99 ? -14.086 12.281 19.844 1 94.06 99 GLY B CA 1
ATOM 3318 C C . GLY B 1 99 ? -12.664 11.773 20 1 94.06 99 GLY B C 1
ATOM 3319 O O . GLY B 1 99 ? -12.227 10.906 19.234 1 94.06 99 GLY B O 1
ATOM 3320 N N . GLU B 1 100 ? -11.891 12.344 20.844 1 93.38 100 GLU B N 1
ATOM 3321 C CA . GLU B 1 100 ? -10.5 11.922 21.031 1 93.38 100 GLU B CA 1
ATOM 3322 C C . GLU B 1 100 ? -10.414 10.438 21.344 1 93.38 100 GLU B C 1
ATOM 3324 O O . GLU B 1 100 ? -9.609 9.719 20.766 1 93.38 100 GLU B O 1
ATOM 3329 N N . GLU B 1 101 ? -11.227 9.961 22.266 1 93.06 101 GLU B N 1
ATOM 3330 C CA . GLU B 1 101 ? -11.227 8.555 22.641 1 93.06 101 GLU B CA 1
ATOM 3331 C C . GLU B 1 101 ? -11.625 7.668 21.469 1 93.06 101 GLU B C 1
ATOM 3333 O O . GLU B 1 101 ? -11.023 6.617 21.25 1 93.06 101 GLU B O 1
ATOM 3338 N N . ASP B 1 102 ? -12.641 8.148 20.766 1 95 102 ASP B N 1
ATOM 3339 C CA . ASP B 1 102 ? -13.086 7.418 19.578 1 95 102 ASP B CA 1
ATOM 3340 C C . ASP B 1 102 ? -11.977 7.336 18.531 1 95 102 ASP B C 1
ATOM 3342 O O . ASP B 1 102 ? -11.805 6.297 17.891 1 95 102 ASP B O 1
ATOM 3346 N N . LEU B 1 103 ? -11.242 8.445 18.344 1 94.94 103 LEU B N 1
ATOM 3347 C CA . LEU B 1 103 ? -10.141 8.453 17.391 1 94.94 103 LEU B CA 1
ATOM 3348 C C . LEU B 1 103 ? -9.062 7.445 17.797 1 94.94 103 LEU B C 1
ATOM 3350 O O . LEU B 1 103 ? -8.516 6.746 16.938 1 94.94 103 LEU B O 1
ATOM 3354 N N . GLY B 1 104 ? -8.75 7.371 19.094 1 94.69 104 GLY B N 1
ATOM 3355 C CA . GLY B 1 104 ? -7.82 6.359 19.578 1 94.69 104 GLY B CA 1
ATOM 3356 C C . GLY B 1 104 ? -8.258 4.945 19.25 1 94.69 104 GLY B C 1
ATOM 3357 O O . GLY B 1 104 ? -7.441 4.125 18.812 1 94.69 104 GLY B O 1
ATOM 3358 N N . ALA B 1 105 ? -9.508 4.629 19.406 1 95.12 105 ALA B N 1
ATOM 3359 C CA . ALA B 1 105 ? -10.07 3.32 19.078 1 95.12 105 ALA B CA 1
ATOM 3360 C C . ALA B 1 105 ? -9.984 3.037 17.594 1 95.12 105 ALA B C 1
ATOM 3362 O O . ALA B 1 105 ? -9.766 1.895 17.172 1 95.12 105 ALA B O 1
ATOM 3363 N N . ILE B 1 106 ? -10.141 4.105 16.844 1 94.81 106 ILE B N 1
ATOM 3364 C CA . ILE B 1 106 ? -10.078 3.986 15.391 1 94.81 106 ILE B CA 1
ATOM 3365 C C . ILE B 1 106 ? -8.664 3.619 14.969 1 94.81 106 ILE B C 1
ATOM 3367 O O . ILE B 1 106 ? -8.469 2.77 14.094 1 94.81 106 ILE B O 1
ATOM 3371 N N . VAL B 1 107 ? -7.625 4.234 15.586 1 94.69 107 VAL B N 1
ATOM 3372 C CA . VAL B 1 107 ? -6.23 3.93 15.273 1 94.69 107 VAL B CA 1
ATOM 3373 C C . VAL B 1 107 ? -5.957 2.447 15.523 1 94.69 107 VAL B C 1
ATOM 3375 O O . VAL B 1 107 ? -5.426 1.753 14.656 1 94.69 107 VAL B O 1
ATOM 3378 N N . GLU B 1 108 ? -6.391 1.926 16.625 1 95.19 108 GLU B N 1
ATOM 3379 C CA . GLU B 1 108 ? -6.16 0.533 16.984 1 95.19 108 GLU B CA 1
ATOM 3380 C C . GLU B 1 108 ? -6.992 -0.412 16.125 1 95.19 108 GLU B C 1
ATOM 3382 O O . GLU B 1 108 ? -6.512 -1.467 15.711 1 95.19 108 GLU B O 1
ATOM 3387 N N . GLY B 1 109 ? -8.203 -0.061 15.859 1 95.38 109 GLY B N 1
ATOM 3388 C CA . GLY B 1 109 ? -9.109 -0.892 15.086 1 95.38 109 GLY B CA 1
ATOM 3389 C C . GLY B 1 109 ? -8.664 -1.084 13.648 1 95.38 109 GLY B C 1
ATOM 3390 O O . GLY B 1 109 ? -8.727 -2.195 13.117 1 95.38 109 GLY B O 1
ATOM 3391 N N . GLU B 1 110 ? -8.266 0.006 13.07 1 95.19 110 GLU B N 1
ATOM 3392 C CA . GLU B 1 110 ? -7.816 -0.09 11.688 1 95.19 110 GLU B CA 1
ATOM 3393 C C . GLU B 1 110 ? -6.598 -0.997 11.562 1 95.19 110 GLU B C 1
ATOM 3395 O O . GLU B 1 110 ? -6.512 -1.812 10.641 1 95.19 110 GLU B O 1
ATOM 3400 N N . ASP B 1 111 ? -5.664 -0.825 12.477 1 95.88 111 ASP B N 1
ATOM 3401 C CA . ASP B 1 111 ? -4.461 -1.653 12.484 1 95.88 111 ASP B CA 1
ATOM 3402 C C . ASP B 1 111 ? -4.816 -3.133 12.609 1 95.88 111 ASP B C 1
ATOM 3404 O O . ASP B 1 111 ? -4.23 -3.979 11.93 1 95.88 111 ASP B O 1
ATOM 3408 N N . LEU B 1 112 ? -5.766 -3.457 13.406 1 96.44 112 LEU B N 1
ATOM 3409 C CA . LEU B 1 112 ? -6.191 -4.836 13.633 1 96.44 112 LEU B CA 1
ATOM 3410 C C . LEU B 1 112 ? -6.805 -5.426 12.367 1 96.44 112 LEU B C 1
ATOM 3412 O O . LEU B 1 112 ? -6.555 -6.586 12.031 1 96.44 112 LEU B O 1
ATOM 3416 N N . LEU B 1 113 ? -7.598 -4.645 11.672 1 97.19 113 LEU B N 1
ATOM 3417 C CA . LEU B 1 113 ? -8.234 -5.113 10.445 1 97.19 113 LEU B CA 1
ATOM 3418 C C . LEU B 1 113 ? -7.195 -5.43 9.375 1 97.19 113 LEU B C 1
ATOM 3420 O O . LEU B 1 113 ? -7.242 -6.488 8.75 1 97.19 113 LEU B O 1
ATOM 3424 N N . TRP B 1 114 ? -6.227 -4.547 9.219 1 97.56 114 TRP B N 1
ATOM 3425 C CA . TRP B 1 114 ? -5.16 -4.762 8.25 1 97.56 114 TRP B CA 1
ATOM 3426 C C . TRP B 1 114 ? -4.32 -5.977 8.625 1 97.56 114 TRP B C 1
ATOM 3428 O O . TRP B 1 114 ? -3.951 -6.777 7.758 1 97.56 114 TRP B O 1
ATOM 3438 N N . ASN B 1 115 ? -4.008 -6.074 9.883 1 97.19 115 ASN B N 1
ATOM 3439 C CA . ASN B 1 115 ? -3.213 -7.203 10.359 1 97.19 115 ASN B CA 1
ATOM 3440 C C . ASN B 1 115 ? -3.922 -8.531 10.109 1 97.19 115 ASN B C 1
ATOM 3442 O O . ASN B 1 115 ? -3.301 -9.5 9.664 1 97.19 115 ASN B O 1
ATOM 3446 N N . ASP B 1 116 ? -5.141 -8.609 10.406 1 97.75 116 ASP B N 1
ATOM 3447 C CA . ASP B 1 116 ? -5.93 -9.82 10.18 1 97.75 116 ASP B CA 1
ATOM 3448 C C . ASP B 1 116 ? -5.941 -10.195 8.695 1 97.75 116 ASP B C 1
ATOM 3450 O O . ASP B 1 116 ? -5.793 -11.359 8.344 1 97.75 116 ASP B O 1
ATOM 3454 N N . TYR B 1 117 ? -6.188 -9.25 7.898 1 98.31 117 TYR B N 1
ATOM 3455 C CA . TYR B 1 117 ? -6.188 -9.453 6.453 1 98.31 117 TYR B CA 1
ATOM 3456 C C . TYR B 1 117 ? -4.852 -10.016 5.98 1 98.31 117 TYR B C 1
ATOM 3458 O O . TYR B 1 117 ? -4.812 -11 5.25 1 98.31 117 TYR B O 1
ATOM 3466 N N . GLU B 1 118 ? -3.773 -9.414 6.422 1 97.5 118 GLU B N 1
ATOM 3467 C CA . GLU B 1 118 ? -2.43 -9.852 6.055 1 97.5 118 GLU B CA 1
ATOM 3468 C C . GLU B 1 118 ? -2.18 -11.289 6.477 1 97.5 118 GLU B C 1
ATOM 3470 O O . GLU B 1 118 ? -1.74 -12.117 5.668 1 97.5 118 GLU B O 1
ATOM 3475 N N . VAL B 1 119 ? -2.475 -11.617 7.703 1 97.69 119 VAL B N 1
ATOM 3476 C CA . VAL B 1 119 ? -2.207 -12.93 8.273 1 97.69 119 VAL B CA 1
ATOM 3477 C C . VAL B 1 119 ? -3.021 -13.992 7.539 1 97.69 119 VAL B C 1
ATOM 3479 O O . VAL B 1 119 ? -2.498 -15.055 7.195 1 97.69 119 VAL B O 1
ATOM 3482 N N . LYS B 1 120 ? -4.234 -13.711 7.238 1 98.12 120 LYS B N 1
ATOM 3483 C CA . LYS B 1 120 ? -5.102 -14.688 6.578 1 98.12 120 LYS B CA 1
ATOM 3484 C C . LYS B 1 120 ? -4.691 -14.883 5.121 1 98.12 120 LYS B C 1
ATOM 3486 O O . LYS B 1 120 ? -4.785 -15.992 4.59 1 98.12 120 LYS B O 1
ATOM 3491 N N . LEU B 1 121 ? -4.281 -13.82 4.48 1 97.88 121 LEU B N 1
ATOM 3492 C CA . LEU B 1 121 ? -3.781 -13.953 3.115 1 97.88 121 LEU B CA 1
ATOM 3493 C C . LEU B 1 121 ? -2.572 -14.883 3.068 1 97.88 121 LEU B C 1
ATOM 3495 O O . LEU B 1 121 ? -2.465 -15.727 2.174 1 97.88 121 LEU B O 1
ATOM 3499 N N . LEU B 1 122 ? -1.669 -14.711 4.035 1 97 122 LEU B N 1
ATOM 3500 C CA . LEU B 1 122 ? -0.481 -15.555 4.117 1 97 122 LEU B CA 1
ATOM 3501 C C . LEU B 1 122 ? -0.863 -17.016 4.34 1 97 122 LEU B C 1
ATOM 3503 O O . LEU B 1 122 ? -0.371 -17.906 3.643 1 97 122 LEU B O 1
ATOM 3507 N N . ASP B 1 123 ? -1.783 -17.219 5.141 1 95.94 123 ASP B N 1
ATOM 3508 C CA . ASP B 1 123 ? -2.15 -18.578 5.562 1 95.94 123 ASP B CA 1
ATOM 3509 C C . ASP B 1 123 ? -2.998 -19.266 4.5 1 95.94 123 ASP B C 1
ATOM 3511 O O . ASP B 1 123 ? -2.816 -20.453 4.234 1 95.94 123 ASP B O 1
ATOM 3515 N N . GLN B 1 124 ? -3.908 -18.516 3.896 1 94.31 124 GLN B N 1
ATOM 3516 C CA . GLN B 1 124 ? -4.926 -19.156 3.07 1 94.31 124 GLN B CA 1
ATOM 3517 C C . GLN B 1 124 ? -4.555 -19.094 1.592 1 94.31 124 GLN B C 1
ATOM 3519 O O . GLN B 1 124 ? -5.02 -19.922 0.796 1 94.31 124 GLN B O 1
ATOM 3524 N N . ALA B 1 125 ? -3.754 -18.141 1.216 1 95.5 125 ALA B N 1
ATOM 3525 C CA . ALA B 1 125 ? -3.475 -18 -0.21 1 95.5 125 ALA B CA 1
ATOM 3526 C C . ALA B 1 125 ? -1.998 -18.25 -0.506 1 95.5 125 ALA B C 1
ATOM 3528 O O . ALA B 1 125 ? -1.656 -19.156 -1.276 1 95.5 125 ALA B O 1
ATOM 3529 N N . VAL B 1 126 ? -1.117 -17.625 0.195 1 96 126 VAL B N 1
ATOM 3530 C CA . VAL B 1 126 ? 0.31 -17.672 -0.107 1 96 126 VAL B CA 1
ATOM 3531 C C . VAL B 1 126 ? 0.847 -19.078 0.158 1 96 126 VAL B C 1
ATOM 3533 O O . VAL B 1 126 ? 1.61 -19.625 -0.645 1 96 126 VAL B O 1
ATOM 3536 N N . ARG B 1 127 ? 0.466 -19.719 1.231 1 94.62 127 ARG B N 1
ATOM 3537 C CA . ARG B 1 127 ? 0.943 -21.047 1.584 1 94.62 127 ARG B CA 1
ATOM 3538 C C . ARG B 1 127 ? 0.542 -22.078 0.524 1 94.62 127 ARG B C 1
ATOM 3540 O O . ARG B 1 127 ? 1.333 -22.953 0.17 1 94.62 127 ARG B O 1
ATOM 3547 N N . THR B 1 128 ? -0.661 -21.984 0.067 1 94.81 128 THR B N 1
ATOM 3548 C CA . THR B 1 128 ? -1.141 -22.875 -0.978 1 94.81 128 THR B CA 1
ATOM 3549 C C . THR B 1 128 ? -0.333 -22.703 -2.26 1 94.81 128 THR B C 1
ATOM 3551 O O . THR B 1 128 ? 0.107 -23.672 -2.865 1 94.81 128 THR B O 1
ATOM 3554 N N . MET B 1 129 ? -0.135 -21.438 -2.633 1 96.12 129 MET B N 1
ATOM 3555 C CA . MET B 1 129 ? 0.651 -21.156 -3.832 1 96.12 129 MET B CA 1
ATOM 3556 C C . MET B 1 129 ? 2.09 -21.625 -3.662 1 96.12 129 MET B C 1
ATOM 3558 O O . MET B 1 129 ? 2.689 -22.156 -4.605 1 96.12 129 MET B O 1
ATOM 3562 N N . GLU B 1 130 ? 2.619 -21.469 -2.498 1 95.62 130 GLU B N 1
ATOM 3563 C CA . GLU B 1 130 ? 3.973 -21.922 -2.193 1 95.62 130 GLU B CA 1
ATOM 3564 C C . GLU B 1 130 ? 4.098 -23.438 -2.348 1 95.62 130 GLU B C 1
ATOM 3566 O O . GLU B 1 130 ? 5.066 -23.922 -2.93 1 95.62 130 GLU B O 1
ATOM 3571 N N . SER B 1 131 ? 3.148 -24.156 -1.797 1 94.94 131 SER B N 1
ATOM 3572 C CA . SER B 1 131 ? 3.123 -25.609 -1.923 1 94.94 131 SER B CA 1
ATOM 3573 C C . SER B 1 131 ? 3.088 -26.031 -3.387 1 94.94 131 SER B C 1
ATOM 3575 O O . SER B 1 131 ? 3.734 -27.016 -3.77 1 94.94 131 SER B O 1
ATOM 3577 N N . TYR B 1 132 ? 2.352 -25.328 -4.164 1 96 132 TYR B N 1
ATOM 3578 C CA . TYR B 1 132 ? 2.221 -25.609 -5.59 1 96 132 TYR B CA 1
ATOM 3579 C C . TYR B 1 132 ? 3.535 -25.359 -6.316 1 96 132 TYR B C 1
ATOM 3581 O O . TYR B 1 132 ? 4.035 -26.25 -7.027 1 96 132 TYR B O 1
ATOM 3589 N N . VAL B 1 133 ? 4.18 -24.188 -6.117 1 96.88 133 VAL B N 1
ATOM 3590 C CA . VAL B 1 133 ? 5.375 -23.797 -6.859 1 96.88 133 VAL B CA 1
ATOM 3591 C C . VAL B 1 133 ? 6.566 -24.625 -6.387 1 96.88 133 VAL B C 1
ATOM 3593 O O . VAL B 1 133 ? 7.504 -24.859 -7.152 1 96.88 133 VAL B O 1
ATOM 3596 N N . SER B 1 134 ? 6.539 -25.188 -5.176 1 96.38 134 SER B N 1
ATOM 3597 C CA . SER B 1 134 ? 7.637 -25.953 -4.609 1 96.38 134 SER B CA 1
ATOM 3598 C C . SER B 1 134 ? 7.762 -27.312 -5.289 1 96.38 134 SER B C 1
ATOM 3600 O O . SER B 1 134 ? 8.773 -28.016 -5.125 1 96.38 134 SER B O 1
ATOM 3602 N N . GLN B 1 135 ? 6.777 -27.703 -6.078 1 95.94 135 GLN B N 1
ATOM 3603 C CA . GLN B 1 135 ? 6.789 -28.984 -6.77 1 95.94 135 GLN B CA 1
ATOM 3604 C C . GLN B 1 135 ? 7.598 -28.906 -8.062 1 95.94 135 GLN B C 1
ATOM 3606 O O . GLN B 1 135 ? 8.031 -29.938 -8.594 1 95.94 135 GLN B O 1
ATOM 3611 N N . PHE B 1 136 ? 7.773 -27.703 -8.609 1 97.38 136 PHE B N 1
ATOM 3612 C CA . PHE B 1 136 ? 8.336 -27.547 -9.945 1 97.38 136 PHE B CA 1
ATOM 3613 C C . PHE B 1 136 ? 9.773 -28.047 -9.992 1 97.38 136 PHE B C 1
ATOM 3615 O O . PHE B 1 136 ? 10.164 -28.75 -10.938 1 97.38 136 PHE B O 1
ATOM 3622 N N . PRO B 1 137 ? 10.602 -27.797 -8.945 1 97.06 137 PRO B N 1
ATOM 3623 C CA . PRO B 1 137 ? 11.984 -28.281 -9 1 97.06 137 PRO B CA 1
ATOM 3624 C C . PRO B 1 137 ? 12.078 -29.797 -9.086 1 97.06 137 PRO B C 1
ATOM 3626 O O . PRO B 1 137 ? 12.906 -30.328 -9.836 1 97.06 137 PRO B O 1
ATOM 3629 N N . ASP B 1 138 ? 11.234 -30.562 -8.398 1 96.25 138 ASP B N 1
ATOM 3630 C CA . ASP B 1 138 ? 11.25 -32.031 -8.438 1 96.25 138 ASP B CA 1
ATOM 3631 C C . ASP B 1 138 ? 10.883 -32.531 -9.828 1 96.25 138 ASP B C 1
ATOM 3633 O O . ASP B 1 138 ? 11.508 -33.469 -10.336 1 96.25 138 ASP B O 1
ATOM 3637 N N . VAL B 1 139 ? 9.875 -31.953 -10.352 1 96.94 139 VAL B N 1
ATOM 3638 C CA . VAL B 1 139 ? 9.445 -32.344 -11.688 1 96.94 139 VAL B CA 1
ATOM 3639 C C . VAL B 1 139 ? 10.539 -32.031 -12.703 1 96.94 139 VAL B C 1
ATOM 3641 O O . VAL B 1 139 ? 10.828 -32.844 -13.586 1 96.94 139 VAL B O 1
ATOM 3644 N N . ARG B 1 140 ? 11.102 -30.875 -12.586 1 97.12 140 ARG B N 1
ATOM 3645 C CA . ARG B 1 140 ? 12.188 -30.469 -13.469 1 97.12 140 ARG B CA 1
ATOM 3646 C C . ARG B 1 140 ? 13.352 -31.469 -13.391 1 97.12 140 ARG B C 1
ATOM 3648 O O . ARG B 1 140 ? 13.961 -31.797 -14.406 1 97.12 140 ARG B O 1
ATOM 3655 N N . GLU B 1 141 ? 13.641 -31.938 -12.164 1 97.5 141 GLU B N 1
ATOM 3656 C CA . GLU B 1 141 ? 14.719 -32.906 -11.977 1 97.5 141 GLU B CA 1
ATOM 3657 C C . GLU B 1 141 ? 14.398 -34.219 -12.68 1 97.5 141 GLU B C 1
ATOM 3659 O O . GLU B 1 141 ? 15.273 -34.844 -13.273 1 97.5 141 GLU B O 1
ATOM 3664 N N . LYS B 1 142 ? 13.18 -34.656 -12.594 1 97.62 142 LYS B N 1
ATOM 3665 C CA . LYS B 1 142 ? 12.758 -35.875 -13.281 1 97.62 142 LYS B CA 1
ATOM 3666 C C . LYS B 1 142 ? 12.891 -35.719 -14.789 1 97.62 142 LYS B C 1
ATOM 3668 O O . LYS B 1 142 ? 13.336 -36.656 -15.469 1 97.62 142 LYS B O 1
ATOM 3673 N N . ILE B 1 143 ? 12.531 -34.531 -15.32 1 97.75 143 ILE B N 1
ATOM 3674 C CA . ILE B 1 143 ? 12.633 -34.25 -16.75 1 97.75 143 ILE B CA 1
ATOM 3675 C C . ILE B 1 143 ? 14.102 -34.281 -17.172 1 97.75 143 ILE B C 1
ATOM 3677 O O . ILE B 1 143 ? 14.445 -34.844 -18.219 1 97.75 143 ILE B O 1
ATOM 3681 N N . SER B 1 144 ? 14.984 -33.719 -16.344 1 97.69 144 SER B N 1
ATOM 3682 C CA . SER B 1 144 ? 16.422 -33.719 -16.625 1 97.69 144 SER B CA 1
ATOM 3683 C C . SER B 1 144 ? 16.969 -35.125 -16.625 1 97.69 144 SER B C 1
ATOM 3685 O O . SER B 1 144 ? 17.812 -35.469 -17.469 1 97.69 144 SER B O 1
ATOM 3687 N N . LYS B 1 145 ? 16.547 -35.938 -15.656 1 98.19 145 LYS B N 1
ATOM 3688 C CA . LYS B 1 145 ? 16.953 -37.312 -15.594 1 98.19 145 LYS B CA 1
ATOM 3689 C C . LYS B 1 145 ? 16.562 -38.062 -16.859 1 98.19 145 LYS B C 1
ATOM 3691 O O . LYS B 1 145 ? 17.344 -38.875 -17.391 1 98.19 145 LYS B O 1
ATOM 3696 N N . ARG B 1 146 ? 15.336 -37.812 -17.281 1 97.12 146 ARG B N 1
ATOM 3697 C CA . ARG B 1 146 ? 14.898 -38.406 -18.547 1 97.12 146 ARG B CA 1
ATOM 3698 C C . ARG B 1 146 ? 15.867 -38.094 -19.672 1 97.12 146 ARG B C 1
ATOM 3700 O O . ARG B 1 146 ? 16.234 -38.969 -20.453 1 97.12 146 ARG B O 1
ATOM 3707 N N . GLY B 1 147 ? 16.219 -36.781 -19.797 1 95.81 147 GLY B N 1
ATOM 3708 C CA . GLY B 1 147 ? 17.156 -36.375 -20.828 1 95.81 147 GLY B CA 1
ATOM 3709 C C . GLY B 1 147 ? 18.5 -37.094 -20.75 1 95.81 147 GLY B C 1
ATOM 3710 O O . GLY B 1 147 ? 19.031 -37.531 -21.766 1 95.81 147 GLY B O 1
ATOM 3711 N N . ARG B 1 148 ? 19 -37.281 -19.594 1 97.56 148 ARG B N 1
ATOM 3712 C CA . ARG B 1 148 ? 20.266 -37.969 -19.391 1 97.56 148 ARG B CA 1
ATOM 3713 C C . ARG B 1 148 ? 20.156 -39.438 -19.781 1 97.56 148 ARG B C 1
ATOM 3715 O O . ARG B 1 148 ? 21.062 -40 -20.422 1 97.56 148 ARG B O 1
ATOM 3722 N N . LYS B 1 149 ? 19.078 -40 -19.344 1 97.69 149 LYS B N 1
ATOM 3723 C CA . LYS B 1 149 ? 18.906 -41.438 -19.641 1 97.69 149 LYS B CA 1
ATOM 3724 C C . LYS B 1 149 ? 18.672 -41.656 -21.141 1 97.69 149 LYS B C 1
ATOM 3726 O O . LYS B 1 149 ? 19.062 -42.719 -21.672 1 97.69 149 LYS B O 1
ATOM 3731 N N . LEU B 1 150 ? 18.047 -40.719 -21.75 1 95.44 150 LEU B N 1
ATOM 3732 C CA . LEU B 1 150 ? 17.922 -40.781 -23.203 1 95.44 150 LEU B CA 1
ATOM 3733 C C . LEU B 1 150 ? 19.297 -40.75 -23.875 1 95.44 150 LEU B C 1
ATOM 3735 O O . LEU B 1 150 ? 19.531 -41.531 -24.812 1 95.44 150 LEU B O 1
ATOM 3739 N N . VAL B 1 151 ? 20.156 -39.906 -23.453 1 96.19 151 VAL B N 1
ATOM 3740 C CA . VAL B 1 151 ? 21.516 -39.844 -23.969 1 96.19 151 VAL B CA 1
ATOM 3741 C C . VAL B 1 151 ? 22.234 -41.156 -23.75 1 96.19 151 VAL B C 1
ATOM 3743 O O . VAL B 1 151 ? 22.938 -41.656 -24.641 1 96.19 151 VAL B O 1
ATOM 3746 N N . ASP B 1 152 ? 22.047 -41.781 -22.547 1 96.94 152 ASP B N 1
ATOM 3747 C CA . ASP B 1 152 ? 22.625 -43.062 -22.25 1 96.94 152 ASP B CA 1
ATOM 3748 C C . ASP B 1 152 ? 22.125 -44.125 -23.234 1 96.94 152 ASP B C 1
ATOM 3750 O O . ASP B 1 152 ? 22.906 -44.938 -23.734 1 96.94 152 ASP B O 1
ATOM 3754 N N . TYR B 1 153 ? 20.859 -44.125 -23.438 1 96.75 153 TYR B N 1
ATOM 3755 C CA . TYR B 1 153 ? 20.234 -45.062 -24.359 1 96.75 153 TYR B CA 1
ATOM 3756 C C . TYR B 1 153 ? 20.781 -44.875 -25.766 1 96.75 153 TYR B C 1
ATOM 3758 O O . TYR B 1 153 ? 21.172 -45.844 -26.422 1 96.75 153 TYR B O 1
ATOM 3766 N N . ASP B 1 154 ? 20.906 -43.625 -26.234 1 95.25 154 ASP B N 1
ATOM 3767 C CA . ASP B 1 154 ? 21.422 -43.344 -27.562 1 95.25 154 ASP B CA 1
ATOM 3768 C C . ASP B 1 154 ? 22.875 -43.75 -27.719 1 95.25 154 ASP B C 1
ATOM 3770 O O . ASP B 1 154 ? 23.266 -44.344 -28.734 1 95.25 154 ASP B O 1
ATOM 3774 N N . SER B 1 155 ? 23.641 -43.469 -26.703 1 95.62 155 SER B N 1
ATOM 3775 C CA . SER B 1 155 ? 25.047 -43.844 -26.703 1 95.62 155 SER B CA 1
ATOM 3776 C C . SER B 1 155 ? 25.219 -45.344 -26.797 1 95.62 155 SER B C 1
ATOM 3778 O O . SER B 1 155 ? 26.047 -45.844 -27.562 1 95.62 155 SER B O 1
ATOM 3780 N N . SER B 1 156 ? 24.406 -46.094 -26 1 96.69 156 SER B N 1
ATOM 3781 C CA . SER B 1 156 ? 24.484 -47.562 -26.016 1 96.69 156 SER B CA 1
ATOM 3782 C C . SER B 1 156 ? 24.016 -48.125 -27.359 1 96.69 156 SER B C 1
ATOM 3784 O O . SER B 1 156 ? 24.547 -49.125 -27.844 1 96.69 156 SER B O 1
ATOM 3786 N N . ARG B 1 157 ? 23.016 -47.531 -27.875 1 95.56 157 ARG B N 1
ATOM 3787 C CA . ARG B 1 157 ? 22.516 -47.906 -29.188 1 95.56 157 ARG B CA 1
ATOM 3788 C C . ARG B 1 157 ? 23.578 -47.719 -30.266 1 95.56 157 ARG B C 1
ATOM 3790 O O . ARG B 1 157 ? 23.797 -48.625 -31.094 1 95.56 157 ARG B O 1
ATOM 3797 N N . HIS B 1 158 ? 24.266 -46.594 -30.297 1 95.56 158 HIS B N 1
ATOM 3798 C CA . HIS B 1 158 ? 25.344 -46.312 -31.25 1 95.56 158 HIS B CA 1
ATOM 3799 C C . HIS B 1 158 ? 26.516 -47.281 -31.062 1 95.56 158 HIS B C 1
ATOM 3801 O O . HIS B 1 158 ? 27.109 -47.719 -32.031 1 95.56 158 HIS B O 1
ATOM 3807 N N . HIS B 1 159 ? 26.875 -47.594 -29.797 1 95.75 159 HIS B N 1
ATOM 3808 C CA . HIS B 1 159 ? 27.938 -48.531 -29.484 1 95.75 159 HIS B CA 1
ATOM 3809 C C . HIS B 1 159 ? 27.625 -49.938 -30.047 1 95.75 159 HIS B C 1
ATOM 3811 O O . HIS B 1 159 ? 28.5 -50.562 -30.656 1 95.75 159 HIS B O 1
ATOM 3817 N N . LEU B 1 160 ? 26.406 -50.375 -29.875 1 96.44 160 LEU B N 1
ATOM 3818 C CA . LEU B 1 160 ? 25.969 -51.656 -30.406 1 96.44 160 LEU B CA 1
ATOM 3819 C C . LEU B 1 160 ? 26.047 -51.688 -31.922 1 96.44 160 LEU B C 1
ATOM 3821 O O . LEU B 1 160 ? 26.547 -52.625 -32.531 1 96.44 160 LEU B O 1
ATOM 3825 N N . GLU B 1 161 ? 25.531 -50.594 -32.531 1 95.25 161 GLU B N 1
ATOM 3826 C CA . GLU B 1 161 ? 25.562 -50.469 -33.969 1 95.25 161 GLU B CA 1
ATOM 3827 C C . GLU B 1 161 ? 27 -50.531 -34.5 1 95.25 161 GLU B C 1
ATOM 3829 O O . GLU B 1 161 ? 27.266 -51.125 -35.531 1 95.25 161 GLU B O 1
ATOM 3834 N N . ALA B 1 162 ? 27.891 -49.875 -33.812 1 94.81 162 ALA B N 1
ATOM 3835 C CA . ALA B 1 162 ? 29.297 -49.844 -34.219 1 94.81 162 ALA B CA 1
ATOM 3836 C C . ALA B 1 162 ? 29.922 -51.219 -34.156 1 94.81 162 ALA B C 1
ATOM 3838 O O . ALA B 1 162 ? 30.703 -51.594 -35.031 1 94.81 162 ALA B O 1
ATOM 3839 N N . LEU B 1 163 ? 29.578 -52.094 -33.188 1 94.81 163 LEU B N 1
ATOM 3840 C CA . LEU B 1 163 ? 30.094 -53.438 -33.031 1 94.81 163 LEU B CA 1
ATOM 3841 C C . LEU B 1 163 ? 29.516 -54.375 -34.094 1 94.81 163 LEU B C 1
ATOM 3843 O O . LEU B 1 163 ? 30.203 -55.281 -34.562 1 94.81 163 LEU B O 1
ATOM 3847 N N . GLN B 1 164 ? 28.266 -54.125 -34.469 1 94.38 164 GLN B N 1
ATOM 3848 C CA . GLN B 1 164 ? 27.578 -54.969 -35.438 1 94.38 164 GLN B CA 1
ATOM 3849 C C . GLN B 1 164 ? 28.094 -54.719 -36.844 1 94.38 164 GLN B C 1
ATOM 3851 O O . GLN B 1 164 ? 28.047 -55.594 -37.688 1 94.38 164 GLN B O 1
ATOM 3856 N N . THR B 1 165 ? 28.578 -53.469 -37.094 1 92.38 165 THR B N 1
ATOM 3857 C CA . THR B 1 165 ? 29.016 -53.094 -38.438 1 92.38 165 THR B CA 1
ATOM 3858 C C . THR B 1 165 ? 30.531 -53.219 -38.562 1 92.38 165 THR B C 1
ATOM 3860 O O . THR B 1 165 ? 31.094 -53 -39.625 1 92.38 165 THR B O 1
ATOM 3863 N N . ALA B 1 166 ? 31.156 -53.625 -37.438 1 89.19 166 ALA B N 1
ATOM 3864 C CA . ALA B 1 166 ? 32.625 -53.75 -37.469 1 89.19 166 ALA B CA 1
ATOM 3865 C C . ALA B 1 166 ? 33.031 -54.875 -38.406 1 89.19 166 ALA B C 1
ATOM 3867 O O . ALA B 1 166 ? 32.312 -55.875 -38.562 1 89.19 166 ALA B O 1
ATOM 3868 N N . LYS B 1 167 ? 34.25 -54.844 -39 1 91.62 167 LYS B N 1
ATOM 3869 C CA . LYS B 1 167 ? 34.781 -55.844 -39.906 1 91.62 167 LYS B CA 1
ATOM 3870 C C . LYS B 1 167 ? 35 -57.156 -39.188 1 91.62 167 LYS B C 1
ATOM 3872 O O . LYS B 1 167 ? 34.688 -58.219 -39.75 1 91.62 167 LYS B O 1
ATOM 3877 N N . LYS B 1 168 ? 35.625 -57.25 -38.031 1 91.25 168 LYS B N 1
ATOM 3878 C CA . LYS B 1 168 ? 35.812 -58.438 -37.188 1 91.25 168 LYS B CA 1
ATOM 3879 C C . LYS B 1 168 ? 34.688 -58.531 -36.188 1 91.25 168 LYS B C 1
ATOM 3881 O O . LYS B 1 168 ? 34.594 -57.75 -35.25 1 91.25 168 LYS B O 1
ATOM 3886 N N . ARG B 1 169 ? 33.875 -59.562 -36.406 1 87.25 169 ARG B N 1
ATOM 3887 C CA . ARG B 1 169 ? 32.719 -59.75 -35.562 1 87.25 169 ARG B CA 1
ATOM 3888 C C . ARG B 1 169 ? 33.094 -60.531 -34.312 1 87.25 169 ARG B C 1
ATOM 3890 O O . ARG B 1 169 ? 33.781 -61.562 -34.406 1 87.25 169 ARG B O 1
ATOM 3897 N N . ASP B 1 170 ? 32.812 -59.969 -33.125 1 91.06 170 ASP B N 1
ATOM 3898 C CA . ASP B 1 170 ? 32.969 -60.594 -31.844 1 91.06 170 ASP B CA 1
ATOM 3899 C C . ASP B 1 170 ? 31.609 -60.812 -31.172 1 91.06 170 ASP B C 1
ATOM 3901 O O . ASP B 1 170 ? 31.078 -59.906 -30.531 1 91.06 170 ASP B O 1
ATOM 3905 N N . ASP B 1 171 ? 31.125 -62.031 -31.219 1 92.12 171 ASP B N 1
ATOM 3906 C CA . ASP B 1 171 ? 29.75 -62.344 -30.797 1 92.12 171 ASP B CA 1
ATOM 3907 C C . ASP B 1 171 ? 29.578 -62.125 -29.297 1 92.12 171 ASP B C 1
ATOM 3909 O O . ASP B 1 171 ? 28.5 -61.75 -28.844 1 92.12 171 ASP B O 1
ATOM 3913 N N . VAL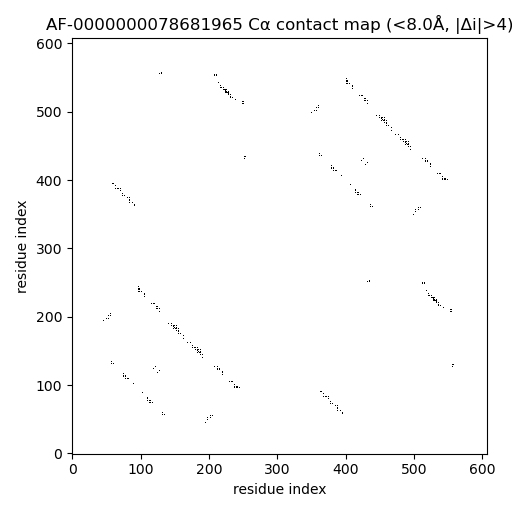 B 1 172 ? 30.547 -62.312 -28.5 1 93.69 172 VAL B N 1
ATOM 3914 C CA . VAL B 1 172 ? 30.484 -62.125 -27.062 1 93.69 172 VAL B CA 1
ATOM 3915 C C . VAL B 1 172 ? 30.359 -60.656 -26.734 1 93.69 172 VAL B C 1
ATOM 3917 O O . VAL B 1 172 ? 29.531 -60.25 -25.906 1 93.69 172 VAL B O 1
ATOM 3920 N N . LYS B 1 173 ? 31.078 -59.75 -27.422 1 94.5 173 LYS B N 1
ATOM 3921 C CA . LYS B 1 173 ? 31.031 -58.312 -27.203 1 94.5 173 LYS B CA 1
ATOM 3922 C C . LYS B 1 173 ? 29.688 -57.719 -27.656 1 94.5 173 LYS B C 1
ATOM 3924 O O . LYS B 1 173 ? 29.141 -56.812 -27.031 1 94.5 173 LYS B O 1
ATOM 3929 N N . ILE B 1 174 ? 29.141 -58.25 -28.719 1 96.56 174 ILE B N 1
ATOM 3930 C CA . ILE B 1 174 ? 27.875 -57.781 -29.281 1 96.56 174 ILE B CA 1
ATOM 3931 C C . ILE B 1 174 ? 26.734 -58.125 -28.328 1 96.56 174 ILE B C 1
ATOM 3933 O O . ILE B 1 174 ? 25.844 -57.312 -28.078 1 96.56 174 ILE B O 1
ATOM 3937 N N . ARG B 1 175 ? 26.859 -59.375 -27.781 1 96.31 175 ARG B N 1
ATOM 3938 C CA . ARG B 1 175 ? 25.828 -59.781 -26.828 1 96.31 175 ARG B CA 1
ATOM 3939 C C . ARG B 1 175 ? 25.828 -58.906 -25.594 1 96.31 175 ARG B C 1
ATOM 3941 O O . ARG B 1 175 ? 24.781 -58.531 -25.078 1 96.31 175 ARG B O 1
ATOM 3948 N N . LYS B 1 176 ? 27 -58.562 -25.109 1 96.75 176 LYS B N 1
ATOM 3949 C CA . LYS B 1 176 ? 27.125 -57.719 -23.953 1 96.75 176 LYS B CA 1
ATOM 3950 C C . LYS B 1 176 ? 26.609 -56.312 -24.25 1 96.75 176 LYS B C 1
ATOM 3952 O O . LYS B 1 176 ? 25.922 -55.719 -23.422 1 96.75 176 LYS B O 1
ATOM 3957 N N . ALA B 1 177 ? 26.906 -55.75 -25.391 1 96.62 177 ALA B N 1
ATOM 3958 C CA . ALA B 1 177 ? 26.438 -54.438 -25.797 1 96.62 177 ALA B CA 1
ATOM 3959 C C . ALA B 1 177 ? 24.922 -54.406 -25.938 1 96.62 177 ALA B C 1
ATOM 3961 O O . ALA B 1 177 ? 24.281 -53.406 -25.641 1 96.62 177 ALA B O 1
ATOM 3962 N N . GLU B 1 178 ? 24.375 -55.5 -26.422 1 96.88 178 GLU B N 1
ATOM 3963 C CA . GLU B 1 178 ? 22.922 -55.625 -26.547 1 96.88 178 GLU B CA 1
ATOM 3964 C C . GLU B 1 178 ? 22.234 -55.594 -25.188 1 96.88 178 GLU B C 1
ATOM 3966 O O . GLU B 1 178 ? 21.188 -54.969 -25.016 1 96.88 178 GLU B O 1
ATOM 3971 N N . GLU B 1 179 ? 22.844 -56.281 -24.281 1 97.44 179 GLU B N 1
ATOM 3972 C CA . GLU B 1 179 ? 22.328 -56.281 -22.906 1 97.44 179 GLU B CA 1
ATOM 3973 C C . GLU B 1 179 ? 22.375 -54.906 -22.297 1 97.44 179 GLU B C 1
ATOM 3975 O O . GLU B 1 179 ? 21.422 -54.469 -21.641 1 97.44 179 GLU B O 1
ATOM 3980 N N . GLU B 1 180 ? 23.453 -54.188 -22.531 1 97 180 GLU B N 1
ATOM 3981 C CA . GLU B 1 180 ? 23.625 -52.844 -22.016 1 97 180 GLU B CA 1
ATOM 3982 C C . GLU B 1 180 ? 22.609 -51.875 -22.656 1 97 180 GLU B C 1
ATOM 3984 O O . GLU B 1 180 ? 22.031 -51.031 -21.969 1 97 180 GLU B O 1
ATOM 3989 N N . MET B 1 181 ? 22.359 -51.969 -23.859 1 97.38 181 MET B N 1
ATOM 3990 C CA . MET B 1 181 ? 21.406 -51.125 -24.578 1 97.38 181 MET B CA 1
ATOM 3991 C C . MET B 1 181 ? 19.984 -51.375 -24.078 1 97.38 181 MET B C 1
ATOM 3993 O O . MET B 1 181 ? 19.234 -50.406 -23.844 1 97.38 181 MET B O 1
ATOM 3997 N N . ASN B 1 182 ? 19.672 -52.688 -23.938 1 97.62 182 ASN B N 1
ATOM 3998 C CA . ASN B 1 182 ? 18.344 -53.031 -23.453 1 97.62 182 ASN B CA 1
ATOM 3999 C C . ASN B 1 182 ? 18.094 -52.531 -22.031 1 97.62 182 ASN B C 1
ATOM 4001 O O . ASN B 1 182 ? 17 -52.094 -21.703 1 97.62 182 ASN B O 1
ATOM 4005 N N . ALA B 1 183 ? 19.094 -52.562 -21.25 1 97.69 183 ALA B N 1
ATOM 4006 C CA . ALA B 1 183 ? 19 -52 -19.906 1 97.69 183 ALA B CA 1
ATOM 4007 C C . ALA B 1 183 ? 18.797 -50.5 -19.922 1 97.69 183 ALA B C 1
ATOM 4009 O O . ALA B 1 183 ? 17.953 -49.969 -19.203 1 97.69 183 ALA B O 1
ATOM 4010 N N . ALA B 1 184 ? 19.562 -49.812 -20.719 1 97.38 184 ALA B N 1
ATOM 4011 C CA . ALA B 1 184 ? 19.453 -48.375 -20.844 1 97.38 184 ALA B CA 1
ATOM 4012 C C . ALA B 1 184 ? 18.078 -48 -21.422 1 97.38 184 ALA B C 1
ATOM 4014 O O . ALA B 1 184 ? 17.469 -47 -20.969 1 97.38 184 ALA B O 1
ATOM 4015 N N . LYS B 1 185 ? 17.625 -48.75 -22.359 1 96.88 185 LYS B N 1
ATOM 4016 C CA . LYS B 1 185 ? 16.312 -48.531 -22.953 1 96.88 185 LYS B CA 1
ATOM 4017 C C . LYS B 1 185 ? 15.203 -48.656 -21.906 1 96.88 185 LYS B C 1
ATOM 4019 O O . LYS B 1 185 ? 14.305 -47.812 -21.844 1 96.88 185 LYS B O 1
ATOM 4024 N N . CYS B 1 186 ? 15.352 -49.719 -21.203 1 97.56 186 CYS B N 1
ATOM 4025 C CA . CYS B 1 186 ? 14.344 -50 -20.172 1 97.56 186 CYS B CA 1
ATOM 4026 C C . CYS B 1 186 ? 14.266 -48.875 -19.172 1 97.56 186 CYS B C 1
ATOM 4028 O O . CYS B 1 186 ? 13.18 -48.406 -18.812 1 97.56 186 CYS B O 1
ATOM 4030 N N . VAL B 1 187 ? 15.383 -48.344 -18.688 1 97.75 187 VAL B N 1
ATOM 4031 C CA . VAL B 1 187 ? 15.422 -47.281 -17.703 1 97.75 187 VAL B CA 1
ATOM 4032 C C . VAL B 1 187 ? 14.797 -46 -18.312 1 97.75 187 VAL B C 1
ATOM 4034 O O . VAL B 1 187 ? 13.93 -45.375 -17.688 1 97.75 187 VAL B O 1
ATOM 4037 N N . TYR B 1 188 ? 15.172 -45.656 -19.531 1 97.06 188 TYR B N 1
ATOM 4038 C CA . TYR B 1 188 ? 14.648 -44.469 -20.219 1 97.06 188 TYR B CA 1
ATOM 4039 C C . TYR B 1 188 ? 13.141 -44.594 -20.406 1 97.06 188 TYR B C 1
ATOM 4041 O O . TYR B 1 188 ? 12.398 -43.656 -20.078 1 97.06 188 TYR B O 1
ATOM 4049 N N . GLU B 1 189 ? 12.695 -45.719 -20.891 1 95.94 189 GLU B N 1
ATOM 4050 C CA . GLU B 1 189 ? 11.281 -45.906 -21.219 1 95.94 189 GLU B CA 1
ATOM 4051 C C . GLU B 1 189 ? 10.414 -45.844 -19.953 1 95.94 189 GLU B C 1
ATOM 4053 O O . GLU B 1 189 ? 9.289 -45.344 -20 1 95.94 189 GLU B O 1
ATOM 4058 N N . ASN B 1 190 ? 10.984 -46.375 -18.922 1 96.88 190 ASN B N 1
ATOM 4059 C CA . ASN B 1 190 ? 10.242 -46.312 -17.656 1 96.88 190 ASN B CA 1
ATOM 4060 C C . ASN B 1 190 ? 10.039 -44.875 -17.219 1 96.88 190 ASN B C 1
ATOM 4062 O O . ASN B 1 190 ? 8.922 -44.469 -16.891 1 96.88 190 ASN B O 1
ATOM 4066 N N . ILE B 1 191 ? 11.094 -44.062 -17.234 1 96.88 191 ILE B N 1
ATOM 4067 C CA . ILE B 1 191 ? 11.016 -42.656 -16.828 1 96.88 191 ILE B CA 1
ATOM 4068 C C . ILE B 1 191 ? 10.125 -41.875 -17.797 1 96.88 191 ILE B C 1
ATOM 4070 O O . ILE B 1 191 ? 9.297 -41.062 -17.375 1 96.88 191 ILE B O 1
ATOM 4074 N N . ASN B 1 192 ? 10.273 -42.188 -19.047 1 95.81 192 ASN B N 1
ATOM 4075 C CA . ASN B 1 192 ? 9.516 -41.531 -20.094 1 95.81 192 ASN B CA 1
ATOM 4076 C C . ASN B 1 192 ? 8.016 -41.781 -19.938 1 95.81 192 ASN B C 1
ATOM 4078 O O . ASN B 1 192 ? 7.207 -40.844 -20.062 1 95.81 192 ASN B O 1
ATOM 4082 N N . SER B 1 193 ? 7.734 -43.062 -19.719 1 95.69 193 SER B N 1
ATOM 4083 C CA . SER B 1 193 ? 6.336 -43.438 -19.562 1 95.69 193 SER B CA 1
ATOM 4084 C C . SER B 1 193 ? 5.734 -42.781 -18.312 1 95.69 193 SER B C 1
ATOM 4086 O O . SER B 1 193 ? 4.594 -42.312 -18.344 1 95.69 193 SER B O 1
ATOM 4088 N N . GLU B 1 194 ? 6.469 -42.688 -17.25 1 96.38 194 GLU B N 1
ATOM 4089 C CA . GLU B 1 194 ? 6.016 -42.062 -16.016 1 96.38 194 GLU B CA 1
ATOM 4090 C C . GLU B 1 194 ? 5.746 -40.594 -16.234 1 96.38 194 GLU B C 1
ATOM 4092 O O . GLU B 1 194 ? 4.715 -40.062 -15.797 1 96.38 194 GLU B O 1
ATOM 4097 N N . LEU B 1 195 ? 6.637 -39.938 -16.906 1 96.94 195 LEU B N 1
ATOM 4098 C CA . LEU B 1 195 ? 6.508 -38.5 -17.141 1 96.94 195 LEU B CA 1
ATOM 4099 C C . LEU B 1 195 ? 5.316 -38.219 -18.031 1 96.94 195 LEU B C 1
ATOM 4101 O O . LEU B 1 195 ? 4.602 -37.219 -17.828 1 96.94 195 LEU B O 1
ATOM 4105 N N . LYS B 1 196 ? 5.074 -39.031 -19.031 1 95.44 196 LYS B N 1
ATOM 4106 C CA . LYS B 1 196 ? 3.963 -38.812 -19.953 1 95.44 196 LYS B CA 1
ATOM 4107 C C . LYS B 1 196 ? 2.621 -39 -19.25 1 95.44 196 LYS B C 1
ATOM 4109 O O . LYS B 1 196 ? 1.605 -38.469 -19.703 1 95.44 196 LYS B O 1
ATOM 4114 N N . GLU B 1 197 ? 2.658 -39.719 -18.125 1 95 197 GLU B N 1
ATOM 4115 C CA . GLU B 1 197 ? 1.462 -39.875 -17.297 1 95 197 GLU B CA 1
ATOM 4116 C C . GLU B 1 197 ? 1.338 -38.75 -16.281 1 95 197 GLU B C 1
ATOM 4118 O O . GLU B 1 197 ? 0.254 -38.188 -16.094 1 95 197 GLU B O 1
ATOM 4123 N N . GLU B 1 198 ? 2.389 -38.281 -15.703 1 95.38 198 GLU B N 1
ATOM 4124 C CA . GLU B 1 198 ? 2.4 -37.375 -14.57 1 95.38 198 GLU B CA 1
ATOM 4125 C C . GLU B 1 198 ? 2.27 -35.906 -15.031 1 95.38 198 GLU B C 1
ATOM 4127 O O . GLU B 1 198 ? 1.607 -35.125 -14.383 1 95.38 198 GLU B O 1
ATOM 4132 N N . LEU B 1 199 ? 2.885 -35.594 -16.156 1 97.06 199 LEU B N 1
ATOM 4133 C CA . LEU B 1 199 ? 2.984 -34.188 -16.578 1 97.06 199 LEU B CA 1
ATOM 4134 C C . LEU B 1 199 ? 1.609 -33.625 -16.922 1 97.06 199 LEU B C 1
ATOM 4136 O O . LEU B 1 199 ? 1.263 -32.531 -16.484 1 97.06 199 LEU B O 1
ATOM 4140 N N . PRO B 1 200 ? 0.8 -34.375 -17.656 1 95.25 200 PRO B N 1
ATOM 4141 C CA . PRO B 1 200 ? -0.538 -33.844 -17.938 1 95.25 200 PRO B CA 1
ATOM 4142 C C . PRO B 1 200 ? -1.379 -33.656 -16.672 1 95.25 200 PRO B C 1
ATOM 4144 O O . PRO B 1 200 ? -2.148 -32.688 -16.578 1 95.25 200 PRO B O 1
ATOM 4147 N N . ILE B 1 201 ? -1.261 -34.562 -15.719 1 92.94 201 ILE B N 1
ATOM 4148 C CA . ILE B 1 201 ? -1.985 -34.469 -14.453 1 92.94 201 ILE B CA 1
ATOM 4149 C C . ILE B 1 201 ? -1.538 -33.219 -13.695 1 92.94 201 ILE B C 1
ATOM 4151 O O . ILE B 1 201 ? -2.369 -32.469 -13.195 1 92.94 201 ILE B O 1
ATOM 4155 N N . PHE B 1 202 ? -0.246 -33.062 -13.672 1 94.12 202 PHE B N 1
ATOM 4156 C CA . PHE B 1 202 ? 0.317 -31.906 -13.008 1 94.12 202 PHE B CA 1
ATOM 4157 C C . PHE B 1 202 ? -0.147 -30.625 -13.688 1 94.12 202 PHE B C 1
ATOM 4159 O O . PHE B 1 202 ? -0.476 -29.641 -13.016 1 94.12 202 PHE B O 1
ATOM 4166 N N . TYR B 1 203 ? -0.166 -30.594 -14.961 1 94.94 203 TYR B N 1
ATOM 4167 C CA . TYR B 1 203 ? -0.633 -29.438 -15.719 1 94.94 203 TYR B CA 1
ATOM 4168 C C . TYR B 1 203 ? -2.08 -29.109 -15.375 1 94.94 203 TYR B C 1
ATOM 4170 O O . TYR B 1 203 ? -2.428 -27.938 -15.18 1 94.94 203 TYR B O 1
ATOM 4178 N N . ASP B 1 204 ? -2.875 -30.094 -15.242 1 91.88 204 ASP B N 1
ATOM 4179 C CA . ASP B 1 204 ? -4.301 -29.922 -14.977 1 91.88 204 ASP B CA 1
ATOM 4180 C C . ASP B 1 204 ? -4.539 -29.469 -13.539 1 91.88 204 ASP B C 1
ATOM 4182 O O . ASP B 1 204 ? -5.609 -28.938 -13.219 1 91.88 204 ASP B O 1
ATOM 4186 N N . ASP B 1 205 ? -3.566 -29.672 -12.672 1 90.38 205 ASP B N 1
ATOM 4187 C CA . ASP B 1 205 ? -3.662 -29.234 -11.289 1 90.38 205 ASP B CA 1
ATOM 4188 C C . ASP B 1 205 ? -3.68 -27.703 -11.203 1 90.38 205 ASP B C 1
ATOM 4190 O O . ASP B 1 205 ? -4.055 -27.141 -10.172 1 90.38 205 ASP B O 1
ATOM 4194 N N . ARG B 1 206 ? -3.285 -27 -12.297 1 93.19 206 ARG B N 1
ATOM 4195 C CA . ARG B 1 206 ? -3.213 -25.547 -12.297 1 93.19 206 ARG B CA 1
ATOM 4196 C C . ARG B 1 206 ? -4.562 -24.938 -11.945 1 93.19 206 ARG B C 1
ATOM 4198 O O . ARG B 1 206 ? -4.637 -24.016 -11.117 1 93.19 206 ARG B O 1
ATOM 4205 N N . VAL B 1 207 ? -5.547 -25.516 -12.586 1 93.44 207 VAL B N 1
ATOM 4206 C CA . VAL B 1 207 ? -6.867 -24.906 -12.453 1 93.44 207 VAL B CA 1
ATOM 4207 C C . VAL B 1 207 ? -7.344 -25.016 -11.008 1 93.44 207 VAL B C 1
ATOM 4209 O O . VAL B 1 207 ? -7.895 -24.062 -10.453 1 93.44 207 VAL B O 1
ATOM 4212 N N . GLY B 1 208 ? -7.16 -26.188 -10.406 1 93.31 208 GLY B N 1
ATOM 4213 C CA . GLY B 1 208 ? -7.539 -26.359 -9.016 1 93.31 208 GLY B CA 1
ATOM 4214 C C . GLY B 1 208 ? -6.777 -25.453 -8.07 1 93.31 208 GLY B C 1
ATOM 4215 O O . GLY B 1 208 ? -7.363 -24.875 -7.156 1 93.31 208 GLY B O 1
ATOM 4216 N N . CYS B 1 209 ? -5.539 -25.328 -8.312 1 94.81 209 CYS B N 1
ATOM 4217 C CA . CYS B 1 209 ? -4.715 -24.484 -7.465 1 94.81 209 CYS B CA 1
ATOM 4218 C C . CYS B 1 209 ? -5.113 -23.016 -7.605 1 94.81 209 CYS B C 1
ATOM 4220 O O . CYS B 1 209 ? -5.426 -22.359 -6.613 1 94.81 209 CYS B O 1
ATOM 4222 N N . TYR B 1 210 ? -5.148 -22.516 -8.875 1 96 210 TYR B N 1
ATOM 4223 C CA . TYR B 1 210 ? -5.449 -21.109 -9.117 1 96 210 TYR B CA 1
ATOM 4224 C C . TYR B 1 210 ? -6.84 -20.75 -8.609 1 96 210 TYR B C 1
ATOM 4226 O O . TYR B 1 210 ? -7.027 -19.719 -7.969 1 96 210 TYR B O 1
ATOM 4234 N N . SER B 1 211 ? -7.805 -21.609 -8.914 1 94.25 211 SER B N 1
ATOM 4235 C CA . SER B 1 211 ? -9.172 -21.328 -8.477 1 94.25 211 SER B CA 1
ATOM 4236 C C . SER B 1 211 ? -9.266 -21.297 -6.953 1 94.25 211 SER B C 1
ATOM 4238 O O . SER B 1 211 ? -9.945 -20.438 -6.383 1 94.25 211 SER B O 1
ATOM 4240 N N . SER B 1 212 ? -8.602 -22.188 -6.266 1 94.31 212 SER B N 1
ATOM 4241 C CA . SER B 1 212 ? -8.625 -22.25 -4.809 1 94.31 212 SER B CA 1
ATOM 4242 C C . SER B 1 212 ? -7.957 -21.016 -4.195 1 94.31 212 SER B C 1
ATOM 4244 O O . SER B 1 212 ? -8.516 -20.391 -3.301 1 94.31 212 SER B O 1
ATOM 4246 N N . VAL B 1 213 ? -6.801 -20.719 -4.668 1 96.62 213 VAL B N 1
ATOM 4247 C CA . VAL B 1 213 ? -6.008 -19.609 -4.145 1 96.62 213 VAL B CA 1
ATOM 4248 C C . VAL B 1 213 ? -6.766 -18.297 -4.336 1 96.62 213 VAL B C 1
ATOM 4250 O O . VAL B 1 213 ? -6.957 -17.547 -3.381 1 96.62 213 VAL B O 1
ATOM 4253 N N . PHE B 1 214 ? -7.254 -18.047 -5.492 1 97.12 214 PHE B N 1
ATOM 4254 C CA . PHE B 1 214 ? -7.844 -16.75 -5.797 1 97.12 214 PHE B CA 1
ATOM 4255 C C . PHE B 1 214 ? -9.281 -16.688 -5.293 1 97.12 214 PHE B C 1
ATOM 4257 O O . PHE B 1 214 ? -9.805 -15.594 -5.062 1 97.12 214 PHE B O 1
ATOM 4264 N N . SER B 1 215 ? -9.922 -17.812 -5.117 1 95.12 215 SER B N 1
ATOM 4265 C CA . SER B 1 215 ? -11.195 -17.828 -4.402 1 95.12 215 SER B CA 1
ATOM 4266 C C . SER B 1 215 ? -11.008 -17.406 -2.945 1 95.12 215 SER B C 1
ATOM 4268 O O . SER B 1 215 ? -11.773 -16.594 -2.424 1 95.12 215 SER B O 1
ATOM 4270 N N . SER B 1 216 ? -10.031 -18 -2.332 1 95.69 216 SER B N 1
ATOM 4271 C CA . SER B 1 216 ? -9.719 -17.609 -0.958 1 95.69 216 SER B CA 1
ATOM 4272 C C . SER B 1 216 ? -9.367 -16.141 -0.857 1 95.69 216 SER B C 1
ATOM 4274 O O . SER B 1 216 ? -9.859 -15.43 0.026 1 95.69 216 SER B O 1
ATOM 4276 N N . MET B 1 217 ? -8.539 -15.68 -1.737 1 96.75 217 MET B N 1
ATOM 4277 C CA . MET B 1 217 ? -8.117 -14.281 -1.739 1 96.75 217 MET B CA 1
ATOM 4278 C C . MET B 1 217 ? -9.305 -13.344 -1.942 1 96.75 217 MET B C 1
ATOM 4280 O O . MET B 1 217 ? -9.445 -12.352 -1.229 1 96.75 217 MET B O 1
ATOM 4284 N N . SER B 1 218 ? -10.133 -13.672 -2.918 1 96.25 218 SER B N 1
ATOM 4285 C CA . SER B 1 218 ? -11.289 -12.82 -3.213 1 96.25 218 SER B CA 1
ATOM 4286 C C . SER B 1 218 ? -12.258 -12.789 -2.039 1 96.25 218 SER B C 1
ATOM 4288 O O . SER B 1 218 ? -12.859 -11.742 -1.755 1 96.25 218 SER B O 1
ATOM 4290 N N . ASN B 1 219 ? -12.398 -13.898 -1.407 1 96.62 219 ASN B N 1
ATOM 4291 C CA . ASN B 1 219 ? -13.25 -13.945 -0.22 1 96.62 219 ASN B CA 1
ATOM 4292 C C . ASN B 1 219 ? -12.695 -13.062 0.896 1 96.62 219 ASN B C 1
ATOM 4294 O O . ASN B 1 219 ? -13.445 -12.289 1.51 1 96.62 219 ASN B O 1
ATOM 4298 N N . LEU B 1 220 ? -11.43 -13.148 1.145 1 97.62 220 LEU B N 1
ATOM 4299 C CA . LEU B 1 220 ? -10.773 -12.344 2.17 1 97.62 220 LEU B CA 1
ATOM 4300 C C . LEU B 1 220 ? -10.859 -10.859 1.825 1 97.62 220 LEU B C 1
ATOM 4302 O O . LEU B 1 220 ? -11.102 -10.023 2.703 1 97.62 220 LEU B O 1
ATOM 4306 N N . GLN B 1 221 ? -10.633 -10.531 0.556 1 97.31 221 GLN B N 1
ATOM 4307 C CA . GLN B 1 221 ? -10.766 -9.156 0.1 1 97.31 221 GLN B CA 1
ATOM 4308 C C . GLN B 1 221 ? -12.172 -8.625 0.352 1 97.31 221 GLN B C 1
ATOM 4310 O O . GLN B 1 221 ? -12.344 -7.508 0.852 1 97.31 221 GLN B O 1
ATOM 4315 N N . ASN B 1 222 ? -13.094 -9.438 -0.024 1 96.06 222 ASN B N 1
ATOM 4316 C CA . ASN B 1 222 ? -14.484 -9.047 0.147 1 96.06 222 ASN B CA 1
ATOM 4317 C C . ASN B 1 222 ? -14.805 -8.727 1.604 1 96.06 222 ASN B C 1
ATOM 4319 O O . ASN B 1 222 ? -15.383 -7.676 1.898 1 96.06 222 ASN B O 1
ATOM 4323 N N . ILE B 1 223 ? -14.406 -9.516 2.504 1 97.06 223 ILE B N 1
ATOM 4324 C CA . ILE B 1 223 ? -14.633 -9.32 3.932 1 97.06 223 ILE B CA 1
ATOM 4325 C C . ILE B 1 223 ? -13.898 -8.07 4.406 1 97.06 223 ILE B C 1
ATOM 4327 O O . ILE B 1 223 ? -14.461 -7.25 5.129 1 97.06 223 ILE B O 1
ATOM 4331 N N . PHE B 1 224 ? -12.711 -7.938 4.004 1 98.06 224 PHE B N 1
ATOM 4332 C CA . PHE B 1 224 ? -11.859 -6.832 4.418 1 98.06 224 PHE B CA 1
ATOM 4333 C C . PHE B 1 224 ? -12.461 -5.496 3.99 1 98.06 224 PHE B C 1
ATOM 4335 O O . PHE B 1 224 ? -12.578 -4.578 4.805 1 98.06 224 PHE B O 1
ATOM 4342 N N . PHE B 1 225 ? -12.82 -5.383 2.783 1 97.12 225 PHE B N 1
ATOM 4343 C CA . PHE B 1 225 ? -13.336 -4.113 2.271 1 97.12 225 PHE B CA 1
ATOM 4344 C C . PHE B 1 225 ? -14.68 -3.781 2.902 1 97.12 225 PHE B C 1
ATOM 4346 O O . PHE B 1 225 ? -14.984 -2.611 3.15 1 97.12 225 PHE B O 1
ATOM 4353 N N . LYS B 1 226 ? -15.453 -4.777 3.141 1 96.56 226 LYS B N 1
ATOM 4354 C CA . LYS B 1 226 ? -16.719 -4.566 3.842 1 96.56 226 LYS B CA 1
ATOM 4355 C C . LYS B 1 226 ? -16.484 -4.008 5.242 1 96.56 226 LYS B C 1
ATOM 4357 O O . LYS B 1 226 ? -17.109 -3.029 5.641 1 96.56 226 LYS B O 1
ATOM 4362 N N . GLU B 1 227 ? -15.57 -4.648 5.965 1 96.94 227 GLU B N 1
ATOM 4363 C CA . GLU B 1 227 ? -15.266 -4.211 7.324 1 96.94 227 GLU B CA 1
ATOM 4364 C C . GLU B 1 227 ? -14.633 -2.822 7.328 1 96.94 227 GLU B C 1
ATOM 4366 O O . GLU B 1 227 ? -14.945 -1.996 8.188 1 96.94 227 GLU B O 1
ATOM 4371 N N . MET B 1 228 ? -13.773 -2.553 6.355 1 96.56 228 MET B N 1
ATOM 4372 C CA . MET B 1 228 ? -13.125 -1.247 6.258 1 96.56 228 MET B CA 1
ATOM 4373 C C . MET B 1 228 ? -14.148 -0.159 5.941 1 96.56 228 MET B C 1
ATOM 4375 O O . MET B 1 228 ? -14.047 0.959 6.453 1 96.56 228 MET B O 1
ATOM 4379 N N . HIS B 1 229 ? -15.102 -0.511 5.129 1 95.88 229 HIS B N 1
ATOM 4380 C CA . HIS B 1 229 ? -16.172 0.435 4.832 1 95.88 229 HIS B CA 1
ATOM 4381 C C . HIS B 1 229 ? -16.922 0.825 6.098 1 95.88 229 HIS B C 1
ATOM 4383 O O . HIS B 1 229 ? -17.156 2.01 6.344 1 95.88 229 HIS B O 1
ATOM 4389 N N . THR B 1 230 ? -17.25 -0.16 6.879 1 94.31 230 THR B N 1
ATOM 4390 C CA . THR B 1 230 ? -17.938 0.087 8.133 1 94.31 230 THR B CA 1
ATOM 4391 C C . THR B 1 230 ? -17.078 0.928 9.078 1 94.31 230 THR B C 1
ATOM 4393 O O . THR B 1 230 ? -17.578 1.88 9.688 1 94.31 230 THR B O 1
ATOM 4396 N N . PHE B 1 231 ? -15.867 0.565 9.102 1 92.94 231 PHE B N 1
ATOM 4397 C CA . PHE B 1 231 ? -14.914 1.239 9.977 1 92.94 231 PHE B CA 1
ATOM 4398 C C . PHE B 1 231 ? -14.758 2.703 9.578 1 92.94 231 PHE B C 1
ATOM 4400 O O . PHE B 1 231 ? -14.695 3.582 10.438 1 92.94 231 PHE B O 1
ATOM 4407 N N . THR B 1 232 ? -14.648 2.979 8.312 1 93.69 232 THR B N 1
ATOM 4408 C CA . THR B 1 232 ? -14.422 4.332 7.824 1 93.69 232 THR B CA 1
ATOM 4409 C C . THR B 1 232 ? -15.617 5.227 8.125 1 93.69 232 THR B C 1
ATOM 4411 O O 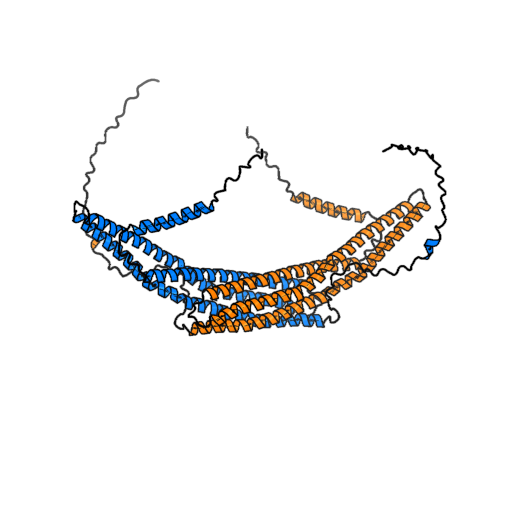. THR B 1 232 ? -15.477 6.441 8.273 1 93.69 232 THR B O 1
ATOM 4414 N N . GLN B 1 233 ? -16.812 4.629 8.266 1 95.19 233 GLN B N 1
ATOM 4415 C CA . GLN B 1 233 ? -17.984 5.391 8.672 1 95.19 233 GLN B CA 1
ATOM 4416 C C . GLN B 1 233 ? -17.812 5.961 10.078 1 95.19 233 GLN B C 1
ATOM 4418 O O . GLN B 1 233 ? -18.203 7.098 10.344 1 95.19 233 GLN B O 1
ATOM 4423 N N . ASP B 1 234 ? -17.219 5.18 10.945 1 94.88 234 ASP B N 1
ATOM 4424 C CA . ASP B 1 234 ? -16.922 5.652 12.297 1 94.88 234 ASP B CA 1
ATOM 4425 C C . ASP B 1 234 ? -15.945 6.82 12.273 1 94.88 234 ASP B C 1
ATOM 4427 O O . ASP B 1 234 ? -16.125 7.809 12.992 1 94.88 234 ASP B O 1
ATOM 4431 N N . PHE B 1 235 ? -14.953 6.688 11.523 1 95.5 235 PHE B N 1
ATOM 4432 C CA . PHE B 1 235 ? -13.961 7.75 11.375 1 95.5 235 PHE B CA 1
ATOM 4433 C C . PHE B 1 235 ? -14.602 9.016 10.828 1 95.5 235 PHE B C 1
ATOM 4435 O O . PHE B 1 235 ? -14.352 10.117 11.336 1 95.5 235 PHE B O 1
ATOM 4442 N N . GLN B 1 236 ? -15.391 8.836 9.828 1 95.75 236 GLN B N 1
ATOM 4443 C CA . GLN B 1 236 ? -16.109 9.961 9.242 1 95.75 236 GLN B CA 1
ATOM 4444 C C . GLN B 1 236 ? -16.984 10.656 10.281 1 95.75 236 GLN B C 1
ATOM 4446 O O . GLN B 1 236 ? -17.062 11.891 10.305 1 95.75 236 GLN B O 1
ATOM 4451 N N . ASN B 1 237 ? -17.625 9.914 11.102 1 95.94 237 ASN B N 1
ATOM 4452 C CA . ASN B 1 237 ? -18.484 10.469 12.148 1 95.94 237 ASN B CA 1
ATOM 4453 C C . ASN B 1 237 ? -17.672 11.312 13.141 1 95.94 237 ASN B C 1
ATOM 4455 O O . ASN B 1 237 ? -18.125 12.375 13.57 1 95.94 237 ASN B O 1
ATOM 4459 N N . VAL B 1 238 ? -16.5 10.836 13.492 1 95.44 238 VAL B N 1
ATOM 4460 C CA . VAL B 1 238 ? -15.633 11.578 14.406 1 95.44 238 VAL B CA 1
ATOM 4461 C C . VAL B 1 238 ? -15.281 12.938 13.797 1 95.44 238 VAL B C 1
ATOM 4463 O O . VAL B 1 238 ? -15.336 13.961 14.477 1 95.44 238 VAL B O 1
ATOM 4466 N N . MET B 1 239 ? -14.938 12.969 12.531 1 94.69 239 MET B N 1
ATOM 4467 C CA . MET B 1 239 ? -14.555 14.211 11.859 1 94.69 239 MET B CA 1
ATOM 4468 C C . MET B 1 239 ? -15.75 15.141 11.727 1 94.69 239 MET B C 1
ATOM 4470 O O . MET B 1 239 ? -15.617 16.359 11.867 1 94.69 239 MET B O 1
ATOM 4474 N N . LYS B 1 240 ? -16.922 14.547 11.453 1 93.88 240 LYS B N 1
ATOM 4475 C CA . LYS B 1 240 ? -18.141 15.344 11.367 1 93.88 240 LYS B CA 1
ATOM 4476 C C . LYS B 1 240 ? -18.469 16 12.703 1 93.88 240 LYS B C 1
ATOM 4478 O O . LYS B 1 240 ? -18.844 17.188 12.742 1 93.88 240 LYS B O 1
ATOM 4483 N N . GLU B 1 241 ? -18.359 15.266 13.75 1 95.5 241 GLU B N 1
ATOM 4484 C CA . GLU B 1 241 ? -18.609 15.805 15.078 1 95.5 241 GLU B CA 1
ATOM 4485 C C . GLU B 1 241 ? -17.625 16.922 15.414 1 95.5 241 GLU B C 1
ATOM 4487 O O . GLU B 1 241 ? -18 17.922 16.031 1 95.5 241 GLU B O 1
ATOM 4492 N N . LEU B 1 242 ? -16.406 16.734 15.016 1 94.25 242 LEU B N 1
ATOM 4493 C CA . LEU B 1 242 ? -15.391 17.766 15.242 1 94.25 242 LEU B CA 1
ATOM 4494 C C . LEU B 1 242 ? -15.734 19.031 14.484 1 94.25 242 LEU B C 1
ATOM 4496 O O . LEU B 1 242 ? -15.617 20.141 15.023 1 94.25 242 LEU B O 1
ATOM 4500 N N . GLN B 1 243 ? -16.141 18.938 13.281 1 92.94 243 GLN B N 1
ATOM 4501 C CA . GLN B 1 243 ? -16.547 20.094 12.484 1 92.94 243 GLN B CA 1
ATOM 4502 C C . GLN B 1 243 ? -17.75 20.812 13.109 1 92.94 243 GLN B C 1
ATOM 4504 O O . GLN B 1 243 ? -17.812 22.047 13.133 1 92.94 243 GLN B O 1
ATOM 4509 N N . LEU B 1 244 ? -18.672 20.016 13.625 1 93.06 244 LEU B N 1
ATOM 4510 C CA . LEU B 1 244 ? -19.875 20.562 14.242 1 93.06 244 LEU B CA 1
ATOM 4511 C C . LEU B 1 244 ? -19.516 21.312 15.531 1 93.06 244 LEU B C 1
ATOM 4513 O O . LEU B 1 244 ? -20.188 22.281 15.891 1 93.06 244 LEU B O 1
ATOM 4517 N N . GLN B 1 245 ? -18.453 20.891 16.234 1 93.06 245 GLN B N 1
ATOM 4518 C CA . GLN B 1 245 ? -17.984 21.562 17.438 1 93.06 245 GLN B CA 1
ATOM 4519 C C . GLN B 1 245 ? -17.406 22.938 17.109 1 93.06 245 GLN B C 1
ATOM 4521 O O . GLN B 1 245 ? -17.422 23.828 17.938 1 93.06 245 GLN B O 1
ATOM 4526 N N . HIS B 1 246 ? -16.891 23.047 15.82 1 89.94 246 HIS B N 1
ATOM 4527 C CA . HIS B 1 246 ? -16.234 24.281 15.414 1 89.94 246 HIS B CA 1
ATOM 4528 C C . HIS B 1 246 ? -16.781 24.781 14.078 1 89.94 246 HIS B C 1
ATOM 4530 O O . HIS B 1 246 ? -16.016 24.953 13.117 1 89.94 246 HIS B O 1
ATOM 4536 N N . PRO B 1 247 ? -18.016 25.094 13.984 1 84.31 247 PRO B N 1
ATOM 4537 C CA . PRO B 1 247 ? -18.656 25.438 12.703 1 84.31 247 PRO B CA 1
ATOM 4538 C C . PRO B 1 247 ? -18.047 26.672 12.055 1 84.31 247 PRO B C 1
ATOM 4540 O O . PRO B 1 247 ? -18.109 26.828 10.836 1 84.31 247 PRO B O 1
ATOM 4543 N N . GLU B 1 248 ? -17.375 27.516 12.812 1 82.75 248 GLU B N 1
ATOM 4544 C CA . GLU B 1 248 ? -16.844 28.766 12.305 1 82.75 248 GLU B CA 1
ATOM 4545 C C . GLU B 1 248 ? -15.438 28.578 11.734 1 82.75 248 GLU B C 1
ATOM 4547 O O . GLU B 1 248 ? -14.898 29.484 11.078 1 82.75 248 GLU B O 1
ATOM 4552 N N . LYS B 1 249 ? -14.875 27.422 11.969 1 78.06 249 LYS B N 1
ATOM 4553 C CA . LYS B 1 249 ? -13.477 27.219 11.586 1 78.06 249 LYS B CA 1
ATOM 4554 C C . LYS B 1 249 ? -13.375 26.453 10.266 1 78.06 249 LYS B C 1
ATOM 4556 O O . LYS B 1 249 ? -13.312 25.219 10.266 1 78.06 249 LYS B O 1
ATOM 4561 N N . VAL B 1 250 ? -13.562 27.203 9.164 1 72.94 250 VAL B N 1
ATOM 4562 C CA . VAL B 1 250 ? -13.422 26.609 7.84 1 72.94 250 VAL B CA 1
ATOM 4563 C C . VAL B 1 250 ? -12.062 26.984 7.254 1 72.94 250 VAL B C 1
ATOM 4565 O O . VAL B 1 250 ? -11.609 28.125 7.387 1 72.94 250 VAL B O 1
ATOM 4568 N N . PHE B 1 251 ? -11.273 25.969 6.938 1 73.44 251 PHE B N 1
ATOM 4569 C CA . PHE B 1 251 ? -9.953 26.234 6.379 1 73.44 251 PHE B CA 1
ATOM 4570 C C . PHE B 1 251 ? -10.047 26.562 4.895 1 73.44 251 PHE B C 1
ATOM 4572 O O . PHE B 1 251 ? -10.688 25.844 4.133 1 73.44 251 PHE B O 1
ATOM 4579 N N . SER B 1 252 ? -9.703 27.75 4.523 1 70 252 SER B N 1
ATOM 4580 C CA . SER B 1 252 ? -9.664 28.141 3.117 1 70 252 SER B CA 1
ATOM 4581 C C . SER B 1 252 ? -8.258 28 2.547 1 70 252 SER B C 1
ATOM 4583 O O . SER B 1 252 ? -7.273 28.375 3.195 1 70 252 SER B O 1
ATOM 4585 N N . VAL B 1 253 ? -8.086 27.078 1.534 1 66.69 253 VAL B N 1
ATOM 4586 C CA . VAL B 1 253 ? -6.809 26.906 0.854 1 66.69 253 VAL B CA 1
ATOM 4587 C C . VAL B 1 253 ? -6.301 28.266 0.375 1 66.69 253 VAL B C 1
ATOM 4589 O O . VAL B 1 253 ? -7.02 29 -0.311 1 66.69 253 VAL B O 1
ATOM 4592 N N . LYS B 1 254 ? -5.344 28.859 1.143 1 58.62 254 LYS B N 1
ATOM 4593 C CA . LYS B 1 254 ? -4.762 30.125 0.738 1 58.62 254 LYS B CA 1
ATOM 4594 C C . LYS B 1 254 ? -3.984 29.984 -0.567 1 58.62 254 LYS B C 1
ATOM 4596 O O . LYS B 1 254 ? -3.215 29.047 -0.739 1 58.62 254 LYS B O 1
ATOM 4601 N N . GLY B 1 255 ? -4.598 30.109 -1.744 1 48.47 255 GLY B N 1
ATOM 4602 C CA . GLY B 1 255 ? -3.803 30.188 -2.957 1 48.47 255 GLY B CA 1
ATOM 4603 C C . GLY B 1 255 ? -2.438 30.812 -2.736 1 48.47 255 GLY B C 1
ATOM 4604 O O . GLY B 1 255 ? -2.152 31.328 -1.653 1 48.47 255 GLY B O 1
ATOM 4605 N N . PRO B 1 256 ? -1.442 30.562 -3.562 1 41.69 256 PRO B N 1
ATOM 4606 C CA . PRO B 1 256 ? -0.163 31.266 -3.412 1 41.69 256 PRO B CA 1
ATOM 4607 C C . PRO B 1 256 ? -0.325 32.688 -2.895 1 41.69 256 PRO B C 1
ATOM 4609 O O . PRO B 1 256 ? -0.911 33.531 -3.576 1 41.69 256 PRO B O 1
ATOM 4612 N N . HIS B 1 257 ? -0.689 32.938 -1.827 1 37.62 257 HIS B N 1
ATOM 4613 C CA . HIS B 1 257 ? -0.657 34.312 -1.383 1 37.62 257 HIS B CA 1
ATOM 4614 C C . HIS B 1 257 ? 0.696 34.969 -1.674 1 37.62 257 HIS B C 1
ATOM 4616 O O . HIS B 1 257 ? 1.741 34.344 -1.434 1 37.62 257 HIS B O 1
ATOM 4622 N N . ARG B 1 258 ? 0.87 35.844 -2.609 1 35.44 258 ARG B N 1
ATOM 4623 C CA . ARG B 1 258 ? 1.858 36.906 -2.574 1 35.44 258 ARG B CA 1
ATOM 4624 C C . ARG B 1 258 ? 1.898 37.562 -1.202 1 35.44 258 ARG B C 1
ATOM 4626 O O . ARG B 1 258 ? 0.878 38.062 -0.71 1 35.44 258 ARG B O 1
ATOM 4633 N N . TYR B 1 259 ? 2.545 37.031 -0.176 1 34.12 259 TYR B N 1
ATOM 4634 C CA . TYR B 1 259 ? 2.867 37.812 1.017 1 34.12 259 TYR B CA 1
ATOM 4635 C C . TYR B 1 259 ? 2.764 39.312 0.74 1 34.12 259 TYR B C 1
ATOM 4637 O O . TYR B 1 259 ? 3.193 40.125 1.556 1 34.12 259 TYR B O 1
ATOM 4645 N N . GLY B 1 260 ? 2.566 39.75 -0.457 1 32.03 260 GLY B N 1
ATOM 4646 C CA . GLY B 1 260 ? 2.715 41.188 -0.562 1 32.03 260 GLY B CA 1
ATOM 4647 C C . GLY B 1 260 ? 1.722 41.969 0.29 1 32.03 260 GLY B C 1
ATOM 4648 O O . GLY B 1 260 ? 1.856 43.188 0.472 1 32.03 260 GLY B O 1
ATOM 4649 N N . SER B 1 261 ? 0.445 41.531 0.402 1 32.56 261 SER B N 1
ATOM 4650 C CA . SER B 1 261 ? -0.389 42.688 0.784 1 32.56 261 SER B CA 1
ATOM 4651 C C . SER B 1 261 ? -0.385 42.875 2.295 1 32.56 261 SER B C 1
ATOM 4653 O O . SER B 1 261 ? -1.128 42.219 3.02 1 32.56 261 SER B O 1
ATOM 4655 N N . LEU B 1 262 ? 0.745 42.719 3.145 1 32.84 262 LEU B N 1
ATOM 4656 C CA . LEU B 1 262 ? 0.721 43.594 4.297 1 32.84 262 LEU B CA 1
ATOM 4657 C C . LEU B 1 262 ? 0.002 44.906 3.963 1 32.84 262 LEU B C 1
ATOM 4659 O O . LEU B 1 262 ? 0.2 45.469 2.883 1 32.84 262 LEU B O 1
ATOM 4663 N N . LYS B 1 263 ? -1.175 45.156 4.488 1 33.06 263 LYS B N 1
ATOM 4664 C CA . LYS B 1 263 ? -1.863 46.438 4.375 1 33.06 263 LYS B CA 1
ATOM 4665 C C . LYS B 1 263 ? -0.869 47.594 4.355 1 33.06 263 LYS B C 1
ATOM 4667 O O . LYS B 1 263 ? -0.137 47.812 5.32 1 33.06 263 LYS B O 1
ATOM 4672 N N . ARG B 1 264 ? -0.198 47.938 3.209 1 33.78 264 ARG B N 1
ATOM 4673 C CA . ARG B 1 264 ? 0.372 49.25 2.977 1 33.78 264 ARG B CA 1
ATOM 4674 C C . ARG B 1 264 ? -0.555 50.344 3.496 1 33.78 264 ARG B C 1
ATOM 4676 O O . ARG B 1 264 ? -1.691 50.469 3.037 1 33.78 264 ARG B O 1
ATOM 4683 N N . ARG B 1 265 ? -0.482 50.719 4.73 1 32.19 265 ARG B N 1
ATOM 4684 C CA . ARG B 1 265 ? -0.951 52.062 5.059 1 32.19 265 ARG B CA 1
ATOM 4685 C C . ARG B 1 265 ? -0.573 53.062 3.965 1 32.19 265 ARG B C 1
ATOM 4687 O O . ARG B 1 265 ? 0.574 53.062 3.514 1 32.19 265 ARG B O 1
ATOM 4694 N N . THR B 1 266 ? -1.528 53.625 3.131 1 28.67 266 THR B N 1
ATOM 4695 C CA . THR B 1 266 ? -1.493 54.75 2.193 1 28.67 266 THR B CA 1
ATOM 4696 C C . THR B 1 266 ? -0.609 55.875 2.723 1 28.67 266 THR B C 1
ATOM 4698 O O . THR B 1 266 ? -0.955 56.531 3.707 1 28.67 266 THR B O 1
ATOM 4701 N N . LEU B 1 267 ? 0.67 55.625 2.873 1 26.19 267 LEU B N 1
ATOM 4702 C CA . LEU B 1 267 ? 1.507 56.812 3.043 1 26.19 267 LEU B CA 1
ATOM 4703 C C . LEU B 1 267 ? 1.206 57.844 1.969 1 26.19 267 LEU B C 1
ATOM 4705 O O . LEU B 1 267 ? 1.141 57.5 0.782 1 26.19 267 LEU B O 1
ATOM 4709 N N . THR B 1 268 ? 0.458 58.938 2.244 1 26.92 268 THR B N 1
ATOM 4710 C CA . THR B 1 268 ? 0.268 60.219 1.532 1 26.92 268 THR B CA 1
ATOM 4711 C C . THR B 1 268 ? 1.562 60.656 0.852 1 26.92 268 THR B C 1
ATOM 4713 O O . THR B 1 268 ? 2.654 60.281 1.286 1 26.92 268 THR B O 1
ATOM 4716 N N . SER B 1 269 ? 1.495 60.969 -0.471 1 25.53 269 SER B N 1
ATOM 4717 C CA . SER B 1 269 ? 2.453 61.469 -1.438 1 25.53 269 SER B CA 1
ATOM 4718 C C . SER B 1 269 ? 3.303 62.594 -0.827 1 25.53 269 SER B C 1
ATOM 4720 O O . SER B 1 269 ? 2.771 63.594 -0.354 1 25.53 269 SER B O 1
ATOM 4722 N N . PRO B 1 270 ? 4.262 62.219 -0.035 1 21.91 270 PRO B N 1
ATOM 4723 C CA . PRO B 1 270 ? 5.055 63.406 0.307 1 21.91 270 PRO B CA 1
ATOM 4724 C C . PRO B 1 270 ? 5.613 64.125 -0.923 1 21.91 270 PRO B C 1
ATOM 4726 O O . PRO B 1 270 ? 6.418 63.562 -1.661 1 21.91 270 PRO B O 1
ATOM 4729 N N . ARG B 1 271 ? 4.75 64.625 -1.931 1 28.88 271 ARG B N 1
ATOM 4730 C CA . ARG B 1 271 ? 5.215 65.625 -2.92 1 28.88 271 ARG B CA 1
ATOM 4731 C C . ARG B 1 271 ? 6.289 66.5 -2.334 1 28.88 271 ARG B C 1
ATOM 4733 O O . ARG B 1 271 ? 6.895 67.312 -3.053 1 28.88 271 ARG B O 1
ATOM 4740 N N . ALA B 1 272 ? 6.203 66.688 -1.029 1 24.52 272 ALA B N 1
ATOM 4741 C CA . ALA B 1 272 ? 6.762 68 -0.746 1 24.52 272 ALA B CA 1
ATOM 4742 C C . ALA B 1 272 ? 8.281 68 -0.879 1 24.52 272 ALA B C 1
ATOM 4744 O O . ALA B 1 272 ? 8.906 69.062 -0.971 1 24.52 272 ALA B O 1
ATOM 4745 N N . TRP B 1 273 ? 8.961 66.812 -0.529 1 19.83 273 TRP B N 1
ATOM 4746 C CA . TRP B 1 273 ? 10.281 67.312 -0.137 1 19.83 273 TRP B CA 1
ATOM 4747 C C . TRP B 1 273 ? 11.188 67.438 -1.351 1 19.83 273 TRP B C 1
ATOM 4749 O O . TRP B 1 273 ? 12.211 66.75 -1.451 1 19.83 273 TRP B O 1
ATOM 4759 N N . LYS B 1 274 ? 10.547 67.125 -2.662 1 27.97 274 LYS B N 1
ATOM 4760 C CA . LYS B 1 274 ? 11.516 67.25 -3.748 1 27.97 274 LYS B CA 1
ATOM 4761 C C . LYS B 1 274 ? 12.32 68.562 -3.586 1 27.97 274 LYS B C 1
ATOM 4763 O O . LYS B 1 274 ? 13.227 68.812 -4.367 1 27.97 274 LYS B O 1
ATOM 4768 N N . THR B 1 275 ? 11.57 69.562 -2.961 1 22.89 275 THR B N 1
ATOM 4769 C CA . THR B 1 275 ? 12.078 70.875 -3.418 1 22.89 275 THR B CA 1
ATOM 4770 C C . THR B 1 275 ? 13.531 71 -2.998 1 22.89 275 THR B C 1
ATOM 4772 O O . THR B 1 275 ? 14.281 71.812 -3.631 1 22.89 275 THR B O 1
ATOM 4775 N N . SER B 1 276 ? 13.82 70.688 -1.674 1 21.41 276 SER B N 1
ATOM 4776 C CA . SER B 1 276 ? 14.766 71.688 -1.243 1 21.41 276 SER B CA 1
ATOM 4777 C C . SER B 1 276 ? 16.172 71.438 -1.777 1 21.41 276 SER B C 1
ATOM 4779 O O . SER B 1 276 ? 17.094 72.188 -1.565 1 21.41 276 SER B O 1
ATOM 4781 N N . PHE B 1 277 ? 16.469 70 -1.931 1 23.78 277 PHE B N 1
ATOM 4782 C CA . PHE B 1 277 ? 17.922 69.938 -1.931 1 23.78 277 PHE B CA 1
ATOM 4783 C C . PHE B 1 277 ? 18.484 70.438 -3.248 1 23.78 277 PHE B C 1
ATOM 4785 O O . PHE B 1 277 ? 18.734 69.688 -4.168 1 23.78 277 PHE B O 1
ATOM 4792 N N . SER B 1 278 ? 17.672 71.375 -3.928 1 23.73 278 SER B N 1
ATOM 4793 C CA . SER B 1 278 ? 18.188 72 -5.16 1 23.73 278 SER B CA 1
ATOM 4794 C C . SER B 1 278 ? 19.688 72.25 -5.074 1 23.73 278 SER B C 1
ATOM 4796 O O . SER B 1 278 ? 20.406 72 -6.035 1 23.73 278 SER B O 1
ATOM 4798 N N . GLU B 1 279 ? 20.078 73.125 -4.102 1 22.8 279 GLU B N 1
ATOM 4799 C CA . GLU B 1 279 ? 20.969 74.188 -4.5 1 22.8 279 GLU B CA 1
ATOM 4800 C C . GLU B 1 279 ? 22.422 73.75 -4.492 1 22.8 279 GLU B C 1
ATOM 4802 O O . GLU B 1 279 ? 23.312 74.5 -4.844 1 22.8 279 GLU B O 1
ATOM 4807 N N . PHE B 1 280 ? 22.781 72.688 -3.582 1 23.62 280 PHE B N 1
ATOM 4808 C CA . PHE B 1 280 ? 24.156 73 -3.248 1 23.62 280 PHE B CA 1
ATOM 4809 C C . PHE B 1 280 ? 25.078 72.812 -4.445 1 23.62 280 PHE B C 1
ATOM 4811 O O . PHE B 1 280 ? 25.281 71.625 -4.871 1 23.62 280 PHE B O 1
ATOM 4818 N N . HIS B 1 281 ? 25.047 73.625 -5.398 1 24.81 281 HIS B N 1
ATOM 4819 C CA . HIS B 1 281 ? 25.844 73.812 -6.598 1 24.81 281 HIS B CA 1
ATOM 4820 C C . HIS B 1 281 ? 27.328 73.812 -6.273 1 24.81 281 HIS B C 1
ATOM 4822 O O . HIS B 1 281 ? 27.875 74.75 -5.715 1 24.81 281 HIS B O 1
ATOM 4828 N N . TRP B 1 282 ? 27.859 72.688 -5.531 1 22.06 282 TRP B N 1
ATOM 4829 C CA . TRP B 1 282 ? 29.266 72.875 -5.254 1 22.06 282 TRP B CA 1
ATOM 4830 C C . TRP B 1 282 ? 30.031 73.188 -6.531 1 22.06 282 TRP B C 1
ATOM 4832 O O . TRP B 1 282 ? 29.859 72.562 -7.551 1 22.06 282 TRP B O 1
ATOM 4842 N N . SER B 1 283 ? 30.484 74.375 -6.695 1 22.16 283 SER B N 1
ATOM 4843 C CA . SER B 1 283 ? 31.219 75.188 -7.656 1 22.16 283 SER B CA 1
ATOM 4844 C C . SER B 1 283 ? 32.594 74.625 -7.926 1 22.16 283 SER B C 1
ATOM 4846 O O . SER B 1 283 ? 33.594 75.125 -7.371 1 22.16 283 SER B O 1
ATOM 4848 N N . TYR B 1 284 ? 32.875 73.25 -7.66 1 22.22 284 TYR B N 1
ATOM 4849 C CA . TYR B 1 284 ? 34.312 73 -7.746 1 22.22 284 TYR B CA 1
ATOM 4850 C C . TYR B 1 284 ? 34.844 73.438 -9.109 1 22.22 284 TYR B C 1
ATOM 4852 O O . TYR B 1 284 ? 34.25 73.062 -10.141 1 22.22 284 TYR B O 1
ATOM 4860 N N . ASN B 1 285 ? 35.75 74.375 -9.094 1 20.78 285 ASN B N 1
ATOM 4861 C CA . ASN B 1 285 ? 36.531 75.188 -10.031 1 20.78 285 ASN B CA 1
ATOM 4862 C C . ASN B 1 285 ? 37.438 74.312 -10.898 1 20.78 285 ASN B C 1
ATOM 4864 O O . ASN B 1 285 ? 38.344 73.625 -10.383 1 20.78 285 ASN B O 1
ATOM 4868 N N . PRO B 1 286 ? 36.906 73.812 -12.023 1 22.86 286 PRO B N 1
ATOM 4869 C CA . PRO B 1 286 ? 37.656 73.062 -13.008 1 22.86 286 PRO B CA 1
ATOM 4870 C C . PRO B 1 286 ? 38.969 73.75 -13.438 1 22.86 286 PRO B C 1
ATOM 4872 O O . PRO B 1 286 ? 38.906 74.812 -14.039 1 22.86 286 PRO B O 1
ATOM 4875 N N . ARG B 1 287 ? 39.906 73.75 -12.453 1 22.97 287 ARG B N 1
ATOM 4876 C CA . ARG B 1 287 ? 41.125 74.438 -12.852 1 22.97 287 ARG B CA 1
ATOM 4877 C C . ARG B 1 287 ? 41.531 74.062 -14.273 1 22.97 287 ARG B C 1
ATOM 4879 O O . ARG B 1 287 ? 41.156 73 -14.766 1 22.97 287 ARG B O 1
ATOM 4886 N N . SER B 1 288 ? 42.406 74.938 -14.844 1 19.72 288 SER B N 1
ATOM 4887 C CA . SER B 1 288 ? 42.875 75.5 -16.125 1 19.72 288 SER B CA 1
ATOM 4888 C C . SER B 1 288 ? 43.625 74.438 -16.938 1 19.72 288 SER B C 1
ATOM 4890 O O . SER B 1 288 ? 44.031 73.375 -16.391 1 19.72 288 SER B O 1
ATOM 4892 N N . SER B 1 289 ? 44.312 74.875 -18 1 19.66 289 SER B N 1
ATOM 4893 C CA . SER B 1 289 ? 44.531 74.812 -19.438 1 19.66 289 SER B CA 1
ATOM 4894 C C . SER B 1 289 ? 45.781 73.938 -19.766 1 19.66 289 SER B C 1
ATOM 4896 O O . SER B 1 289 ? 45.844 73.312 -20.828 1 19.66 289 SER B O 1
ATOM 4898 N N . GLN B 1 290 ? 46.844 73.812 -18.812 1 19.81 290 GLN B N 1
ATOM 4899 C CA . GLN B 1 290 ? 48.062 74.125 -19.562 1 19.81 290 GLN B CA 1
ATOM 4900 C C . GLN B 1 290 ? 48.438 72.938 -20.438 1 19.81 290 GLN B C 1
ATOM 4902 O O . GLN B 1 290 ? 48.531 71.812 -19.953 1 19.81 290 GLN B O 1
ATOM 4907 N N . ARG B 1 291 ? 48.219 73 -21.734 1 22.41 291 ARG B N 1
ATOM 4908 C CA . ARG B 1 291 ? 48.469 72.188 -22.906 1 22.41 291 ARG B CA 1
ATOM 4909 C C . ARG B 1 291 ? 49.938 71.875 -23.062 1 22.41 291 ARG B C 1
ATOM 4911 O O . ARG B 1 291 ? 50.375 71.5 -24.156 1 22.41 291 ARG B O 1
ATOM 4918 N N . SER B 1 292 ? 50.719 71.75 -21.906 1 20.41 292 SER B N 1
ATOM 4919 C CA . SER B 1 292 ? 52.125 71.812 -22.297 1 20.41 292 SER B CA 1
ATOM 4920 C C . SER B 1 292 ? 52.469 70.875 -23.453 1 20.41 292 SER B C 1
ATOM 4922 O O . SER B 1 292 ? 51.812 69.875 -23.641 1 20.41 292 SER B O 1
ATOM 4924 N N . SER B 1 293 ? 53.5 71.375 -24.25 1 19.91 293 SER B N 1
ATOM 4925 C CA . SER B 1 293 ? 54.25 71.375 -25.5 1 19.91 293 SER B CA 1
ATOM 4926 C C . SER B 1 293 ? 55.094 70.125 -25.641 1 19.91 293 SER B C 1
ATOM 4928 O O . SER B 1 293 ? 55.969 69.812 -24.828 1 19.91 293 SER B O 1
ATOM 4930 N N . PHE B 1 294 ? 54.438 68.938 -25.719 1 19.92 294 PHE B N 1
ATOM 4931 C CA . PHE B 1 294 ? 55.25 67.75 -25.969 1 19.92 294 PHE B CA 1
ATOM 4932 C C . PHE B 1 294 ? 56.188 68 -27.125 1 19.92 294 PHE B C 1
ATOM 4934 O O . PHE B 1 294 ? 55.781 68.062 -28.281 1 19.92 294 PHE B O 1
ATOM 4941 N N . ARG B 1 295 ? 57.188 68.875 -26.812 1 21.2 295 ARG B N 1
ATOM 4942 C CA . ARG B 1 295 ? 58.25 69.125 -27.781 1 21.2 295 ARG B CA 1
ATOM 4943 C C . ARG B 1 295 ? 58.844 67.812 -28.328 1 21.2 295 ARG B C 1
ATOM 4945 O O . ARG B 1 295 ? 58.844 66.812 -27.641 1 21.2 295 ARG B O 1
ATOM 4952 N N . SER B 1 296 ? 59.344 68 -29.609 1 21.11 296 SER B N 1
ATOM 4953 C CA . SER B 1 296 ? 59.719 67.25 -30.812 1 21.11 296 SER B CA 1
ATOM 4954 C C . SER B 1 296 ? 61.094 66.625 -30.656 1 21.11 296 SER B C 1
ATOM 4956 O O . SER B 1 296 ? 61.625 66 -31.594 1 21.11 296 SER B O 1
ATOM 4958 N N . PRO B 1 297 ? 61.625 66.188 -29.547 1 19.72 297 PRO B N 1
ATOM 4959 C CA . PRO B 1 297 ? 63.094 66.25 -29.766 1 19.72 297 PRO B CA 1
ATOM 4960 C C . PRO B 1 297 ? 63.531 65.5 -31.031 1 19.72 297 PRO B C 1
ATOM 4962 O O . PRO B 1 297 ? 62.781 64.688 -31.562 1 19.72 297 PRO B O 1
ATOM 4965 N N . GLU B 1 298 ? 65 65.438 -31.297 1 18.5 298 GLU B N 1
ATOM 4966 C CA . GLU B 1 298 ? 66.125 65.625 -32.188 1 18.5 298 GLU B CA 1
ATOM 4967 C C . GLU B 1 298 ? 66.562 64.25 -32.719 1 18.5 298 GLU B C 1
ATOM 4969 O O . GLU B 1 298 ? 67.5 64.188 -33.531 1 18.5 298 GLU B O 1
ATOM 4974 N N . LYS B 1 299 ? 66.125 63.062 -32.812 1 23.92 299 LYS B N 1
ATOM 4975 C CA . LYS B 1 299 ? 67.125 62.219 -33.406 1 23.92 299 LYS B CA 1
ATOM 4976 C C . LYS B 1 299 ? 67.688 62.875 -34.688 1 23.92 299 LYS B C 1
ATOM 4978 O O . LYS B 1 299 ? 66.938 63.531 -35.438 1 23.92 299 LYS B O 1
ATOM 4983 N N . PRO B 1 300 ? 69.125 62.656 -35.094 1 24.05 300 PRO B N 1
ATOM 4984 C CA . PRO B 1 300 ? 70.312 62.906 -35.906 1 24.05 300 PRO B CA 1
ATOM 4985 C C . PRO B 1 300 ? 70.125 62.469 -37.375 1 24.05 300 PRO B C 1
ATOM 4987 O O . PRO B 1 300 ? 69.188 61.719 -37.688 1 24.05 300 PRO B O 1
ATOM 4990 N N . GLY B 1 301 ? 71.312 62.562 -38.562 1 22.14 301 GLY B N 1
ATOM 4991 C CA . GLY B 1 301 ? 71.75 62.594 -39.969 1 22.14 301 GLY B CA 1
ATOM 4992 C C . GLY B 1 301 ? 72 61.219 -40.531 1 22.14 301 GLY B C 1
ATOM 4993 O O . GLY B 1 301 ? 71.875 61 -41.75 1 22.14 301 GLY B O 1
ATOM 4994 N N . HIS B 1 302 ? 72.688 60.031 -40.469 1 22 302 HIS B N 1
ATOM 4995 C CA . HIS B 1 302 ? 73.625 59.781 -41.531 1 22 302 HIS B CA 1
ATOM 4996 C C . HIS B 1 302 ? 73.062 60.156 -42.875 1 22 302 HIS B C 1
ATOM 4998 O O . HIS B 1 302 ? 73.625 60.938 -43.625 1 22 302 HIS B O 1
ATOM 5004 N N . SER B 1 303 ? 72.938 59.062 -44 1 25.89 303 SER B N 1
ATOM 5005 C CA . SER B 1 303 ? 73.75 58.281 -44.938 1 25.89 303 SER B CA 1
ATOM 5006 C C . SER B 1 303 ? 73.062 58.25 -46.312 1 25.89 303 SER B C 1
ATOM 5008 O O . SER B 1 303 ? 71.812 58.281 -46.406 1 25.89 303 SER B O 1
ATOM 5010 N N . THR B 1 304 ? 72.625 57.469 -47.531 1 26.98 304 THR B N 1
ATOM 5011 C CA . THR B 1 304 ? 73 57.969 -48.875 1 26.98 304 THR B CA 1
ATOM 5012 C C . THR B 1 304 ? 72.188 59.219 -49.188 1 26.98 304 THR B C 1
ATOM 5014 O O . THR B 1 304 ? 71.062 59.375 -48.844 1 26.98 304 THR B O 1
#